Protein AF-0000000072268827 (afdb_homodimer)

Solvent-accessible surface area (backbone atoms only — not comparable to full-atom values): 38231 Å² total; per-residue (Å²): 124,86,70,70,55,45,90,68,52,73,64,30,46,54,51,49,52,48,23,37,74,71,32,69,45,31,66,69,58,50,20,65,76,69,71,41,52,72,68,55,43,52,50,24,49,50,52,34,39,72,71,42,43,34,39,77,79,48,71,43,80,43,94,86,73,46,73,38,57,28,32,30,57,24,54,46,55,16,25,28,38,9,27,24,49,54,44,50,36,35,37,38,40,30,22,34,60,48,63,49,81,74,43,74,52,77,44,77,48,96,55,79,40,91,57,80,38,56,65,56,8,40,54,49,34,50,51,51,51,52,52,58,69,67,57,52,81,66,35,35,50,69,46,15,31,16,39,19,32,72,46,36,45,55,56,90,89,42,68,44,80,80,37,54,55,64,39,52,48,71,57,24,75,78,64,84,93,40,49,72,44,78,40,30,28,50,46,21,23,33,49,21,25,40,74,75,31,71,38,47,94,50,42,40,28,32,28,38,33,30,30,73,51,41,34,32,11,43,33,53,79,72,35,77,51,48,34,70,71,17,36,21,14,39,49,21,24,23,56,18,39,37,41,92,96,52,75,58,41,63,45,36,34,23,60,50,69,7,45,60,42,41,48,53,51,47,55,73,65,49,56,83,90,68,61,76,64,63,90,47,70,67,49,32,50,52,40,27,73,73,62,37,64,69,39,38,52,52,49,47,52,52,17,37,53,52,10,41,54,50,14,31,50,36,13,50,49,16,36,44,32,37,32,24,20,34,85,59,36,29,42,75,84,34,47,67,44,19,46,52,38,22,60,64,37,28,74,85,57,48,73,46,52,38,74,47,45,92,46,20,32,32,50,12,17,36,52,53,12,35,55,47,25,54,28,46,47,50,57,42,78,129,124,86,72,71,54,44,88,67,54,72,64,30,46,52,51,51,52,45,23,37,73,72,30,68,45,33,65,70,58,50,19,65,75,70,71,43,53,72,68,56,42,51,49,23,50,51,53,34,41,72,70,44,43,34,38,76,78,47,70,44,79,43,96,85,73,45,73,38,55,27,32,30,56,24,54,46,54,16,25,26,36,9,27,22,48,54,44,51,34,35,38,37,42,30,22,33,60,49,63,50,80,76,46,72,52,78,44,77,46,98,56,79,42,93,57,79,38,57,66,56,9,40,53,50,34,51,53,51,51,53,52,59,69,66,58,53,82,67,34,35,50,68,45,15,30,17,39,18,32,74,45,37,46,56,56,90,90,41,69,46,78,80,38,52,54,64,37,51,48,70,57,23,74,80,64,84,93,39,50,71,44,77,41,31,27,50,48,20,24,34,50,19,25,42,74,74,31,71,38,48,95,50,43,41,30,31,28,39,32,30,30,74,51,41,35,32,10,42,32,54,80,72,34,76,48,48,35,71,72,17,37,22,14,40,48,20,23,23,56,20,39,38,42,92,96,53,76,58,40,63,43,36,34,23,62,50,68,8,45,61,42,38,50,53,49,48,56,74,66,47,55,83,90,69,60,77,64,62,90,46,70,68,50,33,51,52,40,26,74,71,61,35,63,69,38,37,52,53,48,46,52,52,18,36,54,52,11,42,54,49,14,32,50,35,14,50,49,15,37,42,32,38,34,25,20,35,85,59,34,28,40,74,84,33,48,65,44,19,45,52,38,22,61,65,37,27,74,86,58,48,73,47,54,38,72,47,44,90,44,20,33,33,49,12,17,36,53,52,13,35,56,49,25,54,28,45,47,50,59,41,78,130

Radius of gyration: 29.78 Å; Cα contacts (8 Å, |Δi|>4): 1717; chains: 2; bounding box: 82×78×63 Å

Secondary structure (DSSP, 8-state):
--PPPP---HHHHHHHHHHHHH--EEHHHHHHHHT--HHHHHHHHHHHHHTTSEEEEEEEE-TTS-EEEEEEE-GGG-EEEEEEE-SSEEEEEEEETT--EEEEEEEE-SS--SS--HHHHHHHHHHHHHHHHH--GGG--EEEEEEEESS----TTS-GGGTTGGGGGSS--PPTT-EEEEEEHHHHHHHHHHHHSTTTT-SSEEEEEESSSEEEEEEETTEE---TTS-TT-GGGS-SSBSTT----TTHHHHHHSHHHHHHHHHHH--GGG-SPPSSHHHHHHHHHTT-HHHHHHHHHHHHHHHHHHHHHHHHH--SEEEEESTTTT-TTTHHHHHHHHHHHSS--EEEE-SSGGGHHHHHHHHHHHHHHHHHHHT---/--PPPP---HHHHHHHHHHHHH--EEHHHHHHHHT--HHHHHHHHHHHHHTTSEEEEEEEE-TTS-EEEEEEE-GGG-EEEEEEE-SSEEEEEEEETT--EEEEEEEE-SS--SS--HHHHHHHHHHHHHHHHH--GGG--EEEEEEEESS----TTS-GGGGTGGGGGSS--PPTT-EEEEEEHHHHHHHHHHHHSTTTT-SSEEEEEESSSEEEEEEETTEE---TTS-TT-GGGS-SSBSTT----TTHHHHHHSHHHHHHHHHHH--GGG-SPPSSHHHHHHHHHTT-HHHHHHHHHHHHHHHHHHHHHHHHH--SEEEEESTTTT-TTTHHHHHHHHHHHSS--EEEE-SSGGGHHHHHHHHHHHHHHHHHHHT---

Structure (mmCIF, N/CA/C/O backbone):
data_AF-0000000072268827-model_v1
#
loop_
_entity.id
_entity.type
_entity.pdbx_description
1 polymer 'Regulatory protein, GntR family'
#
loop_
_atom_site.group_PDB
_atom_site.id
_atom_site.type_symbol
_atom_site.label_atom_id
_atom_site.label_alt_id
_atom_site.label_comp_id
_atom_site.label_asym_id
_atom_site.label_entity_id
_atom_site.label_seq_id
_atom_site.pdbx_PDB_ins_code
_atom_site.Cartn_x
_atom_site.Cartn_y
_atom_site.Cartn_z
_atom_site.occupancy
_atom_site.B_iso_or_equiv
_atom_site.auth_seq_id
_atom_site.auth_comp_id
_atom_site.auth_asym_id
_atom_site.auth_atom_id
_atom_site.pdbx_PDB_model_num
ATOM 1 N N . MET A 1 1 ? -21.594 -23.203 -25.625 1 41.84 1 MET A N 1
ATOM 2 C CA . MET A 1 1 ? -22.828 -22.516 -25.297 1 41.84 1 MET A CA 1
ATOM 3 C C . MET A 1 1 ? -22.672 -21.641 -24.062 1 41.84 1 MET A C 1
ATOM 5 O O . MET A 1 1 ? -22.172 -22.094 -23.031 1 41.84 1 MET A O 1
ATOM 9 N N . THR A 1 2 ? -22.734 -20.391 -24.344 1 51.88 2 THR A N 1
ATOM 10 C CA . THR A 1 2 ? -22.703 -19.391 -23.281 1 51.88 2 THR A CA 1
ATOM 11 C C . THR A 1 2 ? -23.812 -19.641 -22.266 1 51.88 2 THR A C 1
ATOM 13 O O . THR A 1 2 ? -24.969 -19.828 -22.625 1 51.88 2 THR A O 1
ATOM 16 N N . ARG A 1 3 ? -23.578 -20.266 -21.219 1 60.84 3 ARG A N 1
ATOM 17 C CA . ARG A 1 3 ? -24.562 -20.469 -20.156 1 60.84 3 ARG A CA 1
ATOM 18 C C . ARG A 1 3 ? -25.219 -19.156 -19.766 1 60.84 3 ARG A C 1
ATOM 20 O O . ARG A 1 3 ? -24.531 -18.141 -19.609 1 60.84 3 ARG A O 1
ATOM 27 N N . LYS A 1 4 ? -26.469 -19.094 -19.906 1 69.75 4 LYS A N 1
ATOM 28 C CA . LYS A 1 4 ? -27.219 -17.938 -19.422 1 69.75 4 LYS A CA 1
ATOM 29 C C . LYS A 1 4 ? -26.984 -17.703 -17.938 1 69.75 4 LYS A C 1
ATOM 31 O O . LYS A 1 4 ? -26.938 -18.656 -17.156 1 69.75 4 LYS A O 1
ATOM 36 N N . PRO A 1 5 ? -26.797 -16.531 -17.641 1 78.75 5 PRO A N 1
ATOM 37 C CA . PRO A 1 5 ? -26.609 -16.266 -16.203 1 78.75 5 PRO A CA 1
ATOM 38 C C . PRO A 1 5 ? -27.75 -16.812 -15.359 1 78.75 5 PRO A C 1
ATOM 40 O O . PRO A 1 5 ? -28.906 -16.781 -15.773 1 78.75 5 PRO A O 1
ATOM 43 N N . LEU A 1 6 ? -27.328 -17.375 -14.297 1 84.38 6 LEU A N 1
ATOM 44 C CA . LEU A 1 6 ? -28.266 -18 -13.375 1 84.38 6 LEU A CA 1
ATOM 45 C C . LEU A 1 6 ? -28.656 -17.031 -12.258 1 84.38 6 LEU A C 1
ATOM 47 O O . LEU A 1 6 ? -27.844 -16.203 -11.836 1 84.38 6 LEU A O 1
ATOM 51 N N . THR A 1 7 ? -29.891 -17.031 -11.914 1 88.19 7 THR A N 1
ATOM 52 C CA . THR A 1 7 ? -30.344 -16.328 -10.727 1 88.19 7 THR A CA 1
ATOM 53 C C . THR A 1 7 ? -30.484 -17.281 -9.539 1 88.19 7 THR A C 1
ATOM 55 O O . THR A 1 7 ? -31.203 -18.266 -9.617 1 88.19 7 THR A O 1
ATOM 58 N N . LEU A 1 8 ? -29.688 -17.062 -8.57 1 91.94 8 LEU A N 1
ATOM 59 C CA . LEU A 1 8 ? -29.719 -17.891 -7.367 1 91.94 8 LEU A CA 1
ATOM 60 C C . LEU A 1 8 ? -30.188 -17.094 -6.16 1 91.94 8 LEU A C 1
ATOM 62 O O . LEU A 1 8 ? -29.922 -15.891 -6.066 1 91.94 8 LEU A O 1
ATOM 66 N N . THR A 1 9 ? -30.844 -17.766 -5.336 1 93.06 9 THR A N 1
ATOM 67 C CA . THR A 1 9 ? -31.125 -17.156 -4.047 1 93.06 9 THR A CA 1
ATOM 68 C C . THR A 1 9 ? -29.844 -16.906 -3.258 1 93.06 9 THR A C 1
ATOM 70 O O . THR A 1 9 ? -28.812 -17.516 -3.557 1 93.06 9 THR A O 1
ATOM 73 N N . GLY A 1 10 ? -30 -16.016 -2.279 1 93.75 10 GLY A N 1
ATOM 74 C CA . GLY A 1 10 ? -28.844 -15.719 -1.447 1 93.75 10 GLY A CA 1
ATOM 75 C C . GLY A 1 10 ? -28.266 -16.938 -0.755 1 93.75 10 GLY A C 1
ATOM 76 O O . GLY A 1 10 ? -27.047 -17.109 -0.677 1 93.75 10 GLY A O 1
ATOM 77 N N . SER A 1 11 ? -29.156 -17.781 -0.279 1 95.56 11 SER A N 1
ATOM 78 C CA . SER A 1 11 ? -28.734 -18.984 0.42 1 95.56 11 SER A CA 1
ATOM 79 C C . SER A 1 11 ? -28.047 -19.953 -0.53 1 95.56 11 SER A C 1
ATOM 81 O O . SER A 1 11 ? -27.016 -20.547 -0.185 1 95.56 11 SER A O 1
ATOM 83 N N . ALA A 1 12 ? -28.578 -20.109 -1.707 1 95.88 12 ALA A N 1
ATOM 84 C CA . ALA A 1 12 ? -27.969 -21 -2.697 1 95.88 12 ALA A CA 1
ATOM 85 C C . ALA A 1 12 ? -26.578 -20.5 -3.098 1 95.88 12 ALA A C 1
ATOM 87 O O . ALA A 1 12 ? -25.656 -21.297 -3.24 1 95.88 12 ALA A O 1
ATOM 88 N N . LEU A 1 13 ? -26.531 -19.234 -3.215 1 94.75 13 LEU A N 1
ATOM 89 C CA . LEU A 1 13 ? -25.234 -18.656 -3.568 1 94.75 13 LEU A CA 1
ATOM 90 C C . LEU A 1 13 ? -24.203 -18.891 -2.467 1 94.75 13 LEU A C 1
ATOM 92 O O . LEU A 1 13 ? -23.062 -19.234 -2.75 1 94.75 13 LEU A O 1
ATOM 96 N N . ALA A 1 14 ? -24.609 -18.688 -1.3 1 95.94 14 ALA A N 1
ATOM 97 C CA . ALA A 1 14 ? -23.719 -18.906 -0.165 1 95.94 14 ALA A CA 1
ATOM 98 C C . ALA A 1 14 ? -23.234 -20.359 -0.114 1 95.94 14 ALA A C 1
ATOM 100 O O . ALA A 1 14 ? -22.047 -20.609 0.141 1 95.94 14 ALA A O 1
ATOM 101 N N . VAL A 1 15 ? -24.094 -21.297 -0.387 1 96.62 15 VAL A N 1
ATOM 102 C CA . VAL A 1 15 ? -23.75 -22.719 -0.382 1 96.62 15 VAL A CA 1
ATOM 103 C C . VAL A 1 15 ? -22.766 -23.016 -1.514 1 96.62 15 VAL A C 1
ATOM 105 O O . VAL A 1 15 ? -21.766 -23.703 -1.308 1 96.62 15 VAL A O 1
ATOM 108 N N . LEU A 1 16 ? -23.047 -22.484 -2.678 1 95.94 16 LEU A N 1
ATOM 109 C CA . LEU A 1 16 ? -22.156 -22.703 -3.818 1 95.94 16 LEU A CA 1
ATOM 110 C C . LEU A 1 16 ? -20.75 -22.188 -3.52 1 95.94 16 LEU A C 1
ATOM 112 O O . LEU A 1 16 ? -19.781 -22.906 -3.746 1 95.94 16 LEU A O 1
ATOM 116 N N . ARG A 1 17 ? -20.703 -21 -2.998 1 95.44 17 ARG A N 1
ATOM 117 C CA . ARG A 1 17 ? -19.422 -20.406 -2.689 1 95.44 17 ARG A CA 1
ATOM 118 C C . ARG A 1 17 ? -18.656 -21.234 -1.663 1 95.44 17 ARG A C 1
ATOM 120 O O . ARG A 1 17 ? -17.438 -21.391 -1.766 1 95.44 17 ARG A O 1
ATOM 127 N N . ALA A 1 18 ? -19.359 -21.75 -0.715 1 96.38 18 ALA A N 1
ATOM 128 C CA . ALA A 1 18 ? -18.734 -22.594 0.301 1 96.38 18 ALA A CA 1
ATOM 129 C C . ALA A 1 18 ? -18.141 -23.859 -0.316 1 96.38 18 ALA A C 1
ATOM 131 O O . ALA A 1 18 ? -17.031 -24.266 0.007 1 96.38 18 ALA A O 1
ATOM 132 N N . LEU A 1 19 ? -18.891 -24.484 -1.21 1 96.62 19 LEU A N 1
ATOM 133 C CA . LEU A 1 19 ? -18.438 -25.719 -1.855 1 96.62 19 LEU A CA 1
ATOM 134 C C . LEU A 1 19 ? -17.266 -25.438 -2.787 1 96.62 19 LEU A C 1
ATOM 136 O O . LEU A 1 19 ? -16.344 -26.25 -2.895 1 96.62 19 LEU A O 1
ATOM 140 N N . VAL A 1 20 ? -17.328 -24.297 -3.439 1 96.44 20 VAL A N 1
ATOM 141 C CA . VAL A 1 20 ? -16.234 -23.891 -4.32 1 96.44 20 VAL A CA 1
ATOM 142 C C . VAL A 1 20 ? -14.969 -23.672 -3.5 1 96.44 20 VAL A C 1
ATOM 144 O O . VAL A 1 20 ? -13.883 -24.094 -3.896 1 96.44 20 VAL A O 1
ATOM 147 N N . GLU A 1 21 ? -15.109 -23.062 -2.367 1 94.31 21 GLU A N 1
ATOM 148 C CA . GLU A 1 21 ? -13.977 -22.641 -1.544 1 94.31 21 GLU A CA 1
ATOM 149 C C . GLU A 1 21 ? -13.414 -23.812 -0.745 1 94.31 21 GLU A C 1
ATOM 151 O O . GLU A 1 21 ? -12.195 -23.984 -0.666 1 94.31 21 GLU A O 1
ATOM 156 N N . ARG A 1 22 ? -14.266 -24.656 -0.205 1 92.81 22 ARG A N 1
ATOM 157 C CA . ARG A 1 22 ? -13.805 -25.594 0.813 1 92.81 22 ARG A CA 1
ATOM 158 C C . ARG A 1 22 ? -13.844 -27.016 0.289 1 92.81 22 ARG A C 1
ATOM 160 O O . ARG A 1 22 ? -13.242 -27.922 0.884 1 92.81 22 ARG A O 1
ATOM 167 N N . GLY A 1 23 ? -14.523 -27.203 -0.742 1 93.44 23 GLY A N 1
ATOM 168 C CA . GLY A 1 23 ? -14.656 -28.562 -1.259 1 93.44 23 GLY A CA 1
ATOM 169 C C . GLY A 1 23 ? -15.898 -29.266 -0.743 1 93.44 23 GLY A C 1
ATOM 170 O O . GLY A 1 23 ? -16.828 -28.625 -0.249 1 93.44 23 GLY A O 1
ATOM 171 N N . PRO A 1 24 ? -15.867 -30.578 -0.89 1 95.38 24 PRO A N 1
ATOM 172 C CA . PRO A 1 24 ? -17.047 -31.375 -0.555 1 95.38 24 PRO A CA 1
ATOM 173 C C . PRO A 1 24 ? -17.469 -31.219 0.904 1 95.38 24 PRO A C 1
ATOM 175 O O . PRO A 1 24 ? -16.609 -31.109 1.789 1 95.38 24 PRO A O 1
ATOM 178 N N . SER A 1 25 ? -18.766 -31.203 1.105 1 95.75 25 SER A N 1
ATOM 179 C CA . SER A 1 25 ? -19.344 -31.031 2.439 1 95.75 25 SER A CA 1
ATOM 180 C C . SER A 1 25 ? -20.734 -31.625 2.527 1 95.75 25 SER A C 1
ATOM 182 O O . SER A 1 25 ? -21.344 -31.953 1.506 1 95.75 25 SER A O 1
ATOM 184 N N . THR A 1 26 ? -21.203 -31.781 3.822 1 95.38 26 THR A N 1
ATOM 185 C CA . THR A 1 26 ? -22.547 -32.312 4.047 1 95.38 26 THR A CA 1
ATOM 186 C C . THR A 1 26 ? -23.516 -31.156 4.352 1 95.38 26 THR A C 1
ATOM 188 O O . THR A 1 26 ? -23.094 -30.062 4.715 1 95.38 26 THR A O 1
ATOM 191 N N . ARG A 1 27 ? -24.797 -31.453 4.199 1 94.69 27 ARG A N 1
ATOM 192 C CA . ARG A 1 27 ? -25.828 -30.438 4.488 1 94.69 27 ARG A CA 1
ATOM 193 C C . ARG A 1 27 ? -25.719 -29.969 5.93 1 94.69 27 ARG A C 1
ATOM 195 O O . ARG A 1 27 ? -25.734 -28.75 6.191 1 94.69 27 ARG A O 1
ATOM 202 N N . PRO A 1 28 ? -25.547 -30.891 6.883 1 93.19 28 PRO A N 1
ATOM 203 C CA . PRO A 1 28 ? -25.453 -30.422 8.266 1 93.19 28 PRO A CA 1
ATOM 204 C C . PRO A 1 28 ? -24.234 -29.531 8.5 1 93.19 28 PRO A C 1
ATOM 206 O O . PRO A 1 28 ? -24.344 -28.5 9.172 1 93.19 28 PRO A O 1
ATOM 209 N N . GLN A 1 29 ? -23.203 -29.859 7.965 1 94.44 29 GLN A N 1
ATOM 210 C CA . GLN A 1 29 ? -21.984 -29.062 8.109 1 94.44 29 GLN A CA 1
ATOM 211 C C . GLN A 1 29 ? -22.156 -27.688 7.473 1 94.44 29 GLN A C 1
ATOM 213 O O . GLN A 1 29 ? -21.812 -26.672 8.078 1 94.44 29 GLN A O 1
ATOM 218 N N . LEU A 1 30 ? -22.641 -27.609 6.27 1 96.38 30 LEU A N 1
ATOM 219 C CA . LEU A 1 30 ? -22.875 -26.344 5.566 1 96.38 30 LEU A CA 1
ATOM 220 C C . LEU A 1 30 ? -23.859 -25.469 6.324 1 96.38 30 LEU A C 1
ATOM 222 O O . LEU A 1 30 ? -23.672 -24.25 6.422 1 96.38 30 LEU A O 1
ATOM 226 N N . GLY A 1 31 ? -24.891 -26.141 6.754 1 95.81 31 GLY A N 1
ATOM 227 C CA . GLY A 1 31 ? -25.859 -25.406 7.535 1 95.81 31 GLY A CA 1
ATOM 228 C C . GLY A 1 31 ? -25.266 -24.734 8.75 1 95.81 31 GLY A C 1
ATOM 229 O O . GLY A 1 31 ? -25.547 -23.562 9.016 1 95.81 31 GLY A O 1
ATOM 230 N N . GLN A 1 32 ? -24.516 -25.469 9.492 1 94.81 32 GLN A N 1
ATOM 231 C CA . GLN A 1 32 ? -23.859 -24.938 10.68 1 94.81 32 GLN A CA 1
ATOM 232 C C . GLN A 1 32 ? -22.906 -23.797 10.328 1 94.81 32 GLN A C 1
ATOM 234 O O . GLN A 1 32 ? -22.938 -22.75 10.961 1 94.81 32 GLN A O 1
ATOM 239 N N . ASP A 1 33 ? -22.172 -23.969 9.344 1 95.31 33 ASP A N 1
ATOM 240 C CA . ASP A 1 33 ? -21.156 -23 8.953 1 95.31 33 ASP A CA 1
ATOM 241 C C . ASP A 1 33 ? -21.781 -21.703 8.453 1 95.31 33 ASP A C 1
ATOM 243 O O . ASP A 1 33 ? -21.25 -20.625 8.672 1 95.31 33 ASP A O 1
ATOM 247 N N . LEU A 1 34 ? -22.906 -21.812 7.762 1 97.19 34 LEU A N 1
ATOM 248 C CA . LEU A 1 34 ? -23.5 -20.656 7.086 1 97.19 34 LEU A CA 1
ATOM 249 C C . LEU A 1 34 ? -24.672 -20.094 7.895 1 97.19 34 LEU A C 1
ATOM 251 O O . LEU A 1 34 ? -25.234 -19.062 7.531 1 97.19 34 LEU A O 1
ATOM 255 N N . GLY A 1 35 ? -24.984 -20.797 8.945 1 96.81 35 GLY A N 1
ATOM 256 C CA . GLY A 1 35 ? -26.094 -20.344 9.766 1 96.81 35 GLY A CA 1
ATOM 257 C C . GLY A 1 35 ? -27.438 -20.484 9.086 1 96.81 35 GLY A C 1
ATOM 258 O O . GLY A 1 35 ? -28.297 -19.594 9.203 1 96.81 35 GLY A O 1
ATOM 259 N N . LEU A 1 36 ? -27.609 -21.531 8.367 1 96.25 36 LEU A N 1
ATOM 260 C CA . LEU A 1 36 ? -28.859 -21.75 7.648 1 96.25 36 LEU A CA 1
ATOM 261 C C . LEU A 1 36 ? -29.719 -22.797 8.359 1 96.25 36 LEU A C 1
ATOM 263 O O . LEU A 1 36 ? -29.203 -23.781 8.875 1 96.25 36 LEU A O 1
ATOM 267 N N . SER A 1 37 ? -31 -22.547 8.367 1 95.81 37 SER A N 1
ATOM 268 C CA . SER A 1 37 ? -31.922 -23.547 8.883 1 95.81 37 SER A CA 1
ATOM 269 C C . SER A 1 37 ? -31.969 -24.781 7.992 1 95.81 37 SER A C 1
ATOM 271 O O . SER A 1 37 ? -31.547 -24.719 6.828 1 95.81 37 SER A O 1
ATOM 273 N N . ARG A 1 38 ? -32.469 -25.922 8.5 1 94.56 38 ARG A N 1
ATOM 274 C CA . ARG A 1 38 ? -32.562 -27.172 7.75 1 94.56 38 ARG A CA 1
ATOM 275 C C . ARG A 1 38 ? -33.406 -27.016 6.508 1 94.56 38 ARG A C 1
ATOM 277 O O . ARG A 1 38 ? -33.031 -27.406 5.41 1 94.56 38 ARG A O 1
ATOM 284 N N . PRO A 1 39 ? -34.594 -26.344 6.602 1 95.94 39 PRO A N 1
ATOM 285 C CA . PRO A 1 39 ? -35.375 -26.172 5.391 1 95.94 39 PRO A CA 1
ATOM 286 C C . PRO A 1 39 ? -34.719 -25.281 4.355 1 95.94 39 PRO A C 1
ATOM 288 O O . PRO A 1 39 ? -34.812 -25.547 3.152 1 95.94 39 PRO A O 1
ATOM 291 N N . THR A 1 40 ? -34.062 -24.219 4.812 1 96.88 40 THR A N 1
ATOM 292 C CA . THR A 1 40 ? -33.344 -23.312 3.91 1 96.88 40 THR A CA 1
ATOM 293 C C . THR A 1 40 ? -32.188 -24.016 3.209 1 96.88 40 THR A C 1
ATOM 295 O O . THR A 1 40 ? -31.984 -2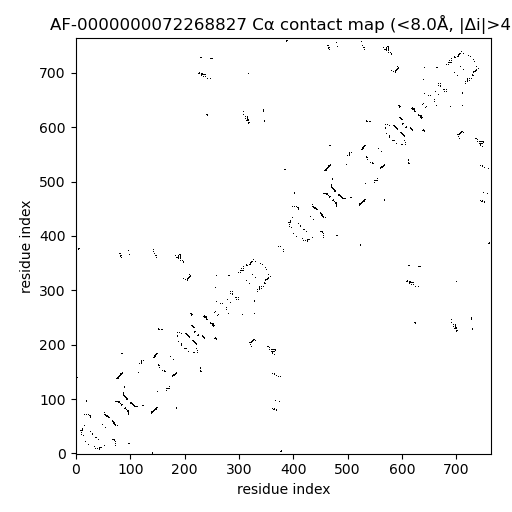3.828 2.012 1 96.88 40 THR A O 1
ATOM 298 N N . MET A 1 41 ? -31.516 -24.781 3.959 1 96.88 41 MET A N 1
ATOM 299 C CA . MET A 1 41 ? -30.406 -25.562 3.406 1 96.88 41 MET A CA 1
ATOM 300 C C . MET A 1 41 ? -30.906 -26.547 2.355 1 96.88 41 MET A C 1
ATOM 302 O O . MET A 1 41 ? -30.297 -26.688 1.291 1 96.88 41 MET A O 1
ATOM 306 N N . SER A 1 42 ? -31.953 -27.203 2.686 1 95.94 42 SER A N 1
ATOM 307 C CA . SER A 1 42 ? -32.531 -28.172 1.757 1 95.94 42 SER A CA 1
ATOM 308 C C . SER A 1 42 ? -33 -27.5 0.467 1 95.94 42 SER A C 1
ATOM 310 O O . SER A 1 42 ? -32.781 -28.031 -0.626 1 95.94 42 SER A O 1
ATOM 312 N N . ALA A 1 43 ? -33.562 -26.375 0.605 1 97.31 43 ALA A N 1
ATOM 313 C CA . ALA A 1 43 ? -34.031 -25.625 -0.563 1 97.31 43 ALA A CA 1
ATOM 314 C C . ALA A 1 43 ? -32.844 -25.141 -1.406 1 97.31 43 ALA A C 1
ATOM 316 O O . ALA A 1 43 ? -32.875 -25.203 -2.637 1 97.31 43 ALA A O 1
ATOM 317 N N . ALA A 1 44 ? -31.875 -24.625 -0.783 1 97.44 44 ALA A N 1
ATOM 318 C CA . ALA A 1 44 ? -30.672 -24.156 -1.464 1 97.44 44 ALA A CA 1
ATOM 319 C C . ALA A 1 44 ? -30 -25.281 -2.24 1 97.44 44 ALA A C 1
ATOM 321 O O . ALA A 1 44 ? -29.609 -25.094 -3.396 1 97.44 44 ALA A O 1
ATOM 322 N N . MET A 1 45 ? -29.938 -26.391 -1.615 1 97.06 45 MET A N 1
ATOM 323 C CA . MET A 1 45 ? -29.312 -27.547 -2.238 1 97.06 45 MET A CA 1
ATOM 324 C C . MET A 1 45 ? -30.109 -28.031 -3.439 1 97.06 45 MET A C 1
ATOM 326 O O . MET A 1 45 ? -29.547 -28.328 -4.488 1 97.06 45 MET A O 1
ATOM 330 N N . ALA A 1 46 ? -31.359 -28.094 -3.256 1 97.06 46 ALA A N 1
ATOM 331 C CA . ALA A 1 46 ? -32.25 -28.5 -4.352 1 97.06 46 ALA A CA 1
ATOM 332 C C . ALA A 1 46 ? -32.094 -27.562 -5.543 1 97.06 46 ALA A C 1
ATOM 334 O O . ALA A 1 46 ? -32.031 -28 -6.691 1 97.06 46 ALA A O 1
ATOM 335 N N . GLU A 1 47 ? -32.031 -26.312 -5.246 1 96.81 47 GLU A N 1
ATOM 336 C CA . GLU A 1 47 ? -31.859 -25.297 -6.289 1 96.81 47 GLU A CA 1
ATOM 337 C C . GLU A 1 47 ? -30.562 -25.5 -7.055 1 96.81 47 GLU A C 1
ATOM 339 O O . GLU A 1 47 ? -30.547 -25.469 -8.289 1 96.81 47 GLU A O 1
ATOM 344 N N . LEU A 1 48 ? -29.5 -25.766 -6.371 1 97.12 48 LEU A N 1
ATOM 345 C CA . LEU A 1 48 ? -28.188 -25.938 -6.973 1 97.12 48 LEU A CA 1
ATOM 346 C C . LEU A 1 48 ? -28.125 -27.234 -7.777 1 97.12 48 LEU A C 1
ATOM 348 O O . LEU A 1 48 ? -27.5 -27.281 -8.844 1 97.12 48 LEU A O 1
ATOM 352 N N . MET A 1 49 ? -28.766 -28.25 -7.289 1 96.69 49 MET A N 1
ATOM 353 C CA . MET A 1 49 ? -28.797 -29.531 -7.996 1 96.69 49 MET A CA 1
ATOM 354 C C . MET A 1 49 ? -29.625 -29.422 -9.281 1 96.69 49 MET A C 1
ATOM 356 O O . MET A 1 49 ? -29.234 -29.969 -10.32 1 96.69 49 MET A O 1
ATOM 360 N N . GLU A 1 50 ? -30.672 -28.734 -9.156 1 95.81 50 GLU A N 1
ATOM 361 C CA . GLU A 1 50 ? -31.516 -28.516 -10.328 1 95.81 50 GLU A CA 1
ATOM 362 C C . GLU A 1 50 ? -30.766 -27.734 -11.406 1 95.81 50 GLU A C 1
ATOM 364 O O . GLU A 1 50 ? -30.938 -27.984 -12.602 1 95.81 50 GLU A O 1
ATOM 369 N N . ALA A 1 51 ? -30.016 -26.828 -10.945 1 94.25 51 ALA A N 1
ATOM 370 C CA . ALA A 1 51 ? -29.25 -25.984 -11.867 1 94.25 51 ALA A CA 1
ATOM 371 C C . ALA A 1 51 ? -28.031 -26.719 -12.398 1 94.25 51 ALA A C 1
ATOM 373 O O . ALA A 1 51 ? -27.312 -26.203 -13.25 1 94.25 51 ALA A O 1
ATOM 374 N N . GLY A 1 52 ? -27.75 -27.922 -11.828 1 94.44 52 GLY A N 1
ATOM 375 C CA . GLY A 1 52 ? -26.625 -28.719 -12.273 1 94.44 52 GLY A CA 1
ATOM 376 C C . GLY A 1 52 ? -25.297 -28.234 -11.719 1 94.44 52 GLY A C 1
ATOM 377 O O . GLY A 1 52 ? -24.234 -28.516 -12.281 1 94.44 52 GLY A O 1
ATOM 378 N N . LEU A 1 53 ? -25.266 -27.5 -10.641 1 96.38 53 LEU A N 1
ATOM 379 C CA . LEU A 1 53 ? -24.047 -26.875 -10.094 1 96.38 53 LEU A CA 1
ATOM 380 C C . LEU A 1 53 ? -23.453 -27.734 -8.984 1 96.38 53 LEU A C 1
ATOM 382 O O . LEU A 1 53 ? -22.266 -27.625 -8.688 1 96.38 53 LEU A O 1
ATOM 386 N N . VAL A 1 54 ? -24.281 -28.578 -8.383 1 97.31 54 VAL A N 1
ATOM 387 C CA . VAL A 1 54 ? -23.844 -29.406 -7.262 1 97.31 54 VAL A CA 1
ATOM 388 C C . VAL A 1 54 ? -24.344 -30.844 -7.465 1 97.31 54 VAL A C 1
ATOM 390 O O . VAL A 1 54 ? -25.406 -31.062 -8.062 1 97.31 54 VAL A O 1
ATOM 393 N N . GLU A 1 55 ? -23.547 -31.766 -7.012 1 96.94 55 GLU A N 1
ATOM 394 C CA . GLU A 1 55 ? -23.906 -33.188 -7.141 1 96.94 55 GLU A CA 1
ATOM 395 C C . GLU A 1 55 ? -23.531 -33.969 -5.887 1 96.94 55 GLU A C 1
ATOM 397 O O . GLU A 1 55 ? -22.562 -33.625 -5.211 1 96.94 55 GLU A O 1
ATOM 402 N N . PRO A 1 56 ? -24.25 -34.969 -5.543 1 95.94 56 PRO A N 1
ATOM 403 C CA . PRO A 1 56 ? -23.875 -35.844 -4.434 1 95.94 56 PRO A CA 1
ATOM 404 C C . PRO A 1 56 ? -22.75 -36.812 -4.797 1 95.94 56 PRO A C 1
ATOM 406 O O . PRO A 1 56 ? -22.688 -37.281 -5.93 1 95.94 56 PRO A O 1
ATOM 409 N N . ILE A 1 57 ? -21.812 -37.062 -3.922 1 93.5 57 ILE A N 1
ATOM 410 C CA . ILE A 1 57 ? -20.688 -37.938 -4.25 1 93.5 57 ILE A CA 1
ATOM 411 C C . ILE A 1 57 ? -20.656 -39.125 -3.289 1 93.5 57 ILE A C 1
ATOM 413 O O . ILE A 1 57 ? -19.703 -39.906 -3.287 1 93.5 57 ILE A O 1
ATOM 417 N N . GLY A 1 58 ? -21.547 -39.281 -2.424 1 89.56 58 GLY A N 1
ATOM 418 C CA . GLY A 1 58 ? -21.609 -40.375 -1.488 1 89.56 58 GLY A CA 1
ATOM 419 C C . GLY A 1 58 ? -22.062 -39.969 -0.1 1 89.56 58 GLY A C 1
ATOM 420 O O . GLY A 1 58 ? -22.75 -38.969 0.059 1 89.56 58 GLY A O 1
ATOM 421 N N . SER A 1 59 ? -21.859 -40.969 0.793 1 86.75 59 SER A N 1
ATOM 422 C CA . SER A 1 59 ? -22.266 -40.719 2.166 1 86.75 59 SER A CA 1
ATOM 423 C C . SER A 1 59 ? -21.109 -40.875 3.137 1 86.75 59 SER A C 1
ATOM 425 O O . SER A 1 59 ? -20.188 -41.656 2.891 1 86.75 59 SER A O 1
ATOM 427 N N . VAL A 1 60 ? -21.047 -40 4.062 1 82.62 60 VAL A N 1
ATOM 428 C CA . VAL A 1 60 ? -20.016 -40.062 5.102 1 82.62 60 VAL A CA 1
ATOM 429 C C . VAL A 1 60 ? -20.672 -40.312 6.453 1 82.62 60 VAL A C 1
ATOM 431 O O . VAL A 1 60 ? -21.844 -39.969 6.656 1 82.62 60 VAL A O 1
ATOM 434 N N . GLN A 1 61 ? -20 -41.094 7.352 1 75.75 61 GLN A N 1
ATOM 435 C CA . GLN A 1 61 ? -20.5 -41.406 8.688 1 75.75 61 GLN A CA 1
ATOM 436 C C . GLN A 1 61 ? -20.406 -40.188 9.594 1 75.75 61 GLN A C 1
ATOM 438 O O . GLN A 1 61 ? -19.344 -39.562 9.711 1 75.75 61 GLN A O 1
ATOM 443 N N . GLY A 1 62 ? -21.516 -39.594 9.977 1 62.69 62 GLY A N 1
ATOM 444 C CA . GLY A 1 62 ? -21.484 -38.469 10.891 1 62.69 62 GLY A CA 1
ATOM 445 C C . GLY A 1 62 ? -21.281 -38.875 12.336 1 62.69 62 GLY A C 1
ATOM 446 O O . GLY A 1 62 ? -21.016 -40.031 12.625 1 62.69 62 GLY A O 1
ATOM 447 N N . GLY A 1 63 ? -21.125 -37.875 13.391 1 58.56 63 GLY A N 1
ATOM 448 C CA . GLY A 1 63 ? -20.859 -38.094 14.805 1 58.56 63 GLY A CA 1
ATOM 449 C C . GLY A 1 63 ? -21.797 -39.094 15.453 1 58.56 63 GLY A C 1
ATOM 450 O O . GLY A 1 63 ? -21.391 -39.844 16.328 1 58.56 63 GLY A O 1
ATOM 451 N N . MET A 1 64 ? -22.984 -39.094 15.281 1 61.44 64 MET A N 1
ATOM 452 C CA . MET A 1 64 ? -23.922 -39.906 16.047 1 61.44 64 MET A CA 1
ATOM 453 C C . MET A 1 64 ? -24.344 -41.125 15.242 1 61.44 64 MET A C 1
ATOM 455 O O . MET A 1 64 ? -25.438 -41.656 15.438 1 61.44 64 MET A O 1
ATOM 459 N N . GLY A 1 65 ? -23.484 -41.625 14.32 1 65 65 GLY A N 1
ATOM 460 C CA . GLY A 1 65 ? -23.797 -42.812 13.586 1 65 65 GLY A CA 1
ATOM 461 C C . GLY A 1 65 ? -24.688 -42.594 12.375 1 65 65 GLY A C 1
ATOM 462 O O . GLY A 1 65 ? -24.969 -43.5 11.609 1 65 65 GLY A O 1
ATOM 463 N N . ARG A 1 66 ? -25.172 -41.344 12.258 1 70.25 66 ARG A N 1
ATOM 464 C CA . ARG A 1 66 ? -26.016 -41.062 11.102 1 70.25 66 ARG A CA 1
ATOM 465 C C . ARG A 1 66 ? -25.188 -40.781 9.859 1 70.25 66 ARG A C 1
ATOM 467 O O . ARG A 1 66 ? -24.141 -40.156 9.938 1 70.25 66 ARG A O 1
ATOM 474 N N . ARG A 1 67 ? -25.609 -41.438 8.836 1 82.75 67 ARG A N 1
ATOM 475 C CA . ARG A 1 67 ? -24.953 -41.25 7.551 1 82.75 67 ARG A CA 1
ATOM 476 C C . ARG A 1 67 ? -25.422 -39.969 6.879 1 82.75 67 ARG A C 1
ATOM 478 O O . ARG A 1 67 ? -26.625 -39.656 6.906 1 82.75 67 ARG A O 1
ATOM 485 N N . ALA A 1 68 ? -24.531 -39.094 6.48 1 89.69 68 ALA A N 1
ATOM 486 C CA . ALA A 1 68 ? -24.906 -37.875 5.77 1 89.69 68 ALA A CA 1
ATOM 487 C C . ALA A 1 68 ? -24.328 -37.875 4.355 1 89.69 68 ALA A C 1
ATOM 489 O O . ALA A 1 68 ? -23.203 -38.312 4.137 1 89.69 68 ALA A O 1
ATOM 490 N N . VAL A 1 69 ? -25.188 -37.469 3.363 1 94 69 VAL A N 1
ATOM 491 C CA . VAL A 1 69 ? -24.75 -37.375 1.971 1 94 69 VAL A CA 1
ATOM 492 C C . VAL A 1 69 ? -23.734 -36.25 1.818 1 94 69 VAL A C 1
ATOM 494 O O . VAL A 1 69 ? -23.906 -35.156 2.385 1 94 69 VAL A O 1
ATOM 497 N N . GLU A 1 70 ? -22.656 -36.531 1.138 1 96.12 70 GLU A N 1
ATOM 498 C CA . GLU A 1 70 ? -21.641 -35.531 0.806 1 96.12 70 GLU A CA 1
ATOM 499 C C . GLU A 1 70 ? -21.875 -34.938 -0.586 1 96.12 70 GLU A C 1
ATOM 501 O O . GLU A 1 70 ? -22.203 -35.688 -1.522 1 96.12 70 GLU A O 1
ATOM 506 N N . TYR A 1 71 ? -21.75 -33.594 -0.645 1 97.31 71 TYR A N 1
ATOM 507 C CA . TYR A 1 71 ? -21.953 -32.906 -1.906 1 97.31 71 TYR A CA 1
ATOM 508 C C . TYR A 1 71 ? -20.703 -32.156 -2.346 1 97.31 71 TYR A C 1
ATOM 510 O O . TYR A 1 71 ? -19.891 -31.766 -1.51 1 97.31 71 TYR A O 1
ATOM 518 N N . ARG A 1 72 ? -20.516 -31.984 -3.66 1 97.56 72 ARG A N 1
ATOM 519 C CA . ARG A 1 72 ? -19.453 -31.156 -4.234 1 97.56 72 ARG A CA 1
ATOM 520 C C . ARG A 1 72 ? -19.969 -30.375 -5.441 1 97.56 72 ARG A C 1
ATOM 522 O O . ARG A 1 72 ? -21.094 -30.609 -5.906 1 97.56 72 ARG A O 1
ATOM 529 N N . VAL A 1 73 ? -19.156 -29.469 -5.867 1 97.56 73 VAL A N 1
ATOM 530 C CA . VAL A 1 73 ? -19.469 -28.812 -7.137 1 97.56 73 VAL A CA 1
ATOM 531 C C . VAL A 1 73 ? -19.469 -29.844 -8.266 1 97.56 73 VAL A C 1
ATOM 533 O O . VAL A 1 73 ? -18.578 -30.688 -8.344 1 97.56 73 VAL A O 1
ATOM 536 N N . ALA A 1 74 ? -20.516 -29.75 -9.07 1 96.88 74 ALA A N 1
ATOM 537 C CA . ALA A 1 74 ? -20.641 -30.703 -10.164 1 96.88 74 ALA A CA 1
ATOM 538 C C . ALA A 1 74 ? -19.531 -30.531 -11.188 1 96.88 74 ALA A C 1
ATOM 540 O O . ALA A 1 74 ? -19.188 -29.406 -11.555 1 96.88 74 ALA A O 1
ATOM 541 N N . THR A 1 75 ? -18.984 -31.625 -11.672 1 95.31 75 THR A N 1
ATOM 542 C CA . THR A 1 75 ? -17.938 -31.562 -12.68 1 95.31 75 THR A CA 1
ATOM 543 C C . THR A 1 75 ? -18.438 -30.891 -13.945 1 95.31 75 THR A C 1
ATOM 545 O O . THR A 1 75 ? -17.719 -30.094 -14.562 1 95.31 75 THR A O 1
ATOM 548 N N . HIS A 1 76 ? -19.672 -31.172 -14.273 1 94.81 76 HIS A N 1
ATOM 549 C CA . HIS A 1 76 ? -20.219 -30.672 -15.531 1 94.81 76 HIS A CA 1
ATOM 550 C C . HIS A 1 76 ? -20.641 -29.219 -15.406 1 94.81 76 HIS A C 1
ATOM 552 O O . HIS A 1 76 ? -21.094 -28.609 -16.391 1 94.81 76 HIS A O 1
ATOM 558 N N . ALA A 1 77 ? -20.516 -28.609 -14.156 1 94.5 77 ALA A N 1
ATOM 559 C CA . ALA A 1 77 ? -20.891 -27.219 -13.953 1 94.5 77 ALA A CA 1
ATOM 560 C C . ALA A 1 77 ? -20.031 -26.281 -14.789 1 94.5 77 ALA A C 1
ATOM 562 O O . ALA A 1 77 ? -20.438 -25.172 -15.125 1 94.5 77 ALA A O 1
ATOM 563 N N . GLY A 1 78 ? -18.859 -26.734 -15.094 1 95.5 78 GLY A N 1
ATOM 564 C CA . GLY A 1 78 ? -17.906 -25.953 -15.867 1 95.5 78 GLY A CA 1
ATOM 565 C C . GLY A 1 78 ? -16.484 -26.094 -15.375 1 95.5 78 GLY A C 1
ATOM 566 O O . GLY A 1 78 ? -16.234 -26.734 -14.352 1 95.5 78 GLY A O 1
ATOM 567 N N . HIS A 1 79 ? -15.555 -25.547 -16.141 1 97.31 79 HIS A N 1
ATOM 568 C CA . HIS A 1 79 ? -14.148 -25.625 -15.789 1 97.31 79 HIS A CA 1
ATOM 569 C C . HIS A 1 79 ? -13.422 -24.328 -16.156 1 97.31 79 HIS A C 1
ATOM 571 O O . HIS A 1 79 ? -14.008 -23.422 -16.75 1 97.31 79 HIS A O 1
ATOM 577 N N . VAL A 1 80 ? -12.203 -24.188 -15.664 1 98.38 80 VAL A N 1
ATOM 578 C CA . VAL A 1 80 ? -11.383 -23.016 -15.922 1 98.38 80 VAL A CA 1
ATOM 579 C C . VAL A 1 80 ? -10 -23.438 -16.406 1 98.38 80 VAL A C 1
ATOM 581 O O . VAL A 1 80 ? -9.594 -24.578 -16.203 1 98.38 80 VAL A O 1
ATOM 584 N N . ILE A 1 81 ? -9.344 -22.516 -17.078 1 98.75 81 ILE A N 1
ATOM 585 C CA . ILE A 1 81 ? -7.949 -22.688 -17.469 1 98.75 81 ILE A CA 1
ATOM 586 C C . ILE A 1 81 ? -7.102 -21.594 -16.828 1 98.75 81 ILE A C 1
ATOM 588 O O . ILE A 1 81 ? -7.457 -20.406 -16.875 1 98.75 81 ILE A O 1
ATOM 592 N N . ALA A 1 82 ? -6.078 -21.984 -16.172 1 98.88 82 ALA A N 1
ATOM 593 C CA . ALA A 1 82 ? -5.066 -21.078 -15.633 1 98.88 82 ALA A CA 1
ATOM 594 C C . ALA A 1 82 ? -3.715 -21.312 -16.297 1 98.88 82 ALA A C 1
ATOM 596 O O . ALA A 1 82 ? -3.26 -22.438 -16.438 1 98.88 82 ALA A O 1
ATOM 597 N N . VAL A 1 83 ? -3.102 -20.203 -16.75 1 98.81 83 VAL A N 1
ATOM 598 C CA . VAL A 1 83 ? -1.81 -20.281 -17.422 1 98.81 83 VAL A CA 1
ATOM 599 C C . VAL A 1 83 ? -0.792 -19.406 -16.703 1 98.81 83 VAL A C 1
ATOM 601 O O . VAL A 1 83 ? -1.067 -18.234 -16.422 1 98.81 83 VAL A O 1
ATOM 604 N N . ASP A 1 84 ? 0.339 -19.938 -16.312 1 98.25 84 ASP A N 1
ATOM 605 C CA . ASP A 1 84 ? 1.532 -19.203 -15.922 1 98.25 84 ASP A CA 1
ATOM 606 C C . ASP A 1 84 ? 2.518 -19.078 -17.078 1 98.25 84 ASP A C 1
ATOM 608 O O . ASP A 1 84 ? 3.258 -20.016 -17.375 1 98.25 84 ASP A O 1
ATOM 612 N N . ALA A 1 85 ? 2.432 -17.969 -17.766 1 97.06 85 ALA A N 1
ATOM 613 C CA . ALA A 1 85 ? 3.355 -17.688 -18.859 1 97.06 85 ALA A CA 1
ATOM 614 C C . ALA A 1 85 ? 4.68 -17.141 -18.344 1 97.06 85 ALA A C 1
ATOM 616 O O . ALA A 1 85 ? 4.961 -15.945 -18.484 1 97.06 85 ALA A O 1
ATOM 617 N N . GLY A 1 86 ? 5.496 -18.016 -17.875 1 91.25 86 GLY A N 1
ATOM 618 C CA . GLY A 1 86 ? 6.715 -17.609 -17.188 1 91.25 86 GLY A CA 1
ATOM 619 C C . GLY A 1 86 ? 7.875 -17.375 -18.141 1 91.25 86 GLY A C 1
ATOM 620 O O . GLY A 1 86 ? 7.703 -17.391 -19.359 1 91.25 86 GLY A O 1
ATOM 621 N N . SER A 1 87 ? 9.039 -17.125 -17.516 1 88.31 87 SER A N 1
ATOM 622 C CA . SER A 1 87 ? 10.242 -16.75 -18.25 1 88.31 87 SER A CA 1
ATOM 623 C C . SER A 1 87 ? 10.984 -17.984 -18.734 1 88.31 87 SER A C 1
ATOM 625 O O . SER A 1 87 ? 11.797 -17.906 -19.672 1 88.31 87 SER A O 1
ATOM 627 N N . THR A 1 88 ? 10.711 -19.141 -18.109 1 87.81 88 THR A N 1
ATOM 628 C CA . THR A 1 88 ? 11.461 -20.344 -18.469 1 87.81 88 THR A CA 1
ATOM 629 C C . THR A 1 88 ? 10.531 -21.438 -18.953 1 87.81 88 THR A C 1
ATOM 631 O O . THR A 1 88 ? 10.953 -22.344 -19.672 1 87.81 88 THR A O 1
ATOM 634 N N . HIS A 1 89 ? 9.336 -21.406 -18.562 1 92.88 89 HIS A N 1
ATOM 635 C CA . HIS A 1 89 ? 8.344 -22.391 -18.953 1 92.88 89 HIS A CA 1
ATOM 636 C C . HIS A 1 89 ? 6.934 -21.828 -18.891 1 92.88 89 HIS A C 1
ATOM 638 O O . HIS A 1 89 ? 6.707 -20.797 -18.234 1 92.88 89 HIS A O 1
ATOM 644 N N . ILE A 1 90 ? 6.051 -22.531 -19.531 1 96.94 90 ILE A N 1
ATOM 645 C CA . ILE A 1 90 ? 4.617 -22.281 -19.438 1 96.94 90 ILE A CA 1
ATOM 646 C C . ILE A 1 90 ? 3.945 -23.422 -18.656 1 96.94 90 ILE A C 1
ATOM 648 O O . ILE A 1 90 ? 4.152 -24.594 -18.969 1 96.94 90 ILE A O 1
ATOM 652 N N . ARG A 1 91 ? 3.236 -23.078 -17.625 1 97.75 91 ARG A N 1
ATOM 653 C CA . ARG A 1 91 ? 2.439 -24.031 -16.875 1 97.75 91 ARG A CA 1
ATOM 654 C C . ARG A 1 91 ? 0.948 -23.797 -17.094 1 97.75 91 ARG A C 1
ATOM 656 O O . ARG A 1 91 ? 0.495 -22.656 -17.125 1 97.75 91 ARG A O 1
ATOM 663 N N . LEU A 1 92 ? 0.224 -24.828 -17.281 1 98.62 92 LEU A N 1
ATOM 664 C CA . LEU A 1 92 ? -1.218 -24.719 -17.484 1 98.62 92 LEU A CA 1
ATOM 665 C C . LEU A 1 92 ? -1.961 -25.719 -16.594 1 98.62 92 LEU A C 1
ATOM 667 O O . LEU A 1 92 ? -1.537 -26.859 -16.453 1 98.62 92 LEU A O 1
ATOM 671 N N . ARG A 1 93 ? -2.984 -25.234 -15.984 1 98.56 93 ARG A N 1
ATOM 672 C CA . ARG A 1 93 ? -3.906 -26.078 -15.234 1 98.56 93 ARG A CA 1
ATOM 673 C C . ARG A 1 93 ? -5.332 -25.922 -15.742 1 98.56 93 ARG A C 1
ATOM 675 O O . ARG A 1 93 ? -5.793 -24.812 -15.984 1 98.56 93 ARG A O 1
ATOM 682 N N . LEU A 1 94 ? -5.945 -26.984 -16.016 1 98.62 94 LEU A N 1
ATOM 683 C CA . LEU A 1 94 ? -7.375 -27.094 -16.281 1 98.62 94 LEU A CA 1
ATOM 684 C C . LEU A 1 94 ? -8.102 -27.75 -15.109 1 98.62 94 LEU A C 1
ATOM 686 O O . LEU A 1 94 ? -7.77 -28.859 -14.711 1 98.62 94 LEU A O 1
ATOM 690 N N . SER A 1 95 ? -9.07 -27 -14.492 1 98.25 95 SER A N 1
ATOM 691 C CA . SER A 1 95 ? -9.664 -27.5 -13.258 1 98.25 95 SER A CA 1
ATOM 692 C C . SER A 1 95 ? -11.164 -27.219 -13.219 1 98.25 95 SER A C 1
ATOM 694 O O . SER A 1 95 ? -11.656 -26.328 -13.922 1 98.25 95 SER A O 1
ATOM 696 N N . THR A 1 96 ? -11.805 -27.953 -12.344 1 97.94 96 THR A N 1
ATOM 697 C CA . THR A 1 96 ? -13.203 -27.672 -12.047 1 97.94 96 THR A CA 1
ATOM 698 C C . THR A 1 96 ? -13.336 -26.422 -11.188 1 97.94 96 THR A C 1
ATOM 700 O O . THR A 1 96 ? -12.328 -25.828 -10.789 1 97.94 96 THR A O 1
ATOM 703 N N . LEU A 1 97 ? -14.547 -26.016 -10.883 1 97.31 97 LEU A N 1
ATOM 704 C CA . LEU A 1 97 ? -14.789 -24.781 -10.125 1 97.31 97 LEU A CA 1
ATOM 705 C C . LEU A 1 97 ? -14.367 -24.953 -8.672 1 97.31 97 LEU A C 1
ATOM 707 O O . LEU A 1 97 ? -14.148 -23.969 -7.965 1 97.31 97 LEU A O 1
ATOM 711 N N . ASP A 1 98 ? -14.359 -26.172 -8.164 1 97 98 ASP A N 1
ATOM 712 C CA . ASP A 1 98 ? -13.828 -26.438 -6.828 1 97 98 ASP A CA 1
ATOM 713 C C . ASP A 1 98 ? -12.375 -26.906 -6.891 1 97 98 ASP A C 1
ATOM 715 O O . ASP A 1 98 ? -11.883 -27.547 -5.961 1 97 98 ASP A O 1
ATOM 719 N N . ARG A 1 99 ? -11.664 -26.703 -8.047 1 97.25 99 ARG A N 1
ATOM 720 C CA . ARG A 1 99 ? -10.227 -26.734 -8.273 1 97.25 99 ARG A CA 1
ATOM 721 C C . ARG A 1 99 ? -9.695 -28.156 -8.297 1 97.25 99 ARG A C 1
ATOM 723 O O . ARG A 1 99 ? -8.531 -28.406 -7.984 1 97.25 99 ARG A O 1
ATOM 730 N N . ARG A 1 100 ? -10.562 -29.125 -8.57 1 97.06 100 ARG A N 1
ATOM 731 C CA . ARG A 1 100 ? -10.055 -30.453 -8.914 1 97.06 100 ARG A CA 1
ATOM 732 C C . ARG A 1 100 ? -9.328 -30.438 -10.258 1 97.06 100 ARG A C 1
ATOM 734 O O . ARG A 1 100 ? -9.852 -29.906 -11.242 1 97.06 100 ARG A O 1
ATOM 741 N N . LEU A 1 101 ? -8.148 -31.031 -10.266 1 97.56 101 LEU A N 1
ATOM 742 C CA . LEU A 1 101 ? -7.305 -31 -11.453 1 97.56 101 LEU A CA 1
ATOM 743 C C . LEU A 1 101 ? -7.84 -31.938 -12.523 1 97.56 101 LEU A C 1
ATOM 745 O O . LEU A 1 101 ? -8.039 -33.125 -12.266 1 97.56 101 LEU A O 1
ATOM 749 N N . LEU A 1 102 ? -8.117 -31.422 -13.68 1 97.94 102 LEU A N 1
ATOM 750 C CA . LEU A 1 102 ? -8.562 -32.219 -14.82 1 97.94 102 LEU A CA 1
ATOM 751 C C . LEU A 1 102 ? -7.41 -32.5 -15.781 1 97.94 102 LEU A C 1
ATOM 753 O O . LEU A 1 102 ? -7.312 -33.594 -16.344 1 97.94 102 LEU A O 1
ATOM 757 N N . HIS A 1 103 ? -6.605 -31.453 -15.984 1 97.69 103 HIS A N 1
ATOM 758 C CA . HIS A 1 103 ? -5.438 -31.562 -16.859 1 97.69 103 HIS A CA 1
ATOM 759 C C . HIS A 1 103 ? -4.359 -30.562 -16.453 1 97.69 103 HIS A C 1
ATOM 761 O O . HIS A 1 103 ? -4.668 -29.453 -16 1 97.69 103 HIS A O 1
ATOM 767 N N . ALA A 1 104 ? -3.168 -30.984 -16.531 1 97.94 104 ALA A N 1
ATOM 768 C CA . ALA A 1 104 ? -2.033 -30.078 -16.328 1 97.94 104 ALA A CA 1
ATOM 769 C C . ALA A 1 104 ? -0.94 -30.344 -17.359 1 97.94 104 ALA A C 1
ATOM 771 O O . ALA A 1 104 ? -0.797 -31.453 -17.859 1 97.94 104 ALA A O 1
ATOM 772 N N . SER A 1 105 ? -0.203 -29.328 -17.703 1 97.81 105 SER A N 1
ATOM 773 C CA . SER A 1 105 ? 0.911 -29.469 -18.625 1 97.81 105 SER A CA 1
ATOM 774 C C . SER A 1 105 ? 2.016 -28.453 -18.328 1 97.81 105 SER A C 1
ATOM 776 O O . SER A 1 105 ? 1.784 -27.469 -17.625 1 97.81 105 SER A O 1
ATOM 778 N N . LEU A 1 106 ? 3.176 -28.781 -18.719 1 96.69 106 LEU A N 1
ATOM 779 C CA . LEU A 1 106 ? 4.379 -27.969 -18.594 1 96.69 106 LEU A CA 1
ATOM 780 C C . LEU A 1 106 ? 5.129 -27.906 -19.922 1 96.69 106 LEU A C 1
ATOM 782 O O . LEU A 1 106 ? 5.438 -28.938 -20.516 1 96.69 106 LEU A O 1
ATOM 786 N N . HIS A 1 107 ? 5.359 -26.688 -20.375 1 96.69 107 HIS A N 1
ATOM 787 C CA . HIS A 1 107 ? 6.02 -26.469 -21.656 1 96.69 107 HIS A CA 1
ATOM 788 C C . HIS A 1 107 ? 7.273 -25.625 -21.5 1 96.69 107 HIS A C 1
ATOM 790 O O . HIS A 1 107 ? 7.184 -24.422 -21.234 1 96.69 107 HIS A O 1
ATOM 796 N N . PRO A 1 108 ? 8.445 -26.188 -21.641 1 93.12 108 PRO A N 1
ATOM 797 C CA . PRO A 1 108 ? 9.672 -25.406 -21.516 1 93.12 108 PRO A CA 1
ATOM 798 C C . PRO A 1 108 ? 9.852 -24.406 -22.672 1 93.12 108 PRO A C 1
ATOM 800 O O . PRO A 1 108 ? 9.438 -24.672 -23.797 1 93.12 108 PRO A O 1
ATOM 803 N N . LEU A 1 109 ? 10.352 -23.266 -22.344 1 92.25 109 LEU A N 1
ATOM 804 C CA . LEU A 1 109 ? 10.797 -22.312 -23.359 1 92.25 109 LEU A CA 1
ATOM 805 C C . LEU A 1 109 ? 12.242 -22.578 -23.75 1 92.25 109 LEU A C 1
ATOM 807 O O . LEU A 1 109 ? 13.039 -23.047 -22.938 1 92.25 109 LEU A O 1
ATOM 811 N N . PRO A 1 110 ? 12.609 -22.281 -25.016 1 84.19 110 PRO A N 1
ATOM 812 C CA . PRO A 1 110 ? 13.969 -22.578 -25.453 1 84.19 110 PRO A CA 1
ATOM 813 C C . PRO A 1 110 ? 15.023 -21.75 -24.734 1 84.19 110 PRO A C 1
ATOM 815 O O . PRO A 1 110 ? 16.141 -22.219 -24.5 1 84.19 110 PRO A O 1
ATOM 818 N N . ASN A 1 111 ? 14.789 -20.438 -24.453 1 81.44 111 ASN A N 1
ATOM 819 C CA . ASN A 1 111 ? 15.656 -19.531 -23.703 1 81.44 111 ASN A CA 1
ATOM 820 C C . ASN A 1 111 ? 14.875 -18.75 -22.656 1 81.44 111 ASN A C 1
ATOM 822 O O . ASN A 1 111 ? 13.664 -18.578 -22.766 1 81.44 111 ASN A O 1
ATOM 826 N N . SER A 1 112 ? 15.742 -18.438 -21.656 1 76.75 112 SER A N 1
ATOM 827 C CA . SER A 1 112 ? 15.117 -17.562 -20.672 1 76.75 112 SER A CA 1
ATOM 828 C C . SER A 1 112 ? 14.695 -16.234 -21.281 1 76.75 112 SER A C 1
ATOM 830 O O . SER A 1 112 ? 15.43 -15.656 -22.078 1 76.75 112 SER A O 1
ATOM 832 N N . GLN A 1 113 ? 13.453 -15.914 -20.938 1 79.38 113 GLN A N 1
ATOM 833 C CA . GLN A 1 113 ? 12.922 -14.68 -21.5 1 79.38 113 GLN A CA 1
ATOM 834 C C . GLN A 1 113 ? 12.828 -13.586 -20.438 1 79.38 113 GLN A C 1
ATOM 836 O O . GLN A 1 113 ? 12.164 -13.758 -19.422 1 79.38 113 GLN A O 1
ATOM 841 N N . TYR A 1 114 ? 13.375 -12.414 -20.688 1 79.56 114 TYR A N 1
ATOM 842 C CA . TYR A 1 114 ? 13.375 -11.297 -19.766 1 79.56 114 TYR A CA 1
ATOM 843 C C . TYR A 1 114 ? 12.109 -10.469 -19.906 1 79.56 114 TYR A C 1
ATOM 845 O O . TYR A 1 114 ? 11.742 -9.719 -19 1 79.56 114 TYR A O 1
ATOM 853 N N . SER A 1 115 ? 11.484 -10.625 -21.078 1 86.12 115 SER A N 1
ATOM 854 C CA . SER A 1 115 ? 10.258 -9.883 -21.375 1 86.12 115 SER A CA 1
ATOM 855 C C . SER A 1 115 ? 9.227 -10.773 -22.047 1 86.12 115 SER A C 1
ATOM 857 O O . SER A 1 115 ? 9.531 -11.891 -22.469 1 86.12 115 SER A O 1
ATOM 859 N N . LEU A 1 116 ? 8.023 -10.312 -22.031 1 91.69 116 LEU A N 1
ATOM 860 C CA . LEU A 1 116 ? 6.98 -10.969 -22.797 1 91.69 116 LEU A CA 1
ATOM 861 C C . LEU A 1 116 ? 7.266 -10.883 -24.297 1 91.69 116 LEU A C 1
ATOM 863 O O . LEU A 1 116 ? 7.52 -9.789 -24.812 1 91.69 116 LEU A O 1
ATOM 867 N N . THR A 1 117 ? 7.305 -12.055 -24.969 1 94 117 THR A N 1
ATOM 868 C CA . THR A 1 117 ? 7.668 -12.102 -26.375 1 94 117 THR A CA 1
ATOM 869 C C . THR A 1 117 ? 6.637 -12.891 -27.172 1 94 117 THR A C 1
ATOM 871 O O . THR A 1 117 ? 5.848 -13.641 -26.609 1 94 117 THR A O 1
ATOM 874 N N . PRO A 1 118 ? 6.66 -12.734 -28.5 1 95.38 118 PRO A N 1
ATOM 875 C CA . PRO A 1 118 ? 5.785 -13.547 -29.359 1 95.38 118 PRO A CA 1
ATOM 876 C C . PRO A 1 118 ? 6.035 -15.047 -29.188 1 95.38 118 PRO A C 1
ATOM 878 O O . PRO A 1 118 ? 5.125 -15.852 -29.406 1 95.38 118 PRO A O 1
ATOM 881 N N . GLN A 1 119 ? 7.223 -15.383 -28.781 1 95.38 119 GLN A N 1
ATOM 882 C CA . GLN A 1 119 ? 7.523 -16.781 -28.531 1 95.38 119 GLN A CA 1
ATOM 883 C C . GLN A 1 119 ? 6.699 -17.328 -27.359 1 95.38 119 GLN A C 1
ATOM 885 O O . GLN A 1 119 ? 6.152 -18.422 -27.438 1 95.38 119 GLN A O 1
ATOM 890 N N . ILE A 1 120 ? 6.637 -16.562 -26.328 1 96.31 120 ILE A N 1
ATOM 891 C CA . ILE A 1 120 ? 5.805 -16.938 -25.188 1 96.31 120 ILE A CA 1
ATOM 892 C C . ILE A 1 120 ? 4.352 -17.078 -25.625 1 96.31 120 ILE A C 1
ATOM 894 O O . ILE A 1 120 ? 3.684 -18.062 -25.297 1 96.31 120 ILE A O 1
ATOM 898 N N . SER A 1 121 ? 3.922 -16.141 -26.453 1 97.5 121 SER A N 1
ATOM 899 C CA . SER A 1 121 ? 2.568 -16.172 -27 1 97.5 121 SER A CA 1
ATOM 900 C C . SER A 1 121 ? 2.293 -17.469 -27.75 1 97.5 121 SER A C 1
ATOM 902 O O . SER A 1 121 ? 1.25 -18.094 -27.562 1 97.5 121 SER A O 1
ATOM 904 N N . SER A 1 122 ? 3.211 -17.891 -28.531 1 97.38 122 SER A N 1
ATOM 905 C CA . SER A 1 122 ? 3.059 -19.109 -29.328 1 97.38 122 SER A CA 1
ATOM 906 C C . SER A 1 122 ? 2.949 -20.344 -28.438 1 97.38 122 SER A C 1
ATOM 908 O O . SER A 1 122 ? 2.111 -21.203 -28.672 1 97.38 122 SER A O 1
ATOM 910 N N . VAL A 1 123 ? 3.789 -20.375 -27.469 1 97.69 123 VAL A N 1
ATOM 911 C CA . VAL A 1 123 ? 3.795 -21.547 -26.594 1 97.69 123 VAL A CA 1
ATOM 912 C C . VAL A 1 123 ? 2.51 -21.578 -25.766 1 97.69 123 VAL A C 1
ATOM 914 O O . VAL A 1 123 ? 1.96 -22.656 -25.516 1 97.69 123 VAL A O 1
ATOM 917 N N . VAL A 1 124 ? 2.02 -20.469 -25.375 1 98.12 124 VAL A N 1
ATOM 918 C CA . VAL A 1 124 ? 0.74 -20.375 -24.672 1 98.12 124 VAL A CA 1
ATOM 919 C C . VAL A 1 124 ? -0.377 -20.891 -25.578 1 98.12 124 VAL A C 1
ATOM 921 O O . VAL A 1 124 ? -1.231 -21.672 -25.141 1 98.12 124 VAL A O 1
ATOM 924 N N . ALA A 1 125 ? -0.376 -20.453 -26.844 1 98.19 125 ALA A N 1
ATOM 925 C CA . ALA A 1 125 ? -1.368 -20.906 -27.812 1 98.19 125 ALA A CA 1
ATOM 926 C C . ALA A 1 125 ? -1.373 -22.438 -27.906 1 98.19 125 ALA A C 1
ATOM 928 O O . ALA A 1 125 ? -2.436 -23.062 -27.875 1 98.19 125 ALA A O 1
ATOM 929 N N . ASP A 1 126 ? -0.196 -22.969 -27.953 1 97.94 126 ASP A N 1
ATOM 930 C CA . ASP A 1 126 ? -0.056 -24.422 -28.062 1 97.94 126 ASP A CA 1
ATOM 931 C C . ASP A 1 126 ? -0.573 -25.125 -26.812 1 97.94 126 ASP A C 1
ATOM 933 O O . ASP A 1 126 ? -1.275 -26.125 -26.906 1 97.94 126 ASP A O 1
ATOM 937 N N . ALA A 1 127 ? -0.208 -24.594 -25.688 1 98.25 127 ALA A N 1
ATOM 938 C CA . ALA A 1 127 ? -0.618 -25.188 -24.406 1 98.25 127 ALA A CA 1
ATOM 939 C C . ALA A 1 127 ? -2.137 -25.172 -24.266 1 98.25 127 ALA A C 1
ATOM 941 O O . ALA A 1 127 ? -2.734 -26.172 -23.844 1 98.25 127 ALA A O 1
ATOM 942 N N . VAL A 1 128 ? -2.746 -24.062 -24.609 1 98.38 128 VAL A N 1
ATOM 943 C CA . VAL A 1 128 ? -4.195 -23.922 -24.5 1 98.38 128 VAL A CA 1
ATOM 944 C C . VAL A 1 128 ? -4.887 -24.859 -25.484 1 98.38 128 VAL A C 1
ATOM 946 O O . VAL A 1 128 ? -5.875 -25.516 -25.156 1 98.38 128 VAL A O 1
ATOM 949 N N . ALA A 1 129 ? -4.387 -24.906 -26.703 1 97.94 129 ALA A N 1
ATOM 950 C CA . ALA A 1 129 ? -4.941 -25.812 -27.703 1 97.94 129 ALA A CA 1
ATOM 951 C C . ALA A 1 129 ? -4.902 -27.25 -27.203 1 97.94 129 ALA A C 1
ATOM 953 O O . ALA A 1 129 ? -5.875 -28 -27.359 1 97.94 129 ALA A O 1
ATOM 954 N N . GLU A 1 130 ? -3.791 -27.625 -26.672 1 97.94 130 GLU A N 1
ATOM 955 C CA . GLU A 1 130 ? -3.648 -28.969 -26.109 1 97.94 130 GLU A CA 1
ATOM 956 C C . GLU A 1 130 ? -4.684 -29.219 -25.016 1 97.94 130 GLU A C 1
ATOM 958 O O . GLU A 1 130 ? -5.316 -30.281 -25 1 97.94 130 GLU A O 1
ATOM 963 N N . ALA A 1 131 ? -4.816 -28.297 -24.141 1 97.88 131 ALA A N 1
ATOM 964 C CA . ALA A 1 131 ? -5.781 -28.438 -23.047 1 97.88 131 ALA A CA 1
ATOM 965 C C . ALA A 1 131 ? -7.203 -28.578 -23.578 1 97.88 131 ALA A C 1
ATOM 967 O O . ALA A 1 131 ? -7.98 -29.391 -23.078 1 97.88 131 ALA A O 1
ATOM 968 N N . LEU A 1 132 ? -7.527 -27.797 -24.594 1 96.88 132 LEU A N 1
ATOM 969 C CA . LEU A 1 132 ? -8.859 -27.844 -25.172 1 96.88 132 LEU A CA 1
ATOM 970 C C . LEU A 1 132 ? -9.125 -29.188 -25.844 1 96.88 132 LEU A C 1
ATOM 972 O O . LEU A 1 132 ? -10.25 -29.688 -25.797 1 96.88 132 LEU A O 1
ATOM 976 N N . GLU A 1 133 ? -8.125 -29.734 -26.391 1 96.69 133 GLU A N 1
ATOM 977 C CA . GLU A 1 133 ? -8.25 -31.047 -27.016 1 96.69 133 GLU A CA 1
ATOM 978 C C . GLU A 1 133 ? -8.539 -32.125 -25.984 1 96.69 133 GLU A C 1
ATOM 980 O O . GLU A 1 133 ? -9.195 -33.125 -26.281 1 96.69 133 GLU A O 1
ATOM 985 N N . LYS A 1 134 ? -8.047 -31.891 -24.797 1 95.12 134 LYS A N 1
ATOM 986 C CA . LYS A 1 134 ? -8.195 -32.875 -23.734 1 95.12 134 LYS A CA 1
ATOM 987 C C . LYS A 1 134 ? -9.547 -32.719 -23.031 1 95.12 134 LYS A C 1
ATOM 989 O O . LYS A 1 134 ? -9.93 -33.594 -22.219 1 95.12 134 LYS A O 1
ATOM 994 N N . THR A 1 135 ? -10.227 -31.672 -23.312 1 94.31 135 THR A N 1
ATOM 995 C CA . THR A 1 135 ? -11.492 -31.406 -22.625 1 94.31 135 THR A CA 1
ATOM 996 C C . THR A 1 135 ? -12.523 -32.469 -22.984 1 94.31 135 THR A C 1
ATOM 998 O O . THR A 1 135 ? -12.625 -32.875 -24.141 1 94.31 135 THR A O 1
ATOM 1001 N N . GLU A 1 136 ? -13.211 -32.875 -21.984 1 94.56 136 GLU A N 1
ATOM 1002 C CA . GLU A 1 136 ? -14.297 -33.844 -22.156 1 94.56 136 GLU A CA 1
ATOM 1003 C C . GLU A 1 136 ? -15.656 -33.156 -22.062 1 94.56 136 GLU A C 1
ATOM 1005 O O . GLU A 1 136 ? -15.797 -32.125 -21.391 1 94.56 136 GLU A O 1
ATOM 1010 N N . VAL A 1 137 ? -16.625 -33.781 -22.641 1 91 137 VAL A N 1
ATOM 1011 C CA . VAL A 1 137 ? -17.969 -33.219 -22.688 1 91 137 VAL A CA 1
ATOM 1012 C C . VAL A 1 137 ? -18.547 -33.094 -21.281 1 91 137 VAL A C 1
ATOM 1014 O O . VAL A 1 137 ? -19.25 -32.125 -20.969 1 91 137 VAL A O 1
ATOM 1017 N N . ASP A 1 138 ? -18.203 -33.938 -20.484 1 93.5 138 ASP A N 1
ATOM 1018 C CA . ASP A 1 138 ? -18.812 -34 -19.156 1 93.5 138 ASP A CA 1
ATOM 1019 C C . ASP A 1 138 ? -18.172 -33 -18.219 1 93.5 138 ASP A C 1
ATOM 1021 O O . ASP A 1 138 ? -18.578 -32.875 -17.062 1 93.5 138 ASP A O 1
ATOM 1025 N N . TRP A 1 139 ? -17.188 -32.25 -18.719 1 95.38 139 TRP A N 1
ATOM 1026 C CA . TRP A 1 139 ? -16.547 -31.25 -17.875 1 95.38 139 TRP A CA 1
ATOM 1027 C C . TRP A 1 139 ? -17.312 -29.922 -17.922 1 95.38 139 TRP A C 1
ATOM 1029 O O . TRP A 1 139 ? -17.016 -29 -17.172 1 95.38 139 TRP A O 1
ATOM 1039 N N . GLY A 1 140 ? -18.391 -29.844 -18.766 1 94.12 140 GLY A N 1
ATOM 1040 C CA . GLY A 1 140 ? -19.109 -28.594 -18.922 1 94.12 140 GLY A CA 1
ATOM 1041 C C . GLY A 1 140 ? -18.328 -27.547 -19.672 1 94.12 140 GLY A C 1
ATOM 1042 O O . GLY A 1 140 ? -17.25 -27.812 -20.188 1 94.12 140 GLY A O 1
ATOM 1043 N N . PRO A 1 141 ? -18.875 -26.359 -19.812 1 94.06 141 PRO A N 1
ATOM 1044 C CA . PRO A 1 141 ? -18.25 -25.312 -20.625 1 94.06 141 PRO A CA 1
ATOM 1045 C C . PRO A 1 141 ? -17.031 -24.688 -19.938 1 94.06 141 PRO A C 1
ATOM 1047 O O . PRO A 1 141 ? -16.938 -24.688 -18.703 1 94.06 141 PRO A O 1
ATOM 1050 N N . LEU A 1 142 ? -16.062 -24.219 -20.734 1 96.5 142 LEU A N 1
ATOM 1051 C CA . LEU A 1 142 ? -15.008 -23.344 -20.25 1 96.5 142 LEU A CA 1
ATOM 1052 C C . LEU A 1 142 ? -15.562 -21.969 -19.875 1 96.5 142 LEU A C 1
ATOM 1054 O O . LEU A 1 142 ? -16.062 -21.234 -20.719 1 96.5 142 LEU A O 1
ATOM 1058 N N . LEU A 1 143 ? -15.438 -21.609 -18.594 1 95.56 143 LEU A N 1
ATOM 1059 C CA . LEU A 1 143 ? -16.141 -20.438 -18.109 1 95.56 143 LEU A CA 1
ATOM 1060 C C . LEU A 1 143 ? -15.203 -19.234 -18.031 1 95.56 143 LEU A C 1
ATOM 1062 O O . LEU A 1 143 ? -15.625 -18.094 -18.172 1 95.56 143 LEU A O 1
ATOM 1066 N N . ALA A 1 144 ? -13.961 -19.516 -17.734 1 97.5 144 ALA A N 1
ATOM 1067 C CA . ALA A 1 144 ? -13 -18.422 -17.562 1 97.5 144 ALA A CA 1
ATOM 1068 C C . ALA A 1 144 ? -11.57 -18.906 -17.766 1 97.5 144 ALA A C 1
ATOM 1070 O O . ALA A 1 144 ? -11.289 -20.094 -17.594 1 97.5 144 ALA A O 1
ATOM 1071 N N . MET A 1 145 ? -10.766 -18.047 -18.156 1 98.44 145 MET A N 1
ATOM 1072 C CA . MET A 1 145 ? -9.336 -18.281 -18.312 1 98.44 145 MET A CA 1
ATOM 1073 C C . MET A 1 145 ? -8.531 -17.109 -17.75 1 98.44 145 MET A C 1
ATOM 1075 O O . MET A 1 145 ? -8.891 -15.953 -17.938 1 98.44 145 MET A O 1
ATOM 1079 N N . VAL A 1 146 ? -7.539 -17.422 -16.969 1 98.75 146 VAL A N 1
ATOM 1080 C CA . VAL A 1 146 ? -6.609 -16.406 -16.469 1 98.75 146 VAL A CA 1
ATOM 1081 C C . VAL A 1 146 ? -5.191 -16.75 -16.922 1 98.75 146 VAL A C 1
ATOM 1083 O O . VAL A 1 146 ? -4.75 -17.891 -16.812 1 98.75 146 VAL A O 1
ATOM 1086 N N . ILE A 1 147 ? -4.516 -15.781 -17.484 1 98.75 147 ILE A N 1
ATOM 1087 C CA . ILE A 1 147 ? -3.121 -15.922 -17.891 1 98.75 147 ILE A CA 1
ATOM 1088 C C . ILE A 1 147 ? -2.244 -14.977 -17.078 1 98.75 147 ILE A C 1
ATOM 1090 O O . ILE A 1 147 ? -2.416 -13.758 -17.125 1 98.75 147 ILE A O 1
ATOM 1094 N N . ALA A 1 148 ? -1.377 -15.578 -16.281 1 98.38 148 ALA A N 1
ATOM 1095 C CA . ALA A 1 148 ? -0.355 -14.82 -15.57 1 98.38 148 ALA A CA 1
ATOM 1096 C C . ALA A 1 148 ? 0.816 -14.484 -16.484 1 98.38 148 ALA A C 1
ATOM 1098 O O . ALA A 1 148 ? 1.416 -15.375 -17.094 1 98.38 148 ALA A O 1
ATOM 1099 N N . ILE A 1 149 ? 1.136 -13.219 -16.594 1 97.19 149 ILE A N 1
ATOM 1100 C CA . ILE A 1 149 ? 2.193 -12.812 -17.516 1 97.19 149 ILE A CA 1
ATOM 1101 C C . ILE A 1 149 ? 3.256 -12.016 -16.766 1 97.19 149 ILE A C 1
ATOM 1103 O O . ILE A 1 149 ? 2.951 -11.344 -15.773 1 97.19 149 ILE A O 1
ATOM 1107 N N . PRO A 1 150 ? 4.535 -12.055 -17.188 1 93.94 150 PRO A N 1
ATOM 1108 C CA . PRO A 1 150 ? 5.656 -11.406 -16.5 1 93.94 150 PRO A CA 1
ATOM 1109 C C . PRO A 1 150 ? 5.816 -9.938 -16.891 1 93.94 150 PRO A C 1
ATOM 1111 O O . PRO A 1 150 ? 6.926 -9.5 -17.188 1 93.94 150 PRO A O 1
ATOM 1114 N N . THR A 1 151 ? 4.719 -9.156 -16.859 1 94.44 151 THR A N 1
ATOM 1115 C CA . THR A 1 151 ? 4.746 -7.719 -17.125 1 94.44 151 THR A CA 1
ATOM 1116 C C . THR A 1 151 ? 3.625 -7.012 -16.375 1 94.44 151 THR A C 1
ATOM 1118 O O . THR A 1 151 ? 2.799 -7.656 -15.727 1 94.44 151 THR A O 1
ATOM 1121 N N . ARG A 1 152 ? 3.65 -5.676 -16.422 1 95.31 152 ARG A N 1
ATOM 1122 C CA . ARG A 1 152 ? 2.57 -4.883 -15.836 1 95.31 152 ARG A CA 1
ATOM 1123 C C . ARG A 1 152 ? 1.25 -5.152 -16.547 1 95.31 152 ARG A C 1
ATOM 1125 O O . ARG A 1 152 ? 1.229 -5.395 -17.766 1 95.31 152 ARG A O 1
ATOM 1132 N N . VAL A 1 153 ? 0.205 -5.156 -15.789 1 97.19 153 VAL A N 1
ATOM 1133 C CA . VAL A 1 153 ? -1.126 -5.355 -16.359 1 97.19 153 VAL A CA 1
ATOM 1134 C C . VAL A 1 153 ? -2.055 -4.234 -15.898 1 97.19 153 VAL A C 1
ATOM 1136 O O . VAL A 1 153 ? -2.1 -3.9 -14.711 1 97.19 153 VAL A O 1
ATOM 1139 N N . VAL A 1 154 ? -2.693 -3.576 -16.828 1 95.19 154 VAL A N 1
ATOM 1140 C CA . VAL A 1 154 ? -3.703 -2.562 -16.531 1 95.19 154 VAL A CA 1
ATOM 1141 C C . VAL A 1 154 ? -5.02 -2.936 -17.219 1 95.19 154 VAL A C 1
ATOM 1143 O O . VAL A 1 154 ? -5.035 -3.738 -18.156 1 95.19 154 VAL A O 1
ATOM 1146 N N . GLY A 1 155 ? -6.094 -2.459 -16.656 1 90.06 155 GLY A N 1
ATOM 1147 C CA . GLY A 1 155 ? -7.395 -2.693 -17.266 1 90.06 155 GLY A CA 1
ATOM 1148 C C . GLY A 1 155 ? -7.598 -1.927 -18.547 1 90.06 155 GLY A C 1
ATOM 1149 O O . GLY A 1 155 ? -6.691 -1.236 -19.016 1 90.06 155 GLY A O 1
ATOM 1150 N N . PRO A 1 156 ? -8.789 -2.092 -19.062 1 83.56 156 PRO A N 1
ATOM 1151 C CA . PRO A 1 156 ? -9.102 -1.466 -20.359 1 83.56 156 PRO A CA 1
ATOM 1152 C C . PRO A 1 156 ? -9.008 0.058 -20.312 1 83.56 156 PRO A C 1
ATOM 1154 O O . PRO A 1 156 ? -8.75 0.696 -21.328 1 83.56 156 PRO A O 1
ATOM 1157 N N . GLU A 1 157 ? -9.219 0.57 -19.156 1 85.19 157 GLU A N 1
ATOM 1158 C CA . GLU A 1 157 ? -9.172 2.023 -19.031 1 85.19 157 GLU A CA 1
ATOM 1159 C C . GLU A 1 157 ? -7.738 2.516 -18.844 1 85.19 157 GLU A C 1
ATOM 1161 O O . GLU A 1 157 ? -7.484 3.721 -18.859 1 85.19 157 GLU A O 1
ATOM 1166 N N . GLY A 1 158 ? -6.883 1.553 -18.688 1 88.44 158 GLY A N 1
ATOM 1167 C CA . GLY A 1 158 ? -5.484 1.912 -18.516 1 88.44 158 GLY A CA 1
ATOM 1168 C C . GLY A 1 158 ? -4.711 1.95 -19.828 1 88.44 158 GLY A C 1
ATOM 1169 O O . GLY A 1 158 ? -5.27 1.699 -20.891 1 88.44 158 GLY A O 1
ATOM 1170 N N . ASP A 1 159 ? -3.42 2.326 -19.75 1 88.69 159 ASP A N 1
ATOM 1171 C CA . ASP A 1 159 ? -2.549 2.393 -20.922 1 88.69 159 ASP A CA 1
ATOM 1172 C C . ASP A 1 159 ? -1.944 1.025 -21.234 1 88.69 159 ASP A C 1
ATOM 1174 O O . ASP A 1 159 ? -0.793 0.755 -20.891 1 88.69 159 ASP A O 1
ATOM 1178 N N . THR A 1 160 ? -2.643 0.238 -21.984 1 89 160 THR A N 1
ATOM 1179 C CA . THR A 1 160 ? -2.219 -1.128 -22.266 1 89 160 THR A CA 1
ATOM 1180 C C . THR A 1 160 ? -0.977 -1.134 -23.156 1 89 160 THR A C 1
ATOM 1182 O O . THR A 1 160 ? -0.148 -2.041 -23.062 1 89 160 THR A O 1
ATOM 1185 N N . ALA A 1 161 ? -0.824 -0.128 -23.953 1 88.5 161 ALA A N 1
ATOM 1186 C CA . ALA A 1 161 ? 0.336 -0.045 -24.828 1 88.5 161 ALA A CA 1
ATOM 1187 C C . ALA A 1 161 ? 1.625 0.115 -24.031 1 88.5 161 ALA A C 1
ATOM 1189 O O . ALA A 1 161 ? 2.662 -0.446 -24.391 1 88.5 161 ALA A O 1
ATOM 1190 N N . ALA A 1 162 ? 1.479 0.737 -22.906 1 89.69 162 ALA A N 1
ATOM 1191 C CA . ALA A 1 162 ? 2.65 1.042 -22.078 1 89.69 162 ALA A CA 1
ATOM 1192 C C . ALA A 1 162 ? 3.109 -0.186 -21.312 1 89.69 162 ALA A C 1
ATOM 1194 O O . ALA A 1 162 ? 4.215 -0.204 -20.766 1 89.69 162 ALA A O 1
ATOM 1195 N N . THR A 1 163 ? 2.34 -1.272 -21.25 1 92.12 163 THR A N 1
ATOM 1196 C CA . THR A 1 163 ? 2.668 -2.424 -20.422 1 92.12 163 THR A CA 1
ATOM 1197 C C . THR A 1 163 ? 3.176 -3.582 -21.266 1 92.12 163 THR A C 1
ATOM 1199 O O . THR A 1 163 ? 3.734 -4.547 -20.75 1 92.12 163 THR A O 1
ATOM 1202 N N . ASP A 1 164 ? 2.938 -3.602 -22.578 1 92.25 164 ASP A N 1
ATOM 1203 C CA . ASP A 1 164 ? 3.271 -4.664 -23.516 1 92.25 164 ASP A CA 1
ATOM 1204 C C . ASP A 1 164 ? 2.443 -5.918 -23.25 1 92.25 164 ASP A C 1
ATOM 1206 O O . ASP A 1 164 ? 2.768 -7 -23.734 1 92.25 164 ASP A O 1
ATOM 1210 N N . GLN A 1 165 ? 1.36 -5.777 -22.453 1 95.69 165 GLN A N 1
ATOM 1211 C CA . GLN A 1 165 ? 0.579 -6.945 -22.062 1 95.69 165 GLN A CA 1
ATOM 1212 C C . GLN A 1 165 ? -0.112 -7.574 -23.266 1 95.69 165 GLN A C 1
ATOM 1214 O O . GLN A 1 165 ? -0.359 -8.781 -23.297 1 95.69 165 GLN A O 1
ATOM 1219 N N . GLU A 1 166 ? -0.292 -6.84 -24.375 1 95.56 166 GLU A N 1
ATOM 1220 C CA . GLU A 1 166 ? -1.025 -7.328 -25.547 1 95.56 166 GLU A CA 1
ATOM 1221 C C . GLU A 1 166 ? -0.156 -8.25 -26.391 1 95.56 166 GLU A C 1
ATOM 1223 O O . GLU A 1 166 ? -0.659 -8.938 -27.281 1 95.56 166 GLU A O 1
ATOM 1228 N N . VAL A 1 167 ? 1.136 -8.297 -26.109 1 96.81 167 VAL A N 1
ATOM 1229 C CA . VAL A 1 167 ? 2.053 -9.164 -26.844 1 96.81 167 VAL A CA 1
ATOM 1230 C C . VAL A 1 167 ? 1.614 -10.617 -26.703 1 96.81 167 VAL A C 1
ATOM 1232 O O . VAL A 1 167 ? 1.815 -11.422 -27.609 1 96.81 167 VAL A O 1
ATOM 1235 N N . ILE A 1 168 ? 0.898 -10.914 -25.562 1 97.25 168 ILE A N 1
ATOM 1236 C CA . ILE A 1 168 ? 0.457 -12.273 -25.297 1 97.25 168 ILE A CA 1
ATOM 1237 C C . ILE A 1 168 ? -0.525 -12.727 -26.375 1 97.25 168 ILE A C 1
ATOM 1239 O O . ILE A 1 168 ? -0.683 -13.922 -26.625 1 97.25 168 ILE A O 1
ATOM 1243 N N . PHE A 1 169 ? -1.072 -11.797 -27.156 1 97.31 169 PHE A N 1
ATOM 1244 C CA . PHE A 1 169 ? -2.107 -12.117 -28.125 1 97.31 169 PHE A CA 1
ATOM 1245 C C . PHE A 1 169 ? -1.546 -12.094 -29.547 1 97.31 169 PHE A C 1
ATOM 1247 O O . PHE A 1 169 ? -2.297 -12.188 -30.516 1 97.31 169 PHE A O 1
ATOM 1254 N N . THR A 1 170 ? -0.308 -11.938 -29.703 1 97.69 170 THR A N 1
ATOM 1255 C CA . THR A 1 170 ? 0.317 -11.906 -31.016 1 97.69 170 THR A CA 1
ATOM 1256 C C . THR A 1 170 ? 0.038 -13.203 -31.781 1 97.69 170 THR A C 1
ATOM 1258 O O . THR A 1 170 ? -0.265 -13.172 -32.969 1 97.69 170 THR A O 1
ATOM 1261 N N . ASN A 1 171 ? 0.164 -14.344 -31.062 1 97.75 171 ASN A N 1
ATOM 1262 C CA . ASN A 1 171 ? -0.021 -15.648 -31.672 1 97.75 171 ASN A CA 1
ATOM 1263 C C . ASN A 1 171 ? -1.082 -16.469 -30.953 1 97.75 171 ASN A C 1
ATOM 1265 O O . ASN A 1 171 ? -1.257 -17.656 -31.234 1 97.75 171 ASN A O 1
ATOM 1269 N N . PHE A 1 172 ? -1.674 -15.812 -30 1 97.62 172 PHE A N 1
ATOM 1270 C CA . PHE A 1 172 ? -2.691 -16.5 -29.203 1 97.62 172 PHE A CA 1
ATOM 1271 C C . PHE A 1 172 ? -4.016 -15.742 -29.266 1 97.62 172 PHE A C 1
ATOM 1273 O O . PHE A 1 172 ? -4.059 -14.531 -29.078 1 97.62 172 PHE A O 1
ATOM 1280 N N . THR A 1 173 ? -5.082 -16.422 -29.516 1 97.06 173 THR A N 1
ATOM 1281 C CA . THR A 1 173 ? -6.449 -15.93 -29.422 1 97.06 173 THR A CA 1
ATOM 1282 C C . THR A 1 173 ? -7.273 -16.766 -28.453 1 97.06 173 THR A C 1
ATOM 1284 O O . THR A 1 173 ? -7.371 -17.984 -28.609 1 97.06 173 THR A O 1
ATOM 1287 N N . PRO A 1 174 ? -7.727 -16.109 -27.453 1 96 174 PRO A N 1
ATOM 1288 C CA . PRO A 1 174 ? -8.578 -16.859 -26.531 1 96 174 PRO A CA 1
ATOM 1289 C C . PRO A 1 174 ? -9.773 -17.5 -27.234 1 96 174 PRO A C 1
ATOM 1291 O O . PRO A 1 174 ? -10.281 -16.969 -28.219 1 96 174 PRO A O 1
ATOM 1294 N N . PRO A 1 175 ? -10.211 -18.656 -26.656 1 94.44 175 PRO A N 1
ATOM 1295 C CA . PRO A 1 175 ? -11.438 -19.234 -27.219 1 94.44 175 PRO A CA 1
ATOM 1296 C C . PRO A 1 175 ? -12.617 -18.266 -27.172 1 94.44 175 PRO A C 1
ATOM 1298 O O . PRO A 1 175 ? -12.719 -17.453 -26.25 1 94.44 175 PRO A O 1
ATOM 1301 N N . PRO A 1 176 ? -13.484 -18.391 -28.141 1 90.56 176 PRO A N 1
ATOM 1302 C CA . PRO A 1 176 ? -14.617 -17.469 -28.203 1 90.56 176 PRO A CA 1
ATOM 1303 C C . PRO A 1 176 ? -15.508 -17.562 -26.969 1 90.56 176 PRO A C 1
ATOM 1305 O O . PRO A 1 176 ? -15.703 -18.641 -26.422 1 90.56 176 PRO A O 1
ATOM 1308 N N . GLN A 1 177 ? -16.016 -16.516 -26.469 1 86.06 177 GLN A N 1
ATOM 1309 C CA . GLN A 1 177 ? -17 -16.375 -25.406 1 86.06 177 GLN A CA 1
ATOM 1310 C C . GLN A 1 177 ? -16.391 -16.703 -24.047 1 86.06 177 GLN A C 1
ATOM 1312 O O . GLN A 1 177 ? -17.109 -16.906 -23.078 1 86.06 177 GLN A O 1
ATOM 1317 N N . VAL A 1 178 ? -15.102 -16.938 -24.031 1 92.44 178 VAL A N 1
ATOM 1318 C CA . VAL A 1 178 ? -14.461 -17.203 -22.75 1 92.44 178 VAL A CA 1
ATOM 1319 C C . VAL A 1 178 ? -13.898 -15.906 -22.172 1 92.44 178 VAL A C 1
ATOM 1321 O O . VAL A 1 178 ? -13.281 -15.117 -22.891 1 92.44 178 VAL A O 1
ATOM 1324 N N . ASP A 1 179 ? -14.219 -15.688 -20.969 1 91.5 179 ASP A N 1
ATOM 1325 C CA . ASP A 1 179 ? -13.633 -14.547 -20.25 1 91.5 179 ASP A CA 1
ATOM 1326 C C . ASP A 1 179 ? -12.148 -14.773 -20 1 91.5 179 ASP A C 1
ATOM 1328 O O . ASP A 1 179 ? -11.773 -15.625 -19.188 1 91.5 179 ASP A O 1
ATOM 1332 N N . CYS A 1 180 ? -11.344 -14.094 -20.719 1 96.19 180 CYS A N 1
ATOM 1333 C CA . CYS A 1 180 ? -9.898 -14.203 -20.578 1 96.19 180 CYS A CA 1
ATOM 1334 C C . CYS A 1 180 ? -9.32 -12.977 -19.875 1 96.19 180 CYS A C 1
ATOM 1336 O O . CYS A 1 180 ? -9.438 -11.859 -20.391 1 96.19 180 CYS A O 1
ATOM 1338 N N . THR A 1 181 ? -8.703 -13.164 -18.766 1 96.5 181 THR A N 1
ATOM 1339 C CA . THR A 1 181 ? -8.156 -12.07 -17.984 1 96.5 181 THR A CA 1
ATOM 1340 C C . THR A 1 181 ? -6.645 -12.219 -17.828 1 96.5 181 THR A C 1
ATOM 1342 O O . THR A 1 181 ? -6.148 -13.32 -17.578 1 96.5 181 THR A O 1
ATOM 1345 N N . LEU A 1 182 ? -5.891 -11.156 -18.031 1 97.81 182 LEU A N 1
ATOM 1346 C CA . LEU A 1 182 ? -4.453 -11.117 -17.766 1 97.81 182 LEU A CA 1
ATOM 1347 C C . LEU A 1 182 ? -4.168 -10.609 -16.359 1 97.81 182 LEU A C 1
ATOM 1349 O O . LEU A 1 182 ? -4.836 -9.695 -15.875 1 97.81 182 LEU A O 1
ATOM 1353 N N . VAL A 1 183 ? -3.236 -11.227 -15.703 1 97.88 183 VAL A N 1
ATOM 1354 C CA . VAL A 1 183 ? -2.799 -10.797 -14.375 1 97.88 183 VAL A CA 1
ATOM 1355 C C . VAL A 1 183 ? -1.278 -10.883 -14.281 1 97.88 183 VAL A C 1
ATOM 1357 O O . VAL A 1 183 ? -0.663 -11.766 -14.891 1 97.88 183 VAL A O 1
ATOM 1360 N N . ASN A 1 184 ? -0.635 -9.953 -13.594 1 97.31 184 ASN A N 1
ATOM 1361 C CA . ASN A 1 184 ? 0.794 -10.062 -13.32 1 97.31 184 ASN A CA 1
ATOM 1362 C C . ASN A 1 184 ? 1.125 -11.359 -12.586 1 97.31 184 ASN A C 1
ATOM 1364 O O . ASN A 1 184 ? 0.412 -11.75 -11.664 1 97.31 184 ASN A O 1
ATOM 1368 N N . ASN A 1 185 ? 2.186 -12 -12.984 1 97.06 185 ASN A N 1
ATOM 1369 C CA . ASN A 1 185 ? 2.498 -13.32 -12.461 1 97.06 185 ASN A CA 1
ATOM 1370 C C . ASN A 1 185 ? 2.83 -13.273 -10.969 1 97.06 185 ASN A C 1
ATOM 1372 O O . ASN A 1 185 ? 2.447 -14.172 -10.219 1 97.06 185 ASN A O 1
ATOM 1376 N N . VAL A 1 186 ? 3.545 -12.242 -10.492 1 97.5 186 VAL A N 1
ATOM 1377 C CA . VAL A 1 186 ? 3.91 -12.141 -9.086 1 97.5 186 VAL A CA 1
ATOM 1378 C C . VAL A 1 186 ? 2.656 -11.898 -8.242 1 97.5 186 VAL A C 1
ATOM 1380 O O . VAL A 1 186 ? 2.535 -12.43 -7.137 1 97.5 186 VAL A O 1
ATOM 1383 N N . ASN A 1 187 ? 1.701 -11.141 -8.773 1 98.44 187 ASN A N 1
ATOM 1384 C CA . ASN A 1 187 ? 0.424 -10.945 -8.094 1 98.44 187 ASN A CA 1
ATOM 1385 C C . ASN A 1 187 ? -0.35 -12.258 -7.965 1 98.44 187 ASN A C 1
ATOM 1387 O O . ASN A 1 187 ? -0.968 -12.516 -6.93 1 98.44 187 ASN A O 1
ATOM 1391 N N . CYS A 1 188 ? -0.305 -13.078 -9 1 98.5 188 CYS A N 1
ATOM 1392 C CA . CYS A 1 188 ? -0.95 -14.383 -8.93 1 98.5 188 CYS A CA 1
ATOM 1393 C C . CYS A 1 188 ? -0.335 -15.227 -7.824 1 98.5 188 CYS A C 1
ATOM 1395 O O . CYS A 1 188 ? -1.053 -15.891 -7.07 1 98.5 188 CYS A O 1
ATOM 1397 N N . ALA A 1 189 ? 0.985 -15.172 -7.754 1 98.31 189 ALA A N 1
ATOM 1398 C CA . ALA A 1 189 ? 1.665 -15.938 -6.707 1 98.31 189 ALA A CA 1
ATOM 1399 C C . ALA A 1 189 ? 1.248 -15.461 -5.32 1 98.31 189 ALA A C 1
ATOM 1401 O O . ALA A 1 189 ? 1.013 -16.266 -4.422 1 98.31 189 ALA A O 1
ATOM 1402 N N . ALA A 1 190 ? 1.135 -14.188 -5.148 1 98.56 190 ALA A N 1
ATOM 1403 C CA . ALA A 1 190 ? 0.684 -13.633 -3.875 1 98.56 190 ALA A CA 1
ATOM 1404 C C . ALA A 1 190 ? -0.721 -14.117 -3.531 1 98.56 190 ALA A C 1
ATOM 1406 O O . ALA A 1 190 ? -1 -14.469 -2.383 1 98.56 190 ALA A O 1
ATOM 1407 N N . VAL A 1 191 ? -1.562 -14.156 -4.527 1 98.56 191 VAL A N 1
ATOM 1408 C CA . VAL A 1 191 ? -2.924 -14.641 -4.336 1 98.56 191 VAL A CA 1
ATOM 1409 C C . VAL A 1 191 ? -2.896 -16.094 -3.842 1 98.56 191 VAL A C 1
ATOM 1411 O O . VAL A 1 191 ? -3.625 -16.453 -2.916 1 98.56 191 VAL A O 1
ATOM 1414 N N . ALA A 1 192 ? -2.047 -16.875 -4.438 1 98.44 192 ALA A N 1
ATOM 1415 C CA . ALA A 1 192 ? -1.949 -18.281 -4.039 1 98.44 192 ALA A CA 1
ATOM 1416 C C . ALA A 1 192 ? -1.465 -18.406 -2.6 1 98.44 192 ALA A C 1
ATOM 1418 O O . ALA A 1 192 ? -2.014 -19.188 -1.822 1 98.44 192 ALA A O 1
ATOM 1419 N N . GLU A 1 193 ? -0.45 -17.625 -2.254 1 98.25 193 GLU A N 1
ATOM 1420 C CA . GLU A 1 193 ? 0.089 -17.688 -0.899 1 98.25 193 GLU A CA 1
ATOM 1421 C C . GLU A 1 193 ? -0.952 -17.25 0.128 1 98.25 193 GLU A C 1
ATOM 1423 O O . GLU A 1 193 ? -0.994 -17.781 1.24 1 98.25 193 GLU A O 1
ATOM 1428 N N . TYR A 1 194 ? -1.771 -16.328 -0.213 1 98.06 194 TYR A N 1
ATOM 1429 C CA . TYR A 1 194 ? -2.84 -15.82 0.644 1 98.06 194 TYR A CA 1
ATOM 1430 C C . TYR A 1 194 ? -3.867 -16.906 0.928 1 98.06 194 TYR A C 1
ATOM 1432 O O . TYR A 1 194 ? -4.312 -17.078 2.066 1 98.06 194 TYR A O 1
ATOM 1440 N N . HIS A 1 195 ? -4.145 -17.688 -0.064 1 96.69 195 HIS A N 1
ATOM 1441 C CA . HIS A 1 195 ? -5.242 -18.641 0.049 1 96.69 195 HIS A CA 1
ATOM 1442 C C . HIS A 1 195 ? -4.738 -20.016 0.492 1 96.69 195 HIS A C 1
ATOM 1444 O O . HIS A 1 195 ? -5.43 -20.719 1.229 1 96.69 195 HIS A O 1
ATOM 1450 N N . TYR A 1 196 ? -3.5 -20.406 0.022 1 96.25 196 TYR A N 1
ATOM 1451 C CA . TYR A 1 196 ? -3.092 -21.797 0.15 1 96.25 196 TYR A CA 1
ATOM 1452 C C . TYR A 1 196 ? -1.737 -21.906 0.838 1 96.25 196 TYR A C 1
ATOM 1454 O O . TYR A 1 196 ? -1.34 -23 1.269 1 96.25 196 TYR A O 1
ATOM 1462 N N . GLY A 1 197 ? -1.061 -20.844 0.937 1 97.56 197 GLY A N 1
ATOM 1463 C CA . GLY A 1 197 ? 0.352 -20.969 1.26 1 97.56 197 GLY A CA 1
ATOM 1464 C C . GLY A 1 197 ? 0.715 -20.344 2.594 1 97.56 197 GLY A C 1
ATOM 1465 O O . GLY A 1 197 ? -0.059 -20.422 3.551 1 97.56 197 GLY A O 1
ATOM 1466 N N . ALA A 1 198 ? 1.932 -19.812 2.635 1 97.5 198 ALA A N 1
ATOM 1467 C CA . ALA A 1 198 ? 2.578 -19.375 3.869 1 97.5 198 ALA A CA 1
ATOM 1468 C C . ALA A 1 198 ? 1.914 -18.125 4.418 1 97.5 198 ALA A C 1
ATOM 1470 O O . ALA A 1 198 ? 2.105 -17.766 5.582 1 97.5 198 ALA A O 1
ATOM 1471 N N . ALA A 1 199 ? 1.098 -17.406 3.619 1 98.06 199 ALA A N 1
ATOM 1472 C CA . ALA A 1 199 ? 0.536 -16.125 4.051 1 98.06 199 ALA A CA 1
ATOM 1473 C C . ALA A 1 199 ? -0.901 -16.297 4.535 1 98.06 199 ALA A C 1
ATOM 1475 O O . ALA A 1 199 ? -1.576 -15.312 4.852 1 98.06 199 ALA A O 1
ATOM 1476 N N . ARG A 1 200 ? -1.388 -17.547 4.578 1 97.12 200 ARG A N 1
ATOM 1477 C CA . ARG A 1 200 ? -2.734 -17.766 5.094 1 97.12 200 ARG A CA 1
ATOM 1478 C C . ARG A 1 200 ? -2.9 -17.156 6.48 1 97.12 200 ARG A C 1
ATOM 1480 O O . ARG A 1 200 ? -2.02 -17.297 7.336 1 97.12 200 ARG A O 1
ATOM 1487 N N . GLY A 1 201 ? -4.027 -16.453 6.648 1 96.25 201 GLY A N 1
ATOM 1488 C CA . GLY A 1 201 ? -4.309 -15.828 7.926 1 96.25 201 GLY A CA 1
ATOM 1489 C C . GLY A 1 201 ? -3.801 -14.398 8.016 1 96.25 201 GLY A C 1
ATOM 1490 O O . GLY A 1 201 ? -4.113 -13.68 8.961 1 96.25 201 GLY A O 1
ATOM 1491 N N . HIS A 1 202 ? -3.02 -13.969 7.043 1 96.44 202 HIS A N 1
ATOM 1492 C CA . HIS A 1 202 ? -2.514 -12.602 6.992 1 96.44 202 HIS A CA 1
ATOM 1493 C C . HIS A 1 202 ? -3.25 -11.781 5.938 1 96.44 202 HIS A C 1
ATOM 1495 O O . HIS A 1 202 ? -3.205 -12.109 4.746 1 96.44 202 HIS A O 1
ATOM 1501 N N . GLN A 1 203 ? -3.881 -10.703 6.328 1 95.81 203 GLN A N 1
ATOM 1502 C CA . GLN A 1 203 ? -4.617 -9.836 5.414 1 95.81 203 GLN A CA 1
ATOM 1503 C C . GLN A 1 203 ? -3.67 -8.906 4.664 1 95.81 203 GLN A C 1
ATOM 1505 O O . GLN A 1 203 ? -4.035 -8.344 3.629 1 95.81 203 GLN A O 1
ATOM 1510 N N . THR A 1 204 ? -2.48 -8.711 5.289 1 96.56 204 THR A N 1
ATOM 1511 C CA . THR A 1 204 ? -1.462 -7.836 4.727 1 96.56 204 THR A CA 1
ATOM 1512 C C . THR A 1 204 ? -0.098 -8.523 4.727 1 96.56 204 THR A C 1
ATOM 1514 O O . THR A 1 204 ? 0.352 -9.016 5.762 1 96.56 204 THR A O 1
ATOM 1517 N N . PHE A 1 205 ? 0.51 -8.625 3.516 1 98.38 205 PHE A N 1
ATOM 1518 C CA . PHE A 1 205 ? 1.848 -9.188 3.385 1 98.38 205 PHE A CA 1
ATOM 1519 C C . PHE A 1 205 ? 2.445 -8.859 2.021 1 98.38 205 PHE A C 1
ATOM 1521 O O . PHE A 1 205 ? 1.767 -8.297 1.162 1 98.38 205 PHE A O 1
ATOM 1528 N N . ALA A 1 206 ? 3.705 -9.133 1.884 1 98.75 206 ALA A N 1
ATOM 1529 C CA . ALA A 1 206 ? 4.398 -9.023 0.604 1 98.75 206 ALA A CA 1
ATOM 1530 C C . ALA A 1 206 ? 4.945 -10.375 0.157 1 98.75 206 ALA A C 1
ATOM 1532 O O . ALA A 1 206 ? 5.426 -11.156 0.979 1 98.75 206 ALA A O 1
ATOM 1533 N N . PHE A 1 207 ? 4.777 -10.664 -1.081 1 98.69 207 PHE A N 1
ATOM 1534 C CA . PHE A 1 207 ? 5.41 -11.805 -1.731 1 98.69 207 PHE A CA 1
ATOM 1535 C C . PHE A 1 207 ? 6.551 -11.344 -2.637 1 98.69 207 PHE A C 1
ATOM 1537 O O . PHE A 1 207 ? 6.324 -10.633 -3.617 1 98.69 207 PHE A O 1
ATOM 1544 N N . LEU A 1 208 ? 7.766 -11.727 -2.33 1 98.38 208 LEU A N 1
ATOM 1545 C CA . LEU A 1 208 ? 8.93 -11.328 -3.117 1 98.38 208 LEU A CA 1
ATOM 1546 C C . LEU A 1 208 ? 9.438 -12.5 -3.957 1 98.38 208 LEU A C 1
ATOM 1548 O O . LEU A 1 208 ? 9.883 -13.508 -3.416 1 98.38 208 LEU A O 1
ATOM 1552 N N . GLN A 1 209 ? 9.359 -12.32 -5.227 1 96.69 209 GLN A N 1
ATOM 1553 C CA . GLN A 1 209 ? 9.836 -13.336 -6.164 1 96.69 209 GLN A CA 1
ATOM 1554 C C . GLN A 1 209 ? 11.242 -13.016 -6.656 1 96.69 209 GLN A C 1
ATOM 1556 O O . GLN A 1 209 ? 11.5 -11.898 -7.113 1 96.69 209 GLN A O 1
ATOM 1561 N N . VAL A 1 210 ? 12.133 -13.984 -6.543 1 95.44 210 VAL A N 1
ATOM 1562 C CA . VAL A 1 210 ? 13.477 -13.844 -7.094 1 95.44 210 VAL A CA 1
ATOM 1563 C C . VAL A 1 210 ? 13.727 -14.945 -8.125 1 95.44 210 VAL A C 1
ATOM 1565 O O . VAL A 1 210 ? 13.711 -16.125 -7.789 1 95.44 210 VAL A O 1
ATOM 1568 N N . GLY A 1 211 ? 13.914 -14.633 -9.273 1 92.5 211 GLY A N 1
ATOM 1569 C CA . GLY A 1 211 ? 14.281 -15.453 -10.414 1 92.5 211 GLY A CA 1
ATOM 1570 C C . GLY A 1 211 ? 15.07 -14.695 -11.469 1 92.5 211 GLY A C 1
ATOM 1571 O O . GLY A 1 211 ? 15.961 -13.914 -11.141 1 92.5 211 GLY A O 1
ATOM 1572 N N . VAL A 1 212 ? 14.711 -15.008 -12.703 1 88.56 212 VAL A N 1
ATOM 1573 C CA . VAL A 1 212 ? 15.359 -14.25 -13.773 1 88.56 212 VAL A CA 1
ATOM 1574 C C . VAL A 1 212 ? 15.164 -12.758 -13.539 1 88.56 212 VAL A C 1
ATOM 1576 O O . VAL A 1 212 ? 16.109 -11.977 -13.664 1 88.56 212 VAL A O 1
ATOM 1579 N N . LYS A 1 213 ? 13.961 -12.453 -13.102 1 90.94 213 LYS A N 1
ATOM 1580 C CA . LYS A 1 213 ? 13.609 -11.102 -12.664 1 90.94 213 LYS A CA 1
ATOM 1581 C C . LYS A 1 213 ? 13.211 -11.086 -11.195 1 90.94 213 LYS A C 1
ATOM 1583 O O . LYS A 1 213 ? 13.086 -12.141 -10.57 1 90.94 213 LYS A O 1
ATOM 1588 N N . ILE A 1 214 ? 13.117 -9.922 -10.672 1 95.12 214 ILE A N 1
ATOM 1589 C CA . ILE A 1 214 ? 12.609 -9.797 -9.312 1 95.12 214 ILE A CA 1
ATOM 1590 C C . ILE A 1 214 ? 11.305 -9 -9.32 1 95.12 214 ILE A C 1
ATOM 1592 O O . ILE A 1 214 ? 11.117 -8.125 -10.172 1 95.12 214 ILE A O 1
ATOM 1596 N N . GLY A 1 215 ? 10.383 -9.367 -8.477 1 96.81 215 GLY A N 1
ATOM 1597 C CA . GLY A 1 215 ? 9.102 -8.695 -8.367 1 96.81 215 GLY A CA 1
ATOM 1598 C C . GLY A 1 215 ? 8.461 -8.836 -6.996 1 96.81 215 GLY A C 1
ATOM 1599 O O . GLY A 1 215 ? 8.883 -9.672 -6.195 1 96.81 215 GLY A O 1
ATOM 1600 N N . LEU A 1 216 ? 7.562 -8.016 -6.785 1 98.25 216 LEU A N 1
ATOM 1601 C CA . LEU A 1 216 ? 6.867 -7.969 -5.504 1 98.25 216 LEU A CA 1
ATOM 1602 C C . LEU A 1 216 ? 5.355 -7.977 -5.707 1 98.25 216 LEU A C 1
ATOM 1604 O O . LEU A 1 216 ? 4.832 -7.242 -6.551 1 98.25 216 LEU A O 1
ATOM 1608 N N . GLY A 1 217 ? 4.648 -8.883 -5.082 1 98.69 217 GLY A N 1
ATOM 1609 C CA . GLY A 1 217 ? 3.203 -8.812 -4.93 1 98.69 217 GLY A CA 1
ATOM 1610 C C . GLY A 1 217 ? 2.768 -8.305 -3.572 1 98.69 217 GLY A C 1
ATOM 1611 O O . GLY A 1 217 ? 3.252 -8.773 -2.541 1 98.69 217 GLY A O 1
ATOM 1612 N N . LEU A 1 218 ? 1.885 -7.336 -3.582 1 98.38 218 LEU A N 1
ATOM 1613 C CA . LEU A 1 218 ? 1.451 -6.723 -2.33 1 98.38 218 LEU A CA 1
ATOM 1614 C C . LEU A 1 218 ? -0.021 -7.016 -2.062 1 98.38 218 LEU A C 1
ATOM 1616 O O . LEU A 1 218 ? -0.883 -6.688 -2.881 1 98.38 218 LEU A O 1
ATOM 1620 N N . MET A 1 219 ? -0.25 -7.711 -1.003 1 97.94 219 MET A N 1
ATOM 1621 C CA . MET A 1 219 ? -1.599 -7.926 -0.486 1 97.94 219 MET A CA 1
ATOM 1622 C C . MET A 1 219 ? -1.894 -6.984 0.676 1 97.94 219 MET A C 1
ATOM 1624 O O . MET A 1 219 ? -1.189 -7 1.688 1 97.94 219 MET A O 1
ATOM 1628 N N . LEU A 1 220 ? -2.893 -6.121 0.518 1 95.56 220 LEU A N 1
ATOM 1629 C CA . LEU A 1 220 ? -3.305 -5.184 1.556 1 95.56 220 LEU A CA 1
ATOM 1630 C C . LEU A 1 220 ? -4.773 -5.379 1.914 1 95.56 220 LEU A C 1
ATOM 1632 O O . LEU A 1 220 ? -5.652 -5.203 1.066 1 95.56 220 LEU A O 1
ATOM 1636 N N . ASN A 1 221 ? -5.031 -5.766 3.094 1 92.5 221 ASN A N 1
ATOM 1637 C CA . ASN A 1 221 ? -6.387 -6.027 3.566 1 92.5 221 ASN A CA 1
ATOM 1638 C C . ASN A 1 221 ? -7.105 -7.039 2.676 1 92.5 221 ASN A C 1
ATOM 1640 O O . ASN A 1 221 ? -8.242 -6.809 2.258 1 92.5 221 ASN A O 1
ATOM 1644 N N . GLY A 1 222 ? -6.383 -7.969 2.262 1 94.88 222 GLY A N 1
ATOM 1645 C CA . GLY A 1 222 ? -6.941 -9.094 1.527 1 94.88 222 GLY A CA 1
ATOM 1646 C C . GLY A 1 222 ? -7.082 -8.82 0.041 1 94.88 222 GLY A C 1
ATOM 1647 O O . GLY A 1 222 ? -7.711 -9.602 -0.68 1 94.88 222 GLY A O 1
ATOM 1648 N N . GLN A 1 223 ? -6.531 -7.719 -0.394 1 95.31 223 GLN A N 1
ATOM 1649 C CA . GLN A 1 223 ? -6.641 -7.367 -1.807 1 95.31 223 GLN A CA 1
ATOM 1650 C C . GLN A 1 223 ? -5.273 -7.062 -2.406 1 95.31 223 GLN A C 1
ATOM 1652 O O . GLN A 1 223 ? -4.43 -6.441 -1.758 1 95.31 223 GLN A O 1
ATOM 1657 N N . ILE A 1 224 ? -5.105 -7.473 -3.609 1 97.38 224 ILE A N 1
ATOM 1658 C CA . ILE A 1 224 ? -3.875 -7.176 -4.336 1 97.38 224 ILE A CA 1
ATOM 1659 C C . ILE A 1 224 ? -3.809 -5.684 -4.648 1 97.38 224 ILE A C 1
ATOM 1661 O O . ILE A 1 224 ? -4.809 -5.078 -5.039 1 97.38 224 ILE A O 1
ATOM 1665 N N . LEU A 1 225 ? -2.648 -5.105 -4.5 1 96.44 225 LEU A N 1
ATOM 1666 C CA . LEU A 1 225 ? -2.395 -3.736 -4.93 1 96.44 225 LEU A CA 1
ATOM 1667 C C . LEU A 1 225 ? -1.766 -3.711 -6.32 1 96.44 225 LEU A C 1
ATOM 1669 O O . LEU A 1 225 ? -0.572 -3.979 -6.469 1 96.44 225 LEU A O 1
ATOM 1673 N N . PRO A 1 226 ? -2.475 -3.393 -7.316 1 95 226 PRO A N 1
ATOM 1674 C CA . PRO A 1 226 ? -1.887 -3.373 -8.656 1 95 226 PRO A CA 1
ATOM 1675 C C . PRO A 1 226 ? -1.077 -2.107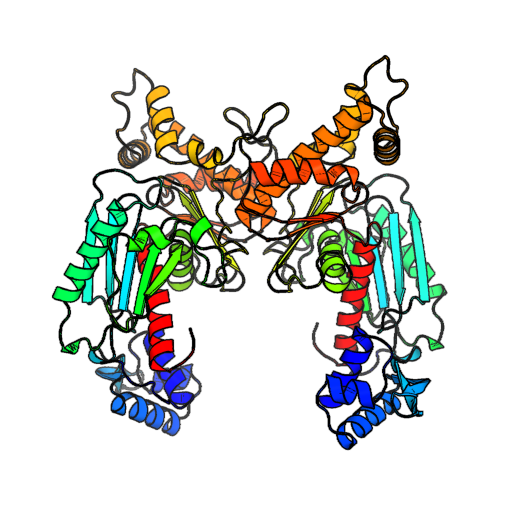 -8.93 1 95 226 PRO A C 1
ATOM 1677 O O . PRO A 1 226 ? -0.108 -2.143 -9.688 1 95 226 PRO A O 1
ATOM 1680 N N . GLY A 1 227 ? -1.472 -0.96 -8.219 1 95.44 227 GLY A N 1
ATOM 1681 C CA . GLY A 1 227 ? -0.904 0.343 -8.531 1 95.44 227 GLY A CA 1
ATOM 1682 C C . GLY A 1 227 ? -1.655 1.08 -9.617 1 95.44 227 GLY A C 1
ATOM 1683 O O . GLY A 1 227 ? -2.432 0.476 -10.367 1 95.44 227 GLY A O 1
ATOM 1684 N N . VAL A 1 228 ? -1.451 2.334 -9.75 1 94.12 228 VAL A N 1
ATOM 1685 C CA . VAL A 1 228 ? -2.188 3.189 -10.68 1 94.12 228 VAL A CA 1
ATOM 1686 C C . VAL A 1 228 ? -1.863 2.793 -12.117 1 94.12 228 VAL A C 1
ATOM 1688 O O . VAL A 1 228 ? -2.742 2.797 -12.984 1 94.12 228 VAL A O 1
ATOM 1691 N N . ASN A 1 229 ? -0.603 2.348 -12.375 1 94.81 229 ASN A N 1
ATOM 1692 C CA . ASN A 1 229 ? -0.162 1.977 -13.719 1 94.81 229 ASN A CA 1
ATOM 1693 C C . ASN A 1 229 ? 0.087 0.475 -13.828 1 94.81 229 ASN A C 1
ATOM 1695 O O . ASN A 1 229 ? 0.75 0.019 -14.766 1 94.81 229 ASN A O 1
ATOM 1699 N N . GLY A 1 230 ? -0.392 -0.243 -12.797 1 96.38 230 GLY A N 1
ATOM 1700 C CA . GLY A 1 230 ? -0.091 -1.665 -12.758 1 96.38 230 GLY A CA 1
ATOM 1701 C C . GLY A 1 230 ? 1.347 -1.96 -12.375 1 96.38 230 GLY A C 1
ATOM 1702 O O . GLY A 1 230 ? 1.862 -3.041 -12.664 1 96.38 230 GLY A O 1
ATOM 1703 N N . ALA A 1 231 ? 2.014 -0.993 -11.719 1 97.19 231 ALA A N 1
ATOM 1704 C CA . ALA A 1 231 ? 3.459 -1.097 -11.539 1 97.19 231 ALA A CA 1
ATOM 1705 C C . ALA A 1 231 ? 3.811 -1.316 -10.07 1 97.19 231 ALA A C 1
ATOM 1707 O O . ALA A 1 231 ? 4.988 -1.323 -9.703 1 97.19 231 ALA A O 1
ATOM 1708 N N . ALA A 1 232 ? 2.754 -1.472 -9.203 1 97.81 232 ALA A N 1
ATOM 1709 C CA . ALA A 1 232 ? 3.084 -1.781 -7.816 1 97.81 232 ALA A CA 1
ATOM 1710 C C . ALA A 1 232 ? 3.879 -3.08 -7.719 1 97.81 232 ALA A C 1
ATOM 1712 O O . ALA A 1 232 ? 3.484 -4.102 -8.289 1 97.81 232 ALA A O 1
ATOM 1713 N N . GLY A 1 233 ? 5.031 -2.988 -7.094 1 98.06 233 GLY A N 1
ATOM 1714 C CA . GLY A 1 233 ? 5.844 -4.176 -6.883 1 98.06 233 GLY A CA 1
ATOM 1715 C C . GLY A 1 233 ? 6.895 -4.379 -7.957 1 98.06 233 GLY A C 1
ATOM 1716 O O . GLY A 1 233 ? 7.594 -5.395 -7.965 1 98.06 233 GLY A O 1
ATOM 1717 N N . GLU A 1 234 ? 7.039 -3.412 -8.883 1 97.25 234 GLU A N 1
ATOM 1718 C CA . GLU A 1 234 ? 8.102 -3.479 -9.875 1 97.25 234 GLU A CA 1
ATOM 1719 C C . GLU A 1 234 ? 9.445 -3.08 -9.273 1 97.25 234 GLU A C 1
ATOM 1721 O O . GLU A 1 234 ? 10.125 -2.188 -9.781 1 97.25 234 GLU A O 1
ATOM 1726 N N . ILE A 1 235 ? 9.883 -3.852 -8.312 1 97.44 235 ILE A N 1
ATOM 1727 C CA . ILE A 1 235 ? 11.016 -3.496 -7.469 1 97.44 235 ILE A CA 1
ATOM 1728 C C . ILE A 1 235 ? 12.32 -3.67 -8.25 1 97.44 235 ILE A C 1
ATOM 1730 O O . ILE A 1 235 ? 13.383 -3.262 -7.793 1 97.44 235 ILE A O 1
ATOM 1734 N N . GLY A 1 236 ? 12.258 -4.277 -9.406 1 95.44 236 GLY A N 1
ATOM 1735 C CA . GLY A 1 236 ? 13.406 -4.238 -10.305 1 95.44 236 GLY A CA 1
ATOM 1736 C C . GLY A 1 236 ? 13.797 -2.83 -10.711 1 95.44 236 GLY A C 1
ATOM 1737 O O . GLY A 1 236 ? 14.898 -2.609 -11.211 1 95.44 236 GLY A O 1
ATOM 1738 N N . HIS A 1 237 ? 12.93 -1.864 -10.43 1 95.75 237 HIS A N 1
ATOM 1739 C CA . HIS A 1 237 ? 13.148 -0.481 -10.836 1 95.75 237 HIS A CA 1
ATOM 1740 C C . HIS A 1 237 ? 13.438 0.409 -9.641 1 95.75 237 HIS A C 1
ATOM 1742 O O . HIS A 1 237 ? 13.445 1.637 -9.758 1 95.75 237 HIS A O 1
ATOM 1748 N N . ILE A 1 238 ? 13.672 -0.185 -8.492 1 98 238 ILE A N 1
ATOM 1749 C CA . ILE A 1 238 ? 14.102 0.664 -7.391 1 98 238 ILE A CA 1
ATOM 1750 C C . ILE A 1 238 ? 15.414 1.364 -7.754 1 98 238 ILE A C 1
ATOM 1752 O O . ILE A 1 238 ? 16.203 0.847 -8.547 1 98 238 ILE A O 1
ATOM 1756 N N . THR A 1 239 ? 15.625 2.5 -7.188 1 98.38 239 THR A N 1
ATOM 1757 C CA . THR A 1 239 ? 16.828 3.293 -7.43 1 98.38 239 THR A CA 1
ATOM 1758 C C . THR A 1 239 ? 18.078 2.488 -7.102 1 98.38 239 THR A C 1
ATOM 1760 O O . THR A 1 239 ? 18.266 2.07 -5.961 1 98.38 239 THR A O 1
ATOM 1763 N N . PHE A 1 240 ? 18.922 2.297 -8.141 1 98.19 240 PHE A N 1
ATOM 1764 C CA . PHE A 1 240 ? 20.156 1.54 -7.984 1 98.19 240 PHE A CA 1
ATOM 1765 C C . PHE A 1 240 ? 21.172 1.932 -9.047 1 98.19 240 PHE A C 1
ATOM 1767 O O . PHE A 1 240 ? 20.844 1.977 -10.242 1 98.19 240 PHE A O 1
ATOM 1774 N N . PRO A 1 241 ? 22.422 2.281 -8.648 1 98.25 241 PRO A N 1
ATOM 1775 C CA . PRO A 1 241 ? 22.875 2.402 -7.258 1 98.25 241 PRO A CA 1
ATOM 1776 C C . PRO A 1 241 ? 22.297 3.629 -6.555 1 98.25 241 PRO A C 1
ATOM 1778 O O . PRO A 1 241 ? 21.875 4.582 -7.211 1 98.25 241 PRO A O 1
ATOM 1781 N N . PHE A 1 242 ? 22.172 3.582 -5.289 1 98.25 242 PHE A N 1
ATOM 1782 C CA . PHE A 1 242 ? 21.719 4.707 -4.477 1 98.25 242 PHE A CA 1
ATOM 1783 C C . PHE A 1 242 ? 22.719 4.988 -3.354 1 98.25 242 PHE A C 1
ATOM 1785 O O . PHE A 1 242 ? 22.625 4.391 -2.279 1 98.25 242 PHE A O 1
ATOM 1792 N N . ALA A 1 243 ? 23.625 5.809 -3.541 1 97.75 243 ALA A N 1
ATOM 1793 C CA . ALA A 1 243 ? 24.719 6.184 -2.633 1 97.75 243 ALA A CA 1
ATOM 1794 C C . ALA A 1 243 ? 25.328 7.527 -3.029 1 97.75 243 ALA A C 1
ATOM 1796 O O . ALA A 1 243 ? 25.141 7.984 -4.16 1 97.75 243 ALA A O 1
ATOM 1797 N N . PRO A 1 244 ? 25.953 8.188 -2.045 1 94.94 244 PRO A N 1
ATOM 1798 C CA . PRO A 1 244 ? 26.609 9.453 -2.381 1 94.94 244 PRO A CA 1
ATOM 1799 C C . PRO A 1 244 ? 27.578 9.328 -3.555 1 94.94 244 PRO A C 1
ATOM 1801 O O . PRO A 1 244 ? 28.391 8.398 -3.594 1 94.94 244 PRO A O 1
ATOM 1804 N N . GLY A 1 245 ? 27.391 10.227 -4.5 1 93.44 245 GLY A N 1
ATOM 1805 C CA . GLY A 1 245 ? 28.344 10.32 -5.59 1 93.44 245 GLY A CA 1
ATOM 1806 C C . GLY A 1 245 ? 28.047 9.359 -6.727 1 93.44 245 GLY A C 1
ATOM 1807 O O . GLY A 1 245 ? 28.75 9.375 -7.75 1 93.44 245 GLY A O 1
ATOM 1808 N N . LEU A 1 246 ? 27.062 8.477 -6.629 1 96.62 246 LEU A N 1
ATOM 1809 C CA . LEU A 1 246 ? 26.703 7.527 -7.68 1 96.62 246 LEU A CA 1
ATOM 1810 C C . LEU A 1 246 ? 25.422 7.945 -8.375 1 96.62 246 LEU A C 1
ATOM 1812 O O . LEU A 1 246 ? 24.547 8.547 -7.758 1 96.62 246 LEU A O 1
ATOM 1816 N N . THR A 1 247 ? 25.312 7.66 -9.664 1 96.56 247 THR A N 1
ATOM 1817 C CA . THR A 1 247 ? 24.141 7.984 -10.469 1 96.56 247 THR A CA 1
ATOM 1818 C C . THR A 1 247 ? 23.297 6.738 -10.711 1 96.56 247 THR A C 1
ATOM 1820 O O . THR A 1 247 ? 23.766 5.762 -11.297 1 96.56 247 THR A O 1
ATOM 1823 N N . PRO A 1 248 ? 22.078 6.777 -10.273 1 97.88 248 PRO A N 1
ATOM 1824 C CA . PRO A 1 248 ? 21.219 5.609 -10.5 1 97.88 248 PRO A CA 1
ATOM 1825 C C . PRO A 1 248 ? 20.906 5.391 -11.984 1 97.88 248 PRO A C 1
ATOM 1827 O O . PRO A 1 248 ? 20.906 6.348 -12.766 1 97.88 248 PRO A O 1
ATOM 1830 N N . VAL A 1 249 ? 20.625 4.117 -12.352 1 97.38 249 VAL A N 1
ATOM 1831 C CA . VAL A 1 249 ? 20.328 3.711 -13.719 1 97.38 249 VAL A CA 1
ATOM 1832 C C . VAL A 1 249 ? 18.969 2.994 -13.75 1 97.38 249 VAL A C 1
ATOM 1834 O O . VAL A 1 249 ? 18.719 2.098 -12.945 1 97.38 249 VAL A O 1
ATOM 1837 N N . PRO A 1 250 ? 18.078 3.434 -14.656 1 96 250 PRO A N 1
ATOM 1838 C CA . PRO A 1 250 ? 16.766 2.803 -14.742 1 96 250 PRO A CA 1
ATOM 1839 C C . PRO A 1 250 ? 16.844 1.288 -14.914 1 96 250 PRO A C 1
ATOM 1841 O O . PRO A 1 250 ? 17.547 0.801 -15.805 1 96 250 PRO A O 1
ATOM 1844 N N . GLY A 1 251 ? 16.141 0.557 -14.062 1 94.12 251 GLY A N 1
ATOM 1845 C CA . GLY A 1 251 ? 16.016 -0.886 -14.195 1 94.12 251 GLY A CA 1
ATOM 1846 C C . GLY A 1 251 ? 17.25 -1.637 -13.742 1 94.12 251 GLY A C 1
ATOM 1847 O O . GLY A 1 251 ? 17.328 -2.861 -13.875 1 94.12 251 GLY A O 1
ATOM 1848 N N . GLU A 1 252 ? 18.234 -0.959 -13.156 1 95.25 252 GLU A N 1
ATOM 1849 C CA . GLU A 1 252 ? 19.531 -1.551 -12.844 1 95.25 252 GLU A CA 1
ATOM 1850 C C . GLU A 1 252 ? 19.438 -2.525 -11.672 1 95.25 252 GLU A C 1
ATOM 1852 O O . GLU A 1 252 ? 20.188 -3.494 -11.602 1 95.25 252 GLU A O 1
ATOM 1857 N N . ALA A 1 253 ? 18.5 -2.314 -10.766 1 95.5 253 ALA A N 1
ATOM 1858 C CA . ALA A 1 253 ? 18.344 -3.229 -9.641 1 95.5 253 ALA A CA 1
ATOM 1859 C C . ALA A 1 253 ? 18.031 -4.645 -10.117 1 95.5 253 ALA A C 1
ATOM 1861 O O . ALA A 1 253 ? 18.594 -5.613 -9.609 1 95.5 253 ALA A O 1
ATOM 1862 N N . GLU A 1 254 ? 17.188 -4.742 -11.109 1 92.12 254 GLU A N 1
ATOM 1863 C CA . GLU A 1 254 ? 16.828 -6.043 -11.672 1 92.12 254 GLU A CA 1
ATOM 1864 C C . GLU A 1 254 ? 18.031 -6.688 -12.359 1 92.12 254 GLU A C 1
ATOM 1866 O O . GLU A 1 254 ? 18.266 -7.891 -12.219 1 92.12 254 GLU A O 1
ATOM 1871 N N . ARG A 1 255 ? 18.781 -5.883 -13.055 1 92.88 255 ARG A N 1
ATOM 1872 C CA . ARG A 1 255 ? 19.953 -6.375 -13.789 1 92.88 255 ARG A CA 1
ATOM 1873 C C . ARG A 1 255 ? 21.094 -6.688 -12.844 1 92.88 255 ARG A C 1
ATOM 1875 O O . ARG A 1 255 ? 22.125 -7.219 -13.258 1 92.88 255 ARG A O 1
ATOM 1882 N N . TYR A 1 256 ? 20.922 -6.383 -11.656 1 95.81 256 TYR A N 1
ATOM 1883 C CA . TYR A 1 256 ? 21.953 -6.676 -10.672 1 95.81 256 TYR A CA 1
ATOM 1884 C C . TYR A 1 256 ? 21.531 -7.832 -9.766 1 95.81 256 TYR A C 1
ATOM 1886 O O . TYR A 1 256 ? 22.312 -8.75 -9.523 1 95.81 256 TYR A O 1
ATOM 1894 N N . ILE A 1 257 ? 20.297 -7.848 -9.336 1 96.31 257 ILE A N 1
ATOM 1895 C CA . ILE A 1 257 ? 19.844 -8.797 -8.328 1 96.31 257 ILE A CA 1
ATOM 1896 C C . ILE A 1 257 ? 19.297 -10.047 -9 1 96.31 257 ILE A C 1
ATOM 1898 O O . ILE A 1 257 ? 19.297 -11.133 -8.406 1 96.31 257 ILE A O 1
ATOM 1902 N N . GLY A 1 258 ? 18.781 -9.945 -10.219 1 94.62 258 GLY A N 1
ATOM 1903 C CA . GLY A 1 258 ? 18.25 -11.102 -10.93 1 94.62 258 GLY A CA 1
ATOM 1904 C C . GLY A 1 258 ? 19.266 -12.227 -11.07 1 94.62 258 GLY A C 1
ATOM 1905 O O . GLY A 1 258 ? 20.469 -11.992 -11 1 94.62 258 GLY A O 1
ATOM 1906 N N . THR A 1 259 ? 18.812 -13.398 -11.328 1 93.94 259 THR A N 1
ATOM 1907 C CA . THR A 1 259 ? 19.672 -14.578 -11.234 1 93.94 259 THR A CA 1
ATOM 1908 C C . THR A 1 259 ? 20.672 -14.625 -12.383 1 93.94 259 THR A C 1
ATOM 1910 O O . THR A 1 259 ? 21.766 -15.164 -12.234 1 93.94 259 THR A O 1
ATOM 1913 N N . GLU A 1 260 ? 20.312 -14.094 -13.555 1 91.38 260 GLU A N 1
ATOM 1914 C CA . GLU A 1 260 ? 21.266 -14.102 -14.656 1 91.38 260 GLU A CA 1
ATOM 1915 C C . GLU A 1 260 ? 22.5 -13.266 -14.336 1 91.38 260 GLU A C 1
ATOM 1917 O O . GLU A 1 260 ? 23.625 -13.711 -14.523 1 91.38 260 GLU A O 1
ATOM 1922 N N . ALA A 1 261 ? 22.234 -12.086 -13.859 1 93.19 261 ALA A N 1
ATOM 1923 C CA . ALA A 1 261 ? 23.328 -11.211 -13.469 1 93.19 261 ALA A CA 1
ATOM 1924 C C . ALA A 1 261 ? 24.094 -11.781 -12.289 1 93.19 261 ALA A C 1
ATOM 1926 O O . ALA A 1 261 ? 25.328 -11.719 -12.25 1 93.19 261 ALA A O 1
ATOM 1927 N N . PHE A 1 262 ? 23.422 -12.344 -11.383 1 96.75 262 PHE A N 1
ATOM 1928 C CA . PHE A 1 262 ? 24.031 -12.977 -10.211 1 96.75 262 PHE A CA 1
ATOM 1929 C C . PHE A 1 262 ? 24.969 -14.086 -10.633 1 96.75 262 PHE A C 1
ATOM 1931 O O . PHE A 1 262 ? 26.125 -14.125 -10.203 1 96.75 262 PHE A O 1
ATOM 1938 N N . MET A 1 263 ? 24.516 -14.945 -11.531 1 96.69 263 MET A N 1
ATOM 1939 C CA . MET A 1 263 ? 25.328 -16.078 -11.961 1 96.69 263 MET A CA 1
ATOM 1940 C C . MET A 1 263 ? 26.547 -15.609 -12.758 1 96.69 263 MET A C 1
ATOM 1942 O O . MET A 1 263 ? 27.609 -16.234 -12.703 1 96.69 263 MET A O 1
ATOM 1946 N N . ALA A 1 264 ? 26.375 -14.547 -13.516 1 96.38 264 ALA A N 1
ATOM 1947 C CA . ALA A 1 264 ? 27.531 -13.969 -14.203 1 96.38 264 ALA A CA 1
ATOM 1948 C C . ALA A 1 264 ? 28.609 -13.547 -13.203 1 96.38 264 ALA A C 1
ATOM 1950 O O . ALA A 1 264 ? 29.797 -13.812 -13.414 1 96.38 264 ALA A O 1
ATOM 1951 N N . ARG A 1 265 ? 28.188 -12.945 -12.094 1 96.75 265 ARG A N 1
ATOM 1952 C CA . ARG A 1 265 ? 29.125 -12.539 -11.055 1 96.75 265 ARG A CA 1
ATOM 1953 C C . ARG A 1 265 ? 29.734 -13.758 -10.359 1 96.75 265 ARG A C 1
ATOM 1955 O O . ARG A 1 265 ? 30.922 -13.766 -10.039 1 96.75 265 ARG A O 1
ATOM 1962 N N . VAL A 1 266 ? 28.938 -14.781 -10.125 1 97.75 266 VAL A N 1
ATOM 1963 C CA . VAL A 1 266 ? 29.422 -16.016 -9.523 1 97.75 266 VAL A CA 1
ATOM 1964 C C . VAL A 1 266 ? 30.547 -16.609 -10.375 1 97.75 266 VAL A C 1
ATOM 1966 O O . VAL A 1 266 ? 31.609 -16.953 -9.859 1 97.75 266 VAL A O 1
ATOM 1969 N N . ARG A 1 267 ? 30.312 -16.688 -11.648 1 97.06 267 ARG A N 1
ATOM 1970 C CA . ARG A 1 267 ? 31.297 -17.25 -12.562 1 97.06 267 ARG A CA 1
ATOM 1971 C C . ARG A 1 267 ? 32.562 -16.422 -12.578 1 97.06 267 ARG A C 1
ATOM 1973 O O . ARG A 1 267 ? 33.688 -16.969 -12.57 1 97.06 267 ARG A O 1
ATOM 1980 N N . ALA A 1 268 ? 32.438 -15.164 -12.562 1 96.25 268 ALA A N 1
ATOM 1981 C CA . ALA A 1 268 ? 33.562 -14.25 -12.625 1 96.25 268 ALA A CA 1
ATOM 1982 C C . ALA A 1 268 ? 34.406 -14.344 -11.359 1 96.25 268 ALA A C 1
ATOM 1984 O O . ALA A 1 268 ? 35.656 -14.211 -11.406 1 96.25 268 ALA A O 1
ATOM 1985 N N . ASP A 1 269 ? 33.75 -14.625 -10.242 1 95.81 269 ASP A N 1
ATOM 1986 C CA . ASP A 1 269 ? 34.438 -14.57 -8.961 1 95.81 269 ASP A CA 1
ATOM 1987 C C . ASP A 1 269 ? 34.688 -15.969 -8.414 1 95.81 269 ASP A C 1
ATOM 1989 O O . ASP A 1 269 ? 35.125 -16.125 -7.262 1 95.81 269 ASP A O 1
ATOM 1993 N N . TRP A 1 270 ? 34.406 -16.953 -9.211 1 96.38 270 TRP A N 1
ATOM 1994 C CA . TRP A 1 270 ? 34.594 -18.328 -8.727 1 96.38 270 TRP A CA 1
ATOM 1995 C C . TRP A 1 270 ? 36.062 -18.641 -8.492 1 96.38 270 TRP A C 1
ATOM 1997 O O . TRP A 1 270 ? 36.906 -18.406 -9.367 1 96.38 270 TRP A O 1
ATOM 2007 N N . PRO A 1 271 ? 36.375 -19.188 -7.348 1 94.38 271 PRO A N 1
ATOM 2008 C CA . PRO A 1 271 ? 37.781 -19.453 -7.051 1 94.38 271 PRO A CA 1
ATOM 2009 C C . PRO A 1 271 ? 38.375 -20.547 -7.93 1 94.38 271 PRO A C 1
ATOM 2011 O O . PRO A 1 271 ? 37.719 -21.562 -8.195 1 94.38 271 PRO A O 1
ATOM 2014 N N . LYS A 1 272 ? 39.562 -20.438 -8.391 1 89.5 272 LYS A N 1
ATOM 2015 C CA . LYS A 1 272 ? 40.25 -21.375 -9.273 1 89.5 272 LYS A CA 1
ATOM 2016 C C . LYS A 1 272 ? 40.406 -22.75 -8.609 1 89.5 272 LYS A C 1
ATOM 2018 O O . LYS A 1 272 ? 40.344 -23.766 -9.289 1 89.5 272 LYS A O 1
ATOM 2023 N N . GLY A 1 273 ? 40.469 -22.875 -7.285 1 87 273 GLY A N 1
ATOM 2024 C CA . GLY A 1 273 ? 40.719 -24.125 -6.578 1 87 273 GLY A CA 1
ATOM 2025 C C . GLY A 1 273 ? 39.438 -24.844 -6.191 1 87 273 GLY A C 1
ATOM 2026 O O . GLY A 1 273 ? 39.469 -25.938 -5.625 1 87 273 GLY A O 1
ATOM 2027 N N . SER A 1 274 ? 38.281 -24.344 -6.68 1 88.75 274 SER A N 1
ATOM 2028 C CA . SER A 1 274 ? 37 -24.906 -6.219 1 88.75 274 SER A CA 1
ATOM 2029 C C . SER A 1 274 ? 36.281 -25.656 -7.344 1 88.75 274 SER A C 1
ATOM 2031 O O . SER A 1 274 ? 35.062 -25.766 -7.344 1 88.75 274 SER A O 1
ATOM 2033 N N . GLY A 1 275 ? 37.062 -26.109 -8.414 1 90.5 275 GLY A N 1
ATOM 2034 C CA . GLY A 1 275 ? 36.438 -26.781 -9.539 1 90.5 275 GLY A CA 1
ATOM 2035 C C . GLY A 1 275 ? 35.75 -25.828 -10.492 1 90.5 275 GLY A C 1
ATOM 2036 O O . GLY A 1 275 ? 35.969 -24.625 -10.453 1 90.5 275 GLY A O 1
ATOM 2037 N N . ARG A 1 276 ? 34.875 -26.422 -11.352 1 94.44 276 ARG A N 1
ATOM 2038 C CA . ARG A 1 276 ? 34.156 -25.594 -12.312 1 94.44 276 ARG A CA 1
ATOM 2039 C C . ARG A 1 276 ? 33.031 -24.812 -11.633 1 94.44 276 ARG A C 1
ATOM 2041 O O . ARG A 1 276 ? 32.406 -25.312 -10.688 1 94.44 276 ARG A O 1
ATOM 2048 N N . PRO A 1 277 ? 32.812 -23.656 -12.094 1 96.25 277 PRO A N 1
ATOM 2049 C CA . PRO A 1 277 ? 31.672 -22.906 -11.547 1 96.25 277 PRO A CA 1
ATOM 2050 C C . PRO A 1 277 ? 30.328 -23.609 -11.828 1 96.25 277 PRO A C 1
ATOM 2052 O O . PRO A 1 277 ? 30.219 -24.344 -12.805 1 96.25 277 PRO A O 1
ATOM 2055 N N . PRO A 1 278 ? 29.391 -23.375 -10.898 1 97 278 PRO A N 1
ATOM 2056 C CA . PRO A 1 278 ? 28.047 -23.922 -11.164 1 97 278 PRO A CA 1
ATOM 2057 C C . PRO A 1 278 ? 27.438 -23.375 -12.453 1 97 278 PRO A C 1
ATOM 2059 O O . PRO A 1 278 ? 27.641 -22.203 -12.789 1 97 278 PRO A O 1
ATOM 2062 N N . ALA A 1 279 ? 26.672 -24.172 -13.172 1 94.56 279 ALA A N 1
ATOM 2063 C CA . ALA A 1 279 ? 26.094 -23.812 -14.461 1 94.56 279 ALA A CA 1
ATOM 2064 C C . ALA A 1 279 ? 24.891 -22.891 -14.297 1 94.56 279 ALA A C 1
ATOM 2066 O O . ALA A 1 279 ? 24.594 -22.078 -15.18 1 94.56 279 ALA A O 1
ATOM 2067 N N . ASP A 1 280 ? 24.156 -23.094 -13.258 1 93.88 280 ASP A N 1
ATOM 2068 C CA . ASP A 1 280 ? 22.953 -22.312 -12.984 1 93.88 280 ASP A CA 1
ATOM 2069 C C . ASP A 1 280 ? 22.672 -22.234 -11.484 1 93.88 280 ASP A C 1
ATOM 2071 O O . ASP A 1 280 ? 23.469 -22.734 -10.672 1 93.88 280 ASP A O 1
ATOM 2075 N N . THR A 1 281 ? 21.641 -21.594 -11.125 1 95.25 281 THR A N 1
ATOM 2076 C CA . THR A 1 281 ? 21.328 -21.375 -9.719 1 95.25 281 THR A CA 1
ATOM 2077 C C . THR A 1 281 ? 20.969 -22.688 -9.023 1 95.25 281 THR A C 1
ATOM 2079 O O . THR A 1 281 ? 21.203 -22.844 -7.828 1 95.25 281 THR A O 1
ATOM 2082 N N . TYR A 1 282 ? 20.453 -23.609 -9.789 1 93.44 282 TYR A N 1
ATOM 2083 C CA . TYR A 1 282 ? 20.109 -24.906 -9.211 1 93.44 282 TYR A CA 1
ATOM 2084 C C . TYR A 1 282 ? 21.375 -25.641 -8.742 1 93.44 282 TYR A C 1
ATOM 2086 O O . TYR A 1 282 ? 21.438 -26.125 -7.605 1 93.44 282 TYR A O 1
ATOM 2094 N N . GLU A 1 283 ? 22.297 -25.641 -9.57 1 96.94 283 GLU A N 1
ATOM 2095 C CA . GLU A 1 283 ? 23.547 -26.281 -9.211 1 96.94 283 GLU A CA 1
ATOM 2096 C C . GLU A 1 283 ? 24.25 -25.531 -8.086 1 96.94 283 GLU A C 1
ATOM 2098 O O . GLU A 1 283 ? 24.844 -26.141 -7.191 1 96.94 283 GLU A O 1
ATOM 2103 N N . LEU A 1 284 ? 24.25 -24.234 -8.172 1 98.12 284 LEU A N 1
ATOM 2104 C CA . LEU A 1 284 ? 24.844 -23.422 -7.121 1 98.12 284 LEU A CA 1
ATOM 2105 C C . LEU A 1 284 ? 24.25 -23.75 -5.762 1 98.12 284 LEU A C 1
ATOM 2107 O O . LEU A 1 284 ? 24.969 -23.984 -4.793 1 98.12 284 LEU A O 1
ATOM 2111 N N . LEU A 1 285 ? 22.938 -23.828 -5.684 1 97.62 285 LEU A N 1
ATOM 2112 C CA . LEU A 1 285 ? 22.234 -24.109 -4.438 1 97.62 285 LEU A CA 1
ATOM 2113 C C . LEU A 1 285 ? 22.516 -25.531 -3.963 1 97.62 285 LEU A C 1
ATOM 2115 O O . LEU A 1 285 ? 22.656 -25.766 -2.76 1 97.62 285 LEU A O 1
ATOM 2119 N N . ALA A 1 286 ? 22.547 -26.406 -4.926 1 97.25 286 ALA A N 1
ATOM 2120 C CA . ALA A 1 286 ? 22.875 -27.781 -4.57 1 97.25 286 ALA A CA 1
ATOM 2121 C C . ALA A 1 286 ? 24.25 -27.875 -3.92 1 97.25 286 ALA A C 1
ATOM 2123 O O . ALA A 1 286 ? 24.406 -28.516 -2.875 1 97.25 286 ALA A O 1
ATOM 2124 N N . ARG A 1 287 ? 25.188 -27.25 -4.48 1 97.38 287 ARG A N 1
ATOM 2125 C CA . ARG A 1 287 ? 26.547 -27.25 -3.938 1 97.38 287 ARG A CA 1
ATOM 2126 C C . ARG A 1 287 ? 26.594 -26.562 -2.574 1 97.38 287 ARG A C 1
ATOM 2128 O O . ARG A 1 287 ? 27.266 -27.031 -1.657 1 97.38 287 ARG A O 1
ATOM 2135 N N . ALA A 1 288 ? 25.938 -25.453 -2.457 1 97.94 288 ALA A N 1
ATOM 2136 C CA . ALA A 1 288 ? 25.844 -24.766 -1.168 1 97.94 288 ALA A CA 1
ATOM 2137 C C . ALA A 1 288 ? 25.234 -25.672 -0.104 1 97.94 288 ALA A C 1
ATOM 2139 O O . ALA A 1 288 ? 25.719 -25.734 1.026 1 97.94 288 ALA A O 1
ATOM 2140 N N . GLY A 1 289 ? 24.203 -26.391 -0.476 1 96.81 289 GLY A N 1
ATOM 2141 C CA . GLY A 1 289 ? 23.547 -27.312 0.433 1 96.81 289 GLY A CA 1
ATOM 2142 C C . GLY A 1 289 ? 24.453 -28.453 0.888 1 96.81 289 GLY A C 1
ATOM 2143 O O . GLY A 1 289 ? 24.266 -29 1.98 1 96.81 289 GLY A O 1
ATOM 2144 N N . GLU A 1 290 ? 25.391 -28.703 0.076 1 96.5 290 GLU A N 1
ATOM 2145 C CA . GLU A 1 290 ? 26.328 -29.766 0.383 1 96.5 290 GLU A CA 1
ATOM 2146 C C . GLU A 1 290 ? 27.531 -29.234 1.158 1 96.5 290 GLU A C 1
ATOM 2148 O O . GLU A 1 290 ? 28.469 -29.984 1.47 1 96.5 290 GLU A O 1
ATOM 2153 N N . GLY A 1 291 ? 27.562 -27.922 1.383 1 95.81 291 GLY A N 1
ATOM 2154 C CA . GLY A 1 291 ? 28.578 -27.359 2.244 1 95.81 291 GLY A CA 1
ATOM 2155 C C . GLY A 1 291 ? 29.75 -26.766 1.475 1 95.81 291 GLY A C 1
ATOM 2156 O O . GLY A 1 291 ? 30.797 -26.438 2.061 1 95.81 291 GLY A O 1
ATOM 2157 N N . ASP A 1 292 ? 29.594 -26.688 0.128 1 96.38 292 ASP A N 1
ATOM 2158 C CA . ASP A 1 292 ? 30.641 -26.031 -0.661 1 96.38 292 ASP A CA 1
ATOM 2159 C C . ASP A 1 292 ? 30.828 -24.578 -0.215 1 96.38 292 ASP A C 1
ATOM 2161 O O . ASP A 1 292 ? 29.922 -23.75 -0.361 1 96.38 292 ASP A O 1
ATOM 2165 N N . ALA A 1 293 ? 32 -24.281 0.233 1 96 293 ALA A N 1
ATOM 2166 C CA . ALA A 1 293 ? 32.281 -22.984 0.867 1 96 293 ALA A CA 1
ATOM 2167 C C . ALA A 1 293 ? 32.125 -21.844 -0.13 1 96 293 ALA A C 1
ATOM 2169 O O . ALA A 1 293 ? 31.578 -20.781 0.209 1 96 293 ALA A O 1
ATOM 2170 N N . ALA A 1 294 ? 32.594 -22.078 -1.323 1 96.94 294 ALA A N 1
ATOM 2171 C CA . ALA A 1 294 ? 32.5 -21.047 -2.348 1 96.94 294 ALA A CA 1
ATOM 2172 C C . ALA A 1 294 ? 31.031 -20.766 -2.707 1 96.94 294 ALA A C 1
ATOM 2174 O O . ALA A 1 294 ? 30.609 -19.625 -2.793 1 96.94 294 ALA A O 1
ATOM 2175 N N . ALA A 1 295 ? 30.266 -21.781 -2.898 1 97.81 295 ALA A N 1
ATOM 2176 C CA . ALA A 1 295 ? 28.844 -21.656 -3.217 1 97.81 295 ALA A CA 1
ATOM 2177 C C . ALA A 1 295 ? 28.094 -20.953 -2.092 1 97.81 295 ALA A C 1
ATOM 2179 O O . ALA A 1 295 ? 27.281 -20.062 -2.342 1 97.81 295 ALA A O 1
ATOM 2180 N N . LEU A 1 296 ? 28.438 -21.297 -0.892 1 97.5 296 LEU A N 1
ATOM 2181 C CA . LEU A 1 296 ? 27.781 -20.734 0.276 1 97.5 296 LEU A CA 1
ATOM 2182 C C . LEU A 1 296 ? 28.031 -19.234 0.365 1 97.5 296 LEU A C 1
ATOM 2184 O O . LEU A 1 296 ? 27.125 -18.453 0.675 1 97.5 296 LEU A O 1
ATOM 2188 N N . ARG A 1 297 ? 29.219 -18.859 0.112 1 97.31 297 ARG A N 1
ATOM 2189 C CA . ARG A 1 297 ? 29.578 -17.438 0.156 1 97.31 297 ARG A CA 1
ATOM 2190 C C . ARG A 1 297 ? 28.75 -16.641 -0.843 1 97.31 297 ARG A C 1
ATOM 2192 O O . ARG A 1 297 ? 28.25 -15.562 -0.517 1 97.31 297 ARG A O 1
ATOM 2199 N N . HIS A 1 298 ? 28.609 -17.172 -2.025 1 97.94 298 HIS A N 1
ATOM 2200 C CA . HIS A 1 298 ? 27.828 -16.484 -3.055 1 97.94 298 HIS A CA 1
ATOM 2201 C C . HIS A 1 298 ? 26.344 -16.453 -2.693 1 97.94 298 HIS A C 1
ATOM 2203 O O . HIS A 1 298 ? 25.703 -15.414 -2.838 1 97.94 298 HIS A O 1
ATOM 2209 N N . VAL A 1 299 ? 25.859 -17.531 -2.176 1 98.38 299 VAL A N 1
ATOM 2210 C CA . VAL A 1 299 ? 24.438 -17.609 -1.808 1 98.38 299 VAL A CA 1
ATOM 2211 C C . VAL A 1 299 ? 24.156 -16.641 -0.666 1 98.38 299 VAL A C 1
ATOM 2213 O O . VAL A 1 299 ? 23.172 -15.898 -0.709 1 98.38 299 VAL A O 1
ATOM 2216 N N . GLU A 1 300 ? 25.016 -16.547 0.282 1 98.06 300 GLU A N 1
ATOM 2217 C CA . GLU A 1 300 ? 24.844 -15.648 1.415 1 98.06 300 GLU A CA 1
ATOM 2218 C C . GLU A 1 300 ? 24.938 -14.195 0.978 1 98.06 300 GLU A C 1
ATOM 2220 O O . GLU A 1 300 ? 24.203 -13.344 1.466 1 98.06 300 GLU A O 1
ATOM 2225 N N . GLY A 1 301 ? 25.906 -13.977 0.121 1 97.94 301 GLY A N 1
ATOM 2226 C CA . GLY A 1 301 ? 26.031 -12.633 -0.413 1 97.94 301 GLY A CA 1
ATOM 2227 C C . GLY A 1 301 ? 24.781 -12.156 -1.129 1 97.94 301 GLY A C 1
ATOM 2228 O O . GLY A 1 301 ? 24.328 -11.039 -0.899 1 97.94 301 GLY A O 1
ATOM 2229 N N . HIS A 1 302 ? 24.25 -13.016 -1.979 1 98.19 302 HIS A N 1
ATOM 2230 C CA . HIS A 1 302 ? 23.031 -12.664 -2.703 1 98.19 302 HIS A CA 1
ATOM 2231 C C . HIS A 1 302 ? 21.844 -12.531 -1.754 1 98.19 302 HIS A C 1
ATOM 2233 O O . HIS A 1 302 ? 21 -11.641 -1.917 1 98.19 302 HIS A O 1
ATOM 2239 N N . ALA A 1 303 ? 21.797 -13.391 -0.758 1 98.56 303 ALA A N 1
ATOM 2240 C CA . ALA A 1 303 ? 20.75 -13.328 0.257 1 98.56 303 ALA A CA 1
ATOM 2241 C C . ALA A 1 303 ? 20.766 -11.984 0.989 1 98.56 303 ALA A C 1
ATOM 2243 O O . ALA A 1 303 ? 19.719 -11.422 1.306 1 98.56 303 ALA A O 1
ATOM 2244 N N . ALA A 1 304 ? 21.938 -11.484 1.262 1 98.56 304 ALA A N 1
ATOM 2245 C CA . ALA A 1 304 ? 22.078 -10.18 1.911 1 98.56 304 ALA A CA 1
ATOM 2246 C C . ALA A 1 304 ? 21.5 -9.07 1.037 1 98.56 304 ALA A C 1
ATOM 2248 O O . ALA A 1 304 ? 20.828 -8.164 1.536 1 98.56 304 ALA A O 1
ATOM 2249 N N . GLU A 1 305 ? 21.75 -9.195 -0.243 1 98.19 305 GLU A N 1
ATOM 2250 C CA . GLU A 1 305 ? 21.219 -8.211 -1.182 1 98.19 305 GLU A CA 1
ATOM 2251 C C . GLU A 1 305 ? 19.703 -8.281 -1.253 1 98.19 305 GLU A C 1
ATOM 2253 O O . GLU A 1 305 ? 19.031 -7.25 -1.293 1 98.19 305 GLU A O 1
ATOM 2258 N N . ILE A 1 306 ? 19.172 -9.477 -1.259 1 98.44 306 ILE A N 1
ATOM 2259 C CA . ILE A 1 306 ? 17.734 -9.672 -1.24 1 98.44 306 ILE A CA 1
ATOM 2260 C C . ILE A 1 306 ? 17.141 -9.078 0.038 1 98.44 306 ILE A C 1
ATOM 2262 O O . ILE A 1 306 ? 16.125 -8.383 -0.002 1 98.44 306 ILE A O 1
ATOM 2266 N N . GLY A 1 307 ? 17.828 -9.336 1.17 1 98.69 307 GLY A N 1
ATOM 2267 C CA . GLY A 1 307 ? 17.406 -8.742 2.43 1 98.69 307 GLY A CA 1
ATOM 2268 C C . GLY A 1 307 ? 17.375 -7.227 2.396 1 98.69 307 GLY A C 1
ATOM 2269 O O . GLY A 1 307 ? 16.469 -6.605 2.949 1 98.69 307 GLY A O 1
ATOM 2270 N N . ALA A 1 308 ? 18.344 -6.645 1.744 1 98.56 308 ALA A N 1
ATOM 2271 C CA . ALA A 1 308 ? 18.422 -5.195 1.602 1 98.56 308 ALA A CA 1
ATOM 2272 C C . ALA A 1 308 ? 17.234 -4.664 0.798 1 98.56 308 ALA A C 1
ATOM 2274 O O . ALA A 1 308 ? 16.688 -3.609 1.119 1 98.56 308 ALA A O 1
ATOM 2275 N N . VAL A 1 309 ? 16.812 -5.387 -0.249 1 98.5 309 VAL A N 1
ATOM 2276 C CA . VAL A 1 309 ? 15.656 -5.012 -1.053 1 98.5 309 VAL A CA 1
ATOM 2277 C C . VAL A 1 309 ? 14.391 -5.105 -0.209 1 98.5 309 VAL A C 1
ATOM 2279 O O . VAL A 1 309 ? 13.547 -4.211 -0.244 1 98.5 309 VAL A O 1
ATOM 2282 N N . ILE A 1 310 ? 14.305 -6.16 0.576 1 98.69 310 ILE A N 1
ATOM 2283 C CA . ILE A 1 310 ? 13.148 -6.355 1.439 1 98.69 310 ILE A CA 1
ATOM 2284 C C . ILE A 1 310 ? 13.062 -5.223 2.459 1 98.69 310 ILE A C 1
ATOM 2286 O O . ILE A 1 310 ? 11.977 -4.719 2.75 1 98.69 310 ILE A O 1
ATOM 2290 N N . ALA A 1 311 ? 14.195 -4.805 2.967 1 98.75 311 ALA A N 1
ATOM 2291 C CA . ALA A 1 311 ? 14.219 -3.713 3.938 1 98.75 311 ALA A CA 1
ATOM 2292 C C . ALA A 1 311 ? 13.641 -2.436 3.338 1 98.75 311 ALA A C 1
ATOM 2294 O O . ALA A 1 311 ? 12.969 -1.665 4.027 1 98.75 311 ALA A O 1
ATOM 2295 N N . ILE A 1 312 ? 13.883 -2.188 2.062 1 98.69 312 ILE A N 1
ATOM 2296 C CA . ILE A 1 312 ? 13.281 -1.056 1.364 1 98.69 312 ILE A CA 1
ATOM 2297 C C . ILE A 1 312 ? 11.766 -1.197 1.363 1 98.69 312 ILE A C 1
ATOM 2299 O O . ILE A 1 312 ? 11.047 -0.26 1.721 1 98.69 312 ILE A O 1
ATOM 2303 N N . CYS A 1 313 ? 11.297 -2.373 1.036 1 98.44 313 CYS A N 1
ATOM 2304 C CA . CYS A 1 313 ? 9.859 -2.629 0.96 1 98.44 313 CYS A CA 1
ATOM 2305 C C . CYS A 1 313 ? 9.203 -2.453 2.324 1 98.44 313 CYS A C 1
ATOM 2307 O O . CYS A 1 313 ? 8.117 -1.878 2.424 1 98.44 313 CYS A O 1
ATOM 2309 N N . VAL A 1 314 ? 9.891 -2.914 3.371 1 98.38 314 VAL A N 1
ATOM 2310 C CA . VAL A 1 314 ? 9.383 -2.787 4.73 1 98.38 314 VAL A CA 1
ATOM 2311 C C . VAL A 1 314 ? 9.281 -1.312 5.113 1 98.38 314 VAL A C 1
ATOM 2313 O O . VAL A 1 314 ? 8.297 -0.883 5.715 1 98.38 314 VAL A O 1
ATOM 2316 N N . SER A 1 315 ? 10.234 -0.543 4.727 1 98.31 315 SER A N 1
ATOM 2317 C CA . SER A 1 315 ? 10.242 0.88 5.047 1 98.31 315 SER A CA 1
ATOM 2318 C C . SER A 1 315 ? 9.094 1.608 4.355 1 98.31 315 SER A C 1
ATOM 2320 O O . SER A 1 315 ? 8.516 2.535 4.918 1 98.31 315 SER A O 1
ATOM 2322 N N . VAL A 1 316 ? 8.742 1.16 3.186 1 98.38 316 VAL A N 1
ATOM 2323 C CA . VAL A 1 316 ? 7.742 1.866 2.389 1 98.38 316 VAL A CA 1
ATOM 2324 C C . VAL A 1 316 ? 6.34 1.414 2.797 1 98.38 316 VAL A C 1
ATOM 2326 O O . VAL A 1 316 ? 5.449 2.242 3.004 1 98.38 316 VAL A O 1
ATOM 2329 N N . ILE A 1 317 ? 6.172 0.065 3.07 1 97.88 317 ILE A N 1
ATOM 2330 C CA . ILE A 1 317 ? 4.793 -0.399 3.131 1 97.88 317 ILE A CA 1
ATOM 2331 C C . ILE A 1 317 ? 4.535 -1.09 4.469 1 97.88 317 ILE A C 1
ATOM 2333 O O . ILE A 1 317 ? 3.385 -1.308 4.852 1 97.88 317 ILE A O 1
ATOM 2337 N N . ASP A 1 318 ? 5.547 -1.586 5.18 1 97.94 318 ASP A N 1
ATOM 2338 C CA . ASP A 1 318 ? 5.426 -2.273 6.461 1 97.94 318 ASP A CA 1
ATOM 2339 C C . ASP A 1 318 ? 4.398 -3.402 6.383 1 97.94 318 ASP A C 1
ATOM 2341 O O . ASP A 1 318 ? 3.395 -3.387 7.098 1 97.94 318 ASP A O 1
ATOM 2345 N N . PRO A 1 319 ? 4.734 -4.449 5.641 1 97.81 319 PRO A N 1
ATOM 2346 C CA . PRO A 1 319 ? 3.744 -5.492 5.371 1 97.81 319 PRO A CA 1
ATOM 2347 C C . PRO A 1 319 ? 3.592 -6.477 6.527 1 97.81 319 PRO A C 1
ATOM 2349 O O . PRO A 1 319 ? 2.648 -7.27 6.547 1 97.81 319 PRO A O 1
ATOM 2352 N N . GLY A 1 320 ? 4.527 -6.477 7.492 1 97.5 320 GLY A N 1
ATOM 2353 C CA . GLY A 1 320 ? 4.488 -7.387 8.625 1 97.5 320 GLY A CA 1
ATOM 2354 C C . GLY A 1 320 ? 5.016 -8.773 8.289 1 97.5 320 GLY A C 1
ATOM 2355 O O . GLY A 1 320 ? 5.719 -9.383 9.094 1 97.5 320 GLY A O 1
ATOM 2356 N N . LEU A 1 321 ? 4.754 -9.266 7.062 1 98.62 321 LEU A N 1
ATOM 2357 C CA . LEU A 1 321 ? 5.191 -10.562 6.57 1 98.62 321 LEU A CA 1
ATOM 2358 C C . LEU A 1 321 ? 5.684 -10.469 5.129 1 98.62 321 LEU A C 1
ATOM 2360 O O . LEU A 1 321 ? 5.055 -9.805 4.301 1 98.62 321 LEU A O 1
ATOM 2364 N N . VAL A 1 322 ? 6.828 -11.062 4.922 1 98.75 322 VAL A N 1
ATOM 2365 C CA . VAL A 1 322 ? 7.344 -11.203 3.566 1 98.75 322 VAL A CA 1
ATOM 2366 C C . VAL A 1 322 ? 7.574 -12.68 3.248 1 98.75 322 VAL A C 1
ATOM 2368 O O . VAL A 1 322 ? 8.258 -13.383 3.994 1 98.75 322 VAL A O 1
ATOM 2371 N N . VAL A 1 323 ? 6.969 -13.148 2.184 1 98.75 323 VAL A N 1
ATOM 2372 C CA . VAL A 1 323 ? 7.133 -14.516 1.706 1 98.75 323 VAL A CA 1
ATOM 2373 C C . VAL A 1 323 ? 8.125 -14.547 0.543 1 98.75 323 VAL A C 1
ATOM 2375 O O . VAL A 1 323 ? 7.918 -13.875 -0.47 1 98.75 323 VAL A O 1
ATOM 2378 N N . LEU A 1 324 ? 9.172 -15.32 0.685 1 98.31 324 LEU A N 1
ATOM 2379 C CA . LEU A 1 324 ? 10.156 -15.492 -0.378 1 98.31 324 LEU A CA 1
ATOM 2380 C C . LEU A 1 324 ? 9.719 -16.578 -1.359 1 98.31 324 LEU A C 1
ATOM 2382 O O . LEU A 1 324 ? 9.398 -17.688 -0.953 1 98.31 324 LEU A O 1
ATOM 2386 N N . GLY A 1 325 ? 9.68 -16.141 -2.617 1 96.75 325 GLY A N 1
ATOM 2387 C CA . GLY A 1 325 ? 9.258 -17.094 -3.633 1 96.75 325 GLY A CA 1
ATOM 2388 C C . GLY A 1 325 ? 10.047 -16.969 -4.922 1 96.75 325 GLY A C 1
ATOM 2389 O O . GLY A 1 325 ? 11 -16.188 -5.008 1 96.75 325 GLY A O 1
ATOM 2390 N N . GLY A 1 326 ? 9.633 -17.797 -5.945 1 92.94 326 GLY A N 1
ATOM 2391 C CA . GLY A 1 326 ? 10.367 -17.938 -7.191 1 92.94 326 GLY A CA 1
ATOM 2392 C C . GLY A 1 326 ? 11.312 -19.125 -7.195 1 92.94 326 GLY A C 1
ATOM 2393 O O . GLY A 1 326 ? 11.602 -19.703 -6.145 1 92.94 326 GLY A O 1
ATOM 2394 N N . GLY A 1 327 ? 11.734 -19.516 -8.391 1 88.31 327 GLY A N 1
ATOM 2395 C CA . GLY A 1 327 ? 12.602 -20.688 -8.508 1 88.31 327 GLY A CA 1
ATOM 2396 C C . GLY A 1 327 ? 13.812 -20.609 -7.594 1 88.31 327 GLY A C 1
ATOM 2397 O O . GLY A 1 327 ? 14.141 -21.578 -6.91 1 88.31 327 GLY A O 1
ATOM 2398 N N . TYR A 1 328 ? 14.453 -19.453 -7.508 1 93.25 328 TYR A N 1
ATOM 2399 C CA . TYR A 1 328 ? 15.633 -19.25 -6.672 1 93.25 328 TYR A CA 1
ATOM 2400 C C . TYR A 1 328 ? 15.234 -18.75 -5.285 1 93.25 328 TYR A C 1
ATOM 2402 O O . TYR A 1 328 ? 15.727 -19.266 -4.277 1 93.25 328 TYR A O 1
ATOM 2410 N N . GLY A 1 329 ? 14.289 -17.859 -5.219 1 94.94 329 GLY A N 1
ATOM 2411 C CA . GLY A 1 329 ? 13.914 -17.156 -4 1 94.94 329 GLY A CA 1
ATOM 2412 C C . GLY A 1 329 ? 13.281 -18.062 -2.961 1 94.94 329 GLY A C 1
ATOM 2413 O O . GLY A 1 329 ? 13.32 -17.766 -1.765 1 94.94 329 GLY A O 1
ATOM 2414 N N . ALA A 1 330 ? 12.773 -19.172 -3.408 1 94.25 330 ALA A N 1
ATOM 2415 C CA . ALA A 1 330 ? 12.07 -20.062 -2.494 1 94.25 330 ALA A CA 1
ATOM 2416 C C . ALA A 1 330 ? 13.047 -21 -1.787 1 94.25 330 ALA A C 1
ATOM 2418 O O . ALA A 1 330 ? 12.648 -21.812 -0.952 1 94.25 330 ALA A O 1
ATOM 2419 N N . SER A 1 331 ? 14.312 -20.938 -2.08 1 95 331 SER A N 1
ATOM 2420 C CA . SER A 1 331 ? 15.281 -21.797 -1.414 1 95 331 SER A CA 1
ATOM 2421 C C . SER A 1 331 ? 15.391 -21.469 0.07 1 95 331 SER A C 1
ATOM 2423 O O . SER A 1 331 ? 15.602 -20.312 0.439 1 95 331 SER A O 1
ATOM 2425 N N . PRO A 1 332 ? 15.32 -22.469 0.87 1 94.38 332 PRO A N 1
ATOM 2426 C CA . PRO A 1 332 ? 15.438 -22.234 2.311 1 94.38 332 PRO A CA 1
ATOM 2427 C C . PRO A 1 332 ? 16.828 -21.734 2.719 1 94.38 332 PRO A C 1
ATOM 2429 O O . PRO A 1 332 ? 16.984 -21.188 3.812 1 94.38 332 PRO A O 1
ATOM 2432 N N . LEU A 1 333 ? 17.812 -21.891 1.847 1 97 333 LEU A N 1
ATOM 2433 C CA . LEU A 1 333 ? 19.188 -21.5 2.158 1 97 333 LEU A CA 1
ATOM 2434 C C . LEU A 1 333 ? 19.297 -19.984 2.252 1 97 333 LEU A C 1
ATOM 2436 O O . LEU A 1 333 ? 20.266 -19.469 2.828 1 97 333 LEU A O 1
ATOM 2440 N N . LEU A 1 334 ? 18.328 -19.281 1.703 1 98 334 LEU A N 1
ATOM 2441 C CA . LEU A 1 334 ? 18.422 -17.828 1.631 1 98 334 LEU A CA 1
ATOM 2442 C C . LEU A 1 334 ? 17.906 -17.188 2.914 1 98 334 LEU A C 1
ATOM 2444 O O . LEU A 1 334 ? 18.375 -16.125 3.311 1 98 334 LEU A O 1
ATOM 2448 N N . ARG A 1 335 ? 16.984 -17.844 3.59 1 98 335 ARG A N 1
ATOM 2449 C CA . ARG A 1 335 ? 16.125 -17.219 4.594 1 98 335 ARG A CA 1
ATOM 2450 C C . ARG A 1 335 ? 16.938 -16.719 5.781 1 98 335 ARG A C 1
ATOM 2452 O O . ARG A 1 335 ? 16.75 -15.602 6.246 1 98 335 ARG A O 1
ATOM 2459 N N . PRO A 1 336 ? 17.906 -17.531 6.32 1 98.31 336 PRO A N 1
ATOM 2460 C CA . PRO A 1 336 ? 18.594 -17.078 7.523 1 98.31 336 PRO A CA 1
ATOM 2461 C C . PRO A 1 336 ? 19.312 -15.742 7.32 1 98.31 336 PRO A C 1
ATOM 2463 O O . PRO A 1 336 ? 19.188 -14.836 8.141 1 98.31 336 PRO A O 1
ATOM 2466 N N . LYS A 1 337 ? 20.047 -15.617 6.242 1 98.69 337 LYS A N 1
ATOM 2467 C CA . LYS A 1 337 ? 20.781 -14.375 5.992 1 98.69 337 LYS A CA 1
ATOM 2468 C C . LYS A 1 337 ? 19.812 -13.234 5.648 1 98.69 337 LYS A C 1
ATOM 2470 O O . LYS A 1 337 ? 20.031 -12.094 6.066 1 98.69 337 LYS A O 1
ATOM 2475 N N . VAL A 1 338 ? 18.75 -13.508 4.891 1 98.81 338 VAL A N 1
ATOM 2476 C CA . VAL A 1 338 ? 17.734 -12.508 4.586 1 98.81 338 VAL A CA 1
ATOM 2477 C C . VAL A 1 338 ? 17.141 -11.953 5.883 1 98.81 338 VAL A C 1
ATOM 2479 O O . VAL A 1 338 ? 17.062 -10.734 6.066 1 98.81 338 VAL A O 1
ATOM 2482 N N . GLU A 1 339 ? 16.797 -12.836 6.793 1 98.62 339 GLU A N 1
ATOM 2483 C CA . GLU A 1 339 ? 16.219 -12.453 8.078 1 98.62 339 GLU A CA 1
ATOM 2484 C C . GLU A 1 339 ? 17.188 -11.57 8.867 1 98.62 339 GLU A C 1
ATOM 2486 O O . GLU A 1 339 ? 16.781 -10.562 9.453 1 98.62 339 GLU A O 1
ATOM 2491 N N . GLU A 1 340 ? 18.375 -11.992 8.875 1 98.62 340 GLU A N 1
ATOM 2492 C CA . GLU A 1 340 ? 19.422 -11.25 9.594 1 98.62 340 GLU A CA 1
ATOM 2493 C C . GLU A 1 340 ? 19.531 -9.82 9.07 1 98.62 340 GLU A C 1
ATOM 2495 O O . GLU A 1 340 ? 19.531 -8.867 9.859 1 98.62 340 GLU A O 1
ATOM 2500 N N . VAL A 1 341 ? 19.578 -9.664 7.781 1 98.62 341 VAL A N 1
ATOM 2501 C CA . VAL A 1 341 ? 19.766 -8.359 7.152 1 98.62 341 VAL A CA 1
ATOM 2502 C C . VAL A 1 341 ? 18.531 -7.5 7.379 1 98.62 341 VAL A C 1
ATOM 2504 O O . VAL A 1 341 ? 18.641 -6.32 7.73 1 98.62 341 VAL A O 1
ATOM 2507 N 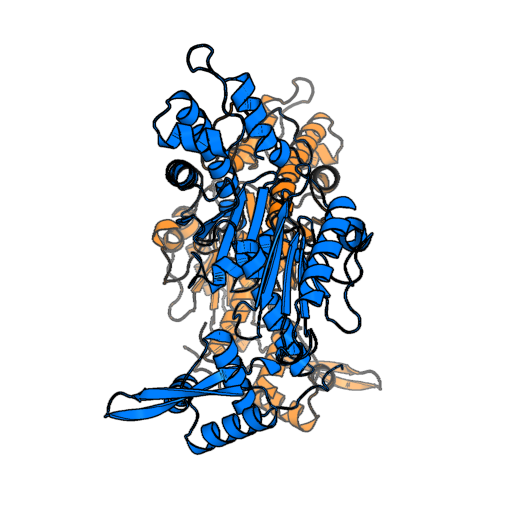N . VAL A 1 342 ? 17.328 -8.078 7.23 1 98.62 342 VAL A N 1
ATOM 2508 C CA . VAL A 1 342 ? 16.094 -7.336 7.414 1 98.62 342 VAL A CA 1
ATOM 2509 C C . VAL A 1 342 ? 15.969 -6.879 8.867 1 98.62 342 VAL A C 1
ATOM 2511 O O . VAL A 1 342 ? 15.625 -5.727 9.133 1 98.62 342 VAL A O 1
ATOM 2514 N N . ARG A 1 343 ? 16.297 -7.742 9.797 1 97.88 343 ARG A N 1
ATOM 2515 C CA . ARG A 1 343 ? 16.25 -7.402 11.211 1 97.88 343 ARG A CA 1
ATOM 2516 C C . ARG A 1 343 ? 17.172 -6.23 11.531 1 97.88 343 ARG A C 1
ATOM 2518 O O . ARG A 1 343 ? 16.828 -5.375 12.352 1 97.88 343 ARG A O 1
ATOM 2525 N N . HIS A 1 344 ? 18.266 -6.188 10.875 1 98.19 344 HIS A N 1
ATOM 2526 C CA . HIS A 1 344 ? 19.266 -5.156 11.109 1 98.19 344 HIS A CA 1
ATOM 2527 C C . HIS A 1 344 ? 18.828 -3.824 10.492 1 98.19 344 HIS A C 1
ATOM 2529 O O . HIS A 1 344 ? 19 -2.77 11.109 1 98.19 344 HIS A O 1
ATOM 2535 N N . LEU A 1 345 ? 18.234 -3.822 9.312 1 98 345 LEU A N 1
ATOM 2536 C CA . LEU A 1 345 ? 18.062 -2.613 8.508 1 98 345 LEU A CA 1
ATOM 2537 C C . LEU A 1 345 ? 16.656 -2.033 8.68 1 98 345 LEU A C 1
ATOM 2539 O O . LEU A 1 345 ? 16.453 -0.845 8.438 1 98 345 LEU A O 1
ATOM 2543 N N . ALA A 1 346 ? 15.688 -2.898 9.047 1 96.56 346 ALA A N 1
ATOM 2544 C CA . ALA A 1 346 ? 14.297 -2.465 8.922 1 96.56 346 ALA A CA 1
ATOM 2545 C C . ALA A 1 346 ? 13.531 -2.676 10.227 1 96.56 346 ALA A C 1
ATOM 2547 O O . ALA A 1 346 ? 14.062 -3.26 11.172 1 96.56 346 ALA A O 1
ATOM 2548 N N . PHE A 1 347 ? 12.336 -2.115 10.32 1 95.31 347 PHE A N 1
ATOM 2549 C CA . PHE A 1 347 ? 11.398 -2.439 11.391 1 95.31 347 PHE A CA 1
ATOM 2550 C C . PHE A 1 347 ? 10.961 -3.898 11.305 1 95.31 347 PHE A C 1
ATOM 2552 O O . PHE A 1 347 ? 11.18 -4.559 10.289 1 95.31 347 PHE A O 1
ATOM 2559 N N . PRO A 1 348 ? 10.359 -4.43 12.336 1 94.88 348 PRO A N 1
ATOM 2560 C CA . PRO A 1 348 ? 10.102 -5.871 12.414 1 94.88 348 PRO A CA 1
ATOM 2561 C C . PRO A 1 348 ? 9.242 -6.375 11.266 1 94.88 348 PRO A C 1
ATOM 2563 O O . PRO A 1 348 ? 8.211 -5.77 10.945 1 94.88 348 PRO A O 1
ATOM 2566 N N . ALA A 1 349 ? 9.648 -7.391 10.641 1 97.25 349 ALA A N 1
ATOM 2567 C CA . ALA A 1 349 ? 8.93 -8.133 9.602 1 97.25 349 ALA A CA 1
ATOM 2568 C C . ALA A 1 349 ? 9.281 -9.617 9.656 1 97.25 349 ALA A C 1
ATOM 2570 O O . ALA A 1 349 ? 10.461 -9.984 9.719 1 97.25 349 ALA A O 1
ATOM 2571 N N . GLU A 1 350 ? 8.312 -10.398 9.656 1 98.19 350 GLU A N 1
ATOM 2572 C CA . GLU A 1 350 ? 8.523 -11.844 9.562 1 98.19 350 GLU A CA 1
ATOM 2573 C C . GLU A 1 350 ? 8.914 -12.258 8.148 1 98.19 350 GLU A C 1
ATOM 2575 O O . GLU A 1 350 ? 8.344 -11.758 7.172 1 98.19 350 GLU A O 1
ATOM 2580 N N . ILE A 1 351 ? 9.914 -13.133 8.031 1 98.62 351 ILE A N 1
ATOM 2581 C CA . ILE A 1 351 ? 10.336 -13.672 6.746 1 98.62 351 ILE A CA 1
ATOM 2582 C C . ILE A 1 351 ? 10.031 -15.164 6.684 1 98.62 351 ILE A C 1
ATOM 2584 O O . ILE A 1 351 ? 10.391 -15.914 7.59 1 98.62 351 ILE A O 1
ATOM 2588 N N . THR A 1 352 ? 9.32 -15.57 5.664 1 97.88 352 THR A N 1
ATOM 2589 C CA . THR A 1 352 ? 9.07 -16.984 5.461 1 97.88 352 THR A CA 1
ATOM 2590 C C . THR A 1 352 ? 9.273 -17.375 3.996 1 97.88 352 THR A C 1
ATOM 2592 O O . THR A 1 352 ? 9.5 -16.5 3.148 1 97.88 352 THR A O 1
ATOM 2595 N N . THR A 1 353 ? 9.336 -18.656 3.729 1 97.38 353 THR A N 1
ATOM 2596 C CA . THR A 1 353 ? 9.516 -19.172 2.377 1 97.38 353 THR A CA 1
ATOM 2597 C C . THR A 1 353 ? 8.211 -19.75 1.838 1 97.38 353 THR A C 1
ATOM 2599 O O . THR A 1 353 ? 7.457 -20.391 2.576 1 97.38 353 THR A O 1
ATOM 2602 N N . SER A 1 354 ? 8.023 -19.484 0.586 1 97.12 354 SER A N 1
ATOM 2603 C CA . SER A 1 354 ? 6.84 -20.016 -0.071 1 97.12 354 SER A CA 1
ATOM 2604 C C . SER A 1 354 ? 6.75 -21.531 0.114 1 97.12 354 SER A C 1
ATOM 2606 O O . SER A 1 354 ? 7.758 -22.234 0.017 1 97.12 354 SER A O 1
ATOM 2608 N N . THR A 1 355 ? 5.566 -22 0.34 1 93.81 355 THR A N 1
ATOM 2609 C CA . THR A 1 355 ? 5.332 -23.438 0.457 1 93.81 355 THR A CA 1
ATOM 2610 C C . THR A 1 355 ? 4.773 -24 -0.846 1 93.81 355 THR A C 1
ATOM 2612 O O . THR A 1 355 ? 4.621 -25.219 -0.986 1 93.81 355 THR A O 1
ATOM 2615 N N . LEU A 1 356 ? 4.48 -23.156 -1.775 1 93.81 356 LEU A N 1
ATOM 2616 C CA . LEU A 1 356 ? 3.873 -23.547 -3.043 1 93.81 356 LEU A CA 1
ATOM 2617 C C . LEU A 1 356 ? 4.922 -23.625 -4.148 1 93.81 356 LEU A C 1
ATOM 2619 O O . LEU A 1 356 ? 4.68 -24.219 -5.199 1 93.81 356 LEU A O 1
ATOM 2623 N N . ALA A 1 357 ? 6.047 -23.031 -3.898 1 81.94 357 ALA A N 1
ATOM 2624 C CA . ALA A 1 357 ? 7.227 -23.047 -4.758 1 81.94 357 ALA A CA 1
ATOM 2625 C C . ALA A 1 357 ? 6.852 -22.766 -6.211 1 81.94 357 ALA A C 1
ATOM 2627 O O . ALA A 1 357 ? 6.242 -21.734 -6.512 1 81.94 357 ALA A O 1
ATOM 2628 N N . ALA A 1 358 ? 7.055 -23.797 -7.082 1 82.62 358 ALA A N 1
ATOM 2629 C CA . ALA A 1 358 ? 6.961 -23.594 -8.523 1 82.62 358 ALA A CA 1
ATOM 2630 C C . ALA A 1 358 ? 5.508 -23.469 -8.969 1 82.62 358 ALA A C 1
ATOM 2632 O O . ALA A 1 358 ? 5.227 -23.016 -10.078 1 82.62 358 ALA A O 1
ATOM 2633 N N . GLU A 1 359 ? 4.617 -23.734 -8.102 1 92.56 359 GLU A N 1
ATOM 2634 C CA . GLU A 1 359 ? 3.223 -23.781 -8.523 1 92.56 359 GLU A CA 1
ATOM 2635 C C . GLU A 1 359 ? 2.459 -22.547 -8.039 1 92.56 359 GLU A C 1
ATOM 2637 O O . GLU A 1 359 ? 1.272 -22.391 -8.336 1 92.56 359 GLU A O 1
ATOM 2642 N N . ALA A 1 360 ? 3.115 -21.656 -7.348 1 96.25 360 ALA A N 1
ATOM 2643 C CA . ALA A 1 360 ? 2.414 -20.547 -6.723 1 96.25 360 ALA A CA 1
ATOM 2644 C C . ALA A 1 360 ? 1.658 -19.719 -7.758 1 96.25 360 ALA A C 1
ATOM 2646 O O . ALA A 1 360 ? 0.457 -19.484 -7.617 1 96.25 360 ALA A O 1
ATOM 2647 N N . THR A 1 361 ? 2.299 -19.391 -8.828 1 97.94 361 THR A N 1
ATOM 2648 C CA . THR A 1 361 ? 1.726 -18.5 -9.82 1 97.94 361 THR A CA 1
ATOM 2649 C C . THR A 1 361 ? 0.519 -19.141 -10.5 1 97.94 361 THR A C 1
ATOM 2651 O O . THR A 1 361 ? -0.551 -18.531 -10.578 1 97.94 361 THR A O 1
ATOM 2654 N N . VAL A 1 362 ? 0.62 -20.391 -10.945 1 98.38 362 VAL A N 1
ATOM 2655 C CA . VAL A 1 362 ? -0.469 -21.016 -11.68 1 98.38 362 VAL A CA 1
ATOM 2656 C C . VAL A 1 362 ? -1.64 -21.297 -10.742 1 98.38 362 VAL A C 1
ATOM 2658 O O . VAL A 1 362 ? -2.803 -21.219 -11.148 1 98.38 362 VAL A O 1
ATOM 2661 N N . LEU A 1 363 ? -1.321 -21.578 -9.5 1 98.25 363 LEU A N 1
ATOM 2662 C CA . LEU A 1 363 ? -2.379 -21.797 -8.516 1 98.25 363 LEU A CA 1
ATOM 2663 C C . LEU A 1 363 ? -3.131 -20.5 -8.242 1 98.25 363 LEU A C 1
ATOM 2665 O O . LEU A 1 363 ? -4.348 -20.516 -8.055 1 98.25 363 LEU A O 1
ATOM 2669 N N . GLY A 1 364 ? -2.352 -19.422 -8.188 1 98.62 364 GLY A N 1
ATOM 2670 C CA . GLY A 1 364 ? -3.004 -18.125 -8.062 1 98.62 364 GLY A CA 1
ATOM 2671 C C . GLY A 1 364 ? -3.893 -17.781 -9.242 1 98.62 364 GLY A C 1
ATOM 2672 O O . GLY A 1 364 ? -5.008 -17.297 -9.07 1 98.62 364 GLY A O 1
ATOM 2673 N N . ALA A 1 365 ? -3.383 -18.031 -10.414 1 98.75 365 ALA A N 1
ATOM 2674 C CA . ALA A 1 365 ? -4.168 -17.812 -11.625 1 98.75 365 ALA A CA 1
ATOM 2675 C C . ALA A 1 365 ? -5.441 -18.672 -11.609 1 98.75 365 ALA A C 1
ATOM 2677 O O . ALA A 1 365 ? -6.512 -18.188 -11.992 1 98.75 365 ALA A O 1
ATOM 2678 N N . GLU A 1 366 ? -5.32 -19.891 -11.172 1 98.62 366 GLU A N 1
ATOM 2679 C CA . GLU A 1 366 ? -6.473 -20.781 -11.07 1 98.62 366 GLU A CA 1
ATOM 2680 C C . GLU A 1 366 ? -7.523 -20.219 -10.117 1 98.62 366 GLU A C 1
ATOM 2682 O O . GLU A 1 366 ? -8.719 -20.203 -10.43 1 98.62 366 GLU A O 1
ATOM 2687 N N . ARG A 1 367 ? -7.043 -19.75 -8.984 1 98.12 367 ARG A N 1
ATOM 2688 C CA . ARG A 1 367 ? -7.949 -19.156 -8.008 1 98.12 367 ARG A CA 1
ATOM 2689 C C . ARG A 1 367 ? -8.727 -18 -8.617 1 98.12 367 ARG A C 1
ATOM 2691 O O . ARG A 1 367 ? -9.945 -17.906 -8.461 1 98.12 367 ARG A O 1
ATOM 2698 N N . LEU A 1 368 ? -8.07 -17.172 -9.281 1 98.19 368 LEU A N 1
ATOM 2699 C CA . LEU A 1 368 ? -8.688 -16 -9.898 1 98.19 368 LEU A CA 1
ATOM 2700 C C . LEU A 1 368 ? -9.641 -16.422 -11.016 1 98.19 368 LEU A C 1
ATOM 2702 O O . LEU A 1 368 ? -10.703 -15.812 -11.195 1 98.19 368 LEU A O 1
ATOM 2706 N N . ALA A 1 369 ? -9.258 -17.422 -11.75 1 98.44 369 ALA A N 1
ATOM 2707 C CA . ALA A 1 369 ? -10.117 -17.922 -12.812 1 98.44 369 ALA A CA 1
ATOM 2708 C C . ALA A 1 369 ? -11.422 -18.469 -12.25 1 98.44 369 ALA A C 1
ATOM 2710 O O . ALA A 1 369 ? -12.492 -18.25 -12.82 1 98.44 369 ALA A O 1
ATOM 2711 N N . VAL A 1 370 ? -11.328 -19.156 -11.18 1 97.75 370 VAL A N 1
ATOM 2712 C CA . VAL A 1 370 ? -12.508 -19.703 -10.531 1 97.75 370 VAL A CA 1
ATOM 2713 C C . VAL A 1 370 ? -13.414 -18.578 -10.055 1 97.75 370 VAL A C 1
ATOM 2715 O O . VAL A 1 370 ? -14.633 -18.625 -10.25 1 97.75 370 VAL A O 1
ATOM 2718 N N . ASP A 1 371 ? -12.844 -17.578 -9.422 1 96.25 371 ASP A N 1
ATOM 2719 C CA . ASP A 1 371 ? -13.625 -16.422 -8.992 1 96.25 371 ASP A CA 1
ATOM 2720 C C . ASP A 1 371 ? -14.375 -15.797 -10.164 1 96.25 371 ASP A C 1
ATOM 2722 O O . ASP A 1 371 ? -15.555 -15.469 -10.055 1 96.25 371 ASP A O 1
ATOM 2726 N N . ARG A 1 372 ? -13.688 -15.664 -11.25 1 96 372 ARG A N 1
ATOM 2727 C CA . ARG A 1 372 ? -14.289 -15.094 -12.453 1 96 372 ARG A CA 1
ATOM 2728 C C . ARG A 1 372 ? -15.398 -15.992 -12.984 1 96 372 ARG A C 1
ATOM 2730 O O . ARG A 1 372 ? -16.438 -15.508 -13.422 1 96 372 ARG A O 1
ATOM 2737 N N . ALA A 1 373 ? -15.156 -17.25 -12.977 1 95.69 373 ALA A N 1
ATOM 2738 C CA . ALA A 1 373 ? -16.125 -18.219 -13.469 1 95.69 373 ALA A CA 1
ATOM 2739 C C . ALA A 1 373 ? -17.438 -18.141 -12.672 1 95.69 373 ALA A C 1
ATOM 2741 O O . ALA A 1 373 ? -18.516 -18.188 -13.25 1 95.69 373 ALA A O 1
ATOM 2742 N N . VAL A 1 374 ? -17.312 -18.031 -11.383 1 93.38 374 VAL A N 1
ATOM 2743 C CA . VAL A 1 374 ? -18.484 -17.922 -10.523 1 93.38 374 VAL A CA 1
ATOM 2744 C C . VAL A 1 374 ? -19.25 -16.641 -10.844 1 93.38 374 VAL A C 1
ATOM 2746 O O . VAL A 1 374 ? -20.469 -16.641 -10.914 1 93.38 374 VAL A O 1
ATOM 2749 N N . SER A 1 375 ? -18.516 -15.594 -11.039 1 91.75 375 SER A N 1
ATOM 2750 C CA . SER A 1 375 ? -19.141 -14.336 -11.422 1 91.75 375 SER A CA 1
ATOM 2751 C C . SER A 1 375 ? -19.891 -14.469 -12.742 1 91.75 375 SER A C 1
ATOM 2753 O O . SER A 1 375 ? -21 -13.961 -12.891 1 91.75 375 SER A O 1
ATOM 2755 N N . VAL A 1 376 ? -19.266 -15.125 -13.656 1 88.94 376 VAL A N 1
ATOM 2756 C CA . VAL A 1 376 ? -19.859 -15.352 -14.969 1 88.94 376 VAL A CA 1
ATOM 2757 C C . VAL A 1 376 ? -21.141 -16.156 -14.828 1 88.94 376 VAL A C 1
ATOM 2759 O O . VAL A 1 376 ? -22.156 -15.828 -15.43 1 88.94 376 VAL A O 1
ATOM 2762 N N . LEU A 1 377 ? -21.094 -17.156 -14.023 1 88.25 377 LEU A N 1
ATOM 2763 C CA . LEU A 1 377 ? -22.25 -18.016 -13.812 1 88.25 377 LEU A CA 1
ATOM 2764 C C . LEU A 1 377 ? -23.422 -17.234 -13.25 1 88.25 377 LEU A C 1
ATOM 2766 O O . LEU A 1 377 ? -24.578 -17.531 -13.547 1 88.25 377 LEU A O 1
ATOM 2770 N N . LEU A 1 378 ? -23.031 -16.203 -12.461 1 86.56 378 LEU A N 1
ATOM 2771 C CA . LEU A 1 378 ? -24.062 -15.438 -11.766 1 86.56 378 LEU A CA 1
ATOM 2772 C C . LEU A 1 378 ? -24.438 -14.188 -12.555 1 86.56 378 LEU A C 1
ATOM 2774 O O . LEU A 1 378 ? -25.344 -13.445 -12.156 1 86.56 378 LEU A O 1
ATOM 2778 N N . GLY A 1 379 ? -23.812 -13.969 -13.664 1 80.81 379 GLY A N 1
ATOM 2779 C CA . GLY A 1 379 ? -24.062 -12.781 -14.469 1 80.81 379 GLY A CA 1
ATOM 2780 C C . GLY A 1 379 ? -23.578 -11.5 -13.82 1 80.81 379 GLY A C 1
ATOM 2781 O O . GLY A 1 379 ? -24.172 -10.438 -13.992 1 80.81 379 GLY A O 1
ATOM 2782 N N . LEU A 1 380 ? -22.719 -11.703 -12.945 1 75.38 380 LEU A N 1
ATOM 2783 C CA . LEU A 1 380 ? -22.141 -10.539 -12.281 1 75.38 380 LEU A CA 1
ATOM 2784 C C . LEU A 1 380 ? -21.016 -9.945 -13.117 1 75.38 380 LEU A C 1
ATOM 2786 O O . LEU A 1 380 ? -20.344 -10.664 -13.875 1 75.38 380 LEU A O 1
ATOM 2790 N N . PRO A 1 381 ? -21.047 -8.688 -13.07 1 68.56 381 PRO A N 1
ATOM 2791 C CA . PRO A 1 381 ? -19.922 -8.086 -13.781 1 68.56 381 PRO A CA 1
ATOM 2792 C C . PRO A 1 381 ? -18.562 -8.5 -13.203 1 68.56 381 PRO A C 1
ATOM 2794 O O . PRO A 1 381 ? -18.484 -8.906 -12.039 1 68.56 381 PRO A O 1
ATOM 2797 N N . ALA A 1 382 ? -17.734 -8.508 -14.023 1 60.44 382 ALA A N 1
ATOM 2798 C CA . ALA A 1 382 ? -16.359 -8.805 -13.625 1 60.44 382 ALA A CA 1
ATOM 2799 C C . ALA A 1 382 ? -15.82 -7.73 -12.695 1 60.44 382 ALA A C 1
ATOM 2801 O O . ALA A 1 382 ? -16.219 -6.566 -12.773 1 60.44 382 ALA A O 1
ATOM 2802 N N . MET B 1 1 ? -19.125 17.828 30.844 1 42.53 1 MET B N 1
ATOM 2803 C CA . MET B 1 1 ? -20.219 16.859 30.812 1 42.53 1 MET B CA 1
ATOM 2804 C C . MET B 1 1 ? -20.156 16.016 29.547 1 42.53 1 MET B C 1
ATOM 2806 O O . MET B 1 1 ? -20.016 16.547 28.438 1 42.53 1 MET B O 1
ATOM 2810 N N . THR B 1 2 ? -19.859 14.75 29.875 1 52.38 2 THR B N 1
ATOM 2811 C CA . THR B 1 2 ? -19.828 13.773 28.781 1 52.38 2 THR B CA 1
ATOM 2812 C C . THR B 1 2 ? -21.172 13.703 28.078 1 52.38 2 THR B C 1
ATOM 2814 O O . THR B 1 2 ? -22.219 13.578 28.719 1 52.38 2 THR B O 1
ATOM 2817 N N . ARG B 1 3 ?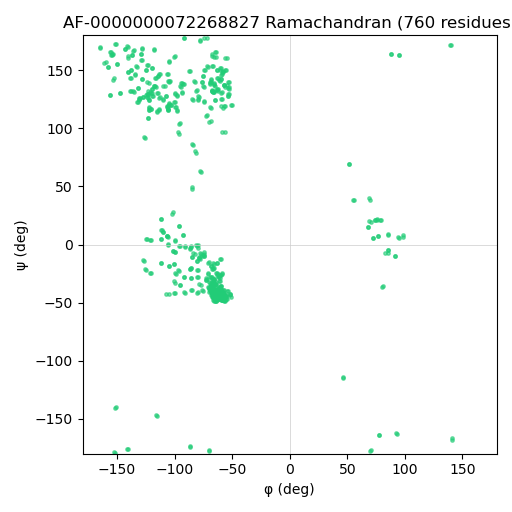 -21.406 14.359 27 1 60.72 3 ARG B N 1
ATOM 2818 C CA . ARG B 1 3 ? -22.656 14.289 26.234 1 60.72 3 ARG B CA 1
ATOM 2819 C C . ARG B 1 3 ? -23.031 12.836 25.953 1 60.72 3 ARG B C 1
ATOM 2821 O O . ARG B 1 3 ? -22.172 12.031 25.578 1 60.72 3 ARG B O 1
ATOM 2828 N N . LYS B 1 4 ? -24.188 12.414 26.422 1 69.5 4 LYS B N 1
ATOM 2829 C CA . LYS B 1 4 ? -24.703 11.094 26.094 1 69.5 4 LYS B CA 1
ATOM 2830 C C . LYS B 1 4 ? -24.828 10.906 24.578 1 69.5 4 LYS B C 1
ATOM 2832 O O . LYS B 1 4 ? -25.25 11.828 23.875 1 69.5 4 LYS B O 1
ATOM 2837 N N . PRO B 1 5 ? -24.438 9.82 24.219 1 77.94 5 PRO B N 1
ATOM 2838 C CA . PRO B 1 5 ? -24.578 9.555 22.781 1 77.94 5 PRO B CA 1
ATOM 2839 C C . PRO B 1 5 ? -26 9.789 22.281 1 77.94 5 PRO B C 1
ATOM 2841 O O . PRO B 1 5 ? -26.969 9.484 22.984 1 77.94 5 PRO B O 1
ATOM 2844 N N . LEU B 1 6 ? -26 10.43 21.188 1 83.94 6 LEU B N 1
ATOM 2845 C CA . LEU B 1 6 ? -27.281 10.773 20.562 1 83.94 6 LEU B CA 1
ATOM 2846 C C . LEU B 1 6 ? -27.703 9.711 19.547 1 83.94 6 LEU B C 1
ATOM 2848 O O . LEU B 1 6 ? -26.844 9.094 18.906 1 83.94 6 LEU B O 1
ATOM 2852 N N . THR B 1 7 ? -28.953 9.391 19.547 1 88.06 7 THR B N 1
ATOM 2853 C CA . THR B 1 7 ? -29.5 8.547 18.484 1 88.06 7 THR B CA 1
ATOM 2854 C C . THR B 1 7 ? -30.172 9.406 17.406 1 88.06 7 THR B C 1
ATOM 2856 O O . THR B 1 7 ? -31.062 10.203 17.703 1 88.06 7 THR B O 1
ATOM 2859 N N . LEU B 1 8 ? -29.641 9.375 16.266 1 91.88 8 LEU B N 1
ATOM 2860 C CA . LEU B 1 8 ? -30.172 10.141 15.141 1 91.88 8 LEU B CA 1
ATOM 2861 C C . LEU B 1 8 ? -30.734 9.203 14.078 1 91.88 8 LEU B C 1
ATOM 2863 O O . LEU B 1 8 ? -30.234 8.102 13.875 1 91.88 8 LEU B O 1
ATOM 2867 N N . THR B 1 9 ? -31.719 9.688 13.477 1 93.06 9 THR B N 1
ATOM 2868 C CA . THR B 1 9 ? -32.188 8.977 12.289 1 93.06 9 THR B CA 1
ATOM 2869 C C . THR B 1 9 ? -31.125 9.023 11.18 1 93.06 9 THR B C 1
ATOM 2871 O O . THR B 1 9 ? -30.234 9.867 11.219 1 93.06 9 THR B O 1
ATOM 2874 N N . GLY B 1 10 ? -31.312 8.078 10.242 1 93.81 10 GLY B N 1
ATOM 2875 C CA . GLY B 1 10 ? -30.375 8.047 9.125 1 93.81 10 GLY B CA 1
ATOM 2876 C C . GLY B 1 10 ? -30.312 9.344 8.352 1 93.81 10 GLY B C 1
ATOM 2877 O O . GLY B 1 10 ? -29.234 9.797 7.965 1 93.81 10 GLY B O 1
ATOM 2878 N N . SER B 1 11 ? -31.484 9.922 8.164 1 95.69 11 SER B N 1
ATOM 2879 C CA . SER B 1 11 ? -31.562 11.172 7.422 1 95.69 11 SER B CA 1
ATOM 2880 C C . SER B 1 11 ? -30.906 12.312 8.188 1 95.69 11 SER B C 1
ATOM 2882 O O . SER B 1 11 ? -30.172 13.125 7.609 1 95.69 11 SER B O 1
ATOM 2884 N N . ALA B 1 12 ? -31.125 12.375 9.461 1 95.88 12 ALA B N 1
ATOM 2885 C CA . ALA B 1 12 ? -30.516 13.414 10.297 1 95.88 12 ALA B CA 1
ATOM 2886 C C . ALA B 1 12 ? -29 13.281 10.305 1 95.88 12 ALA B C 1
ATOM 2888 O O . ALA B 1 12 ? -28.281 14.281 10.227 1 95.88 12 ALA B O 1
ATOM 2889 N N . LEU B 1 13 ? -28.609 12.07 10.367 1 94.75 13 LEU B N 1
ATOM 2890 C CA . LEU B 1 13 ? -27.172 11.82 10.352 1 94.75 13 LEU B CA 1
ATOM 2891 C C . LEU B 1 13 ? -26.562 12.266 9.023 1 94.75 13 LEU B C 1
ATOM 2893 O O . LEU B 1 13 ? -25.484 12.883 9.008 1 94.75 13 LEU B O 1
ATOM 2897 N N . ALA B 1 14 ? -27.188 11.938 7.988 1 96 14 ALA B N 1
ATOM 2898 C CA . ALA B 1 14 ? -26.703 12.328 6.668 1 96 14 ALA B CA 1
ATOM 2899 C C . ALA B 1 14 ? -26.609 13.844 6.543 1 96 14 ALA B C 1
ATOM 2901 O O . ALA B 1 14 ? -25.641 14.375 5.996 1 96 14 ALA B O 1
ATOM 2902 N N . VAL B 1 15 ? -27.562 14.555 7.062 1 96.62 15 VAL B N 1
ATOM 2903 C CA . VAL B 1 15 ? -27.594 16.016 7.016 1 96.62 15 VAL B CA 1
ATOM 2904 C C . VAL B 1 15 ? -26.453 16.578 7.863 1 96.62 15 VAL B C 1
ATOM 2906 O O . VAL B 1 15 ? -25.734 17.484 7.426 1 96.62 15 VAL B O 1
ATOM 2909 N N . LEU B 1 16 ? -26.281 16.031 9.039 1 96 16 LEU B N 1
ATOM 2910 C CA . LEU B 1 16 ? -25.203 16.484 9.922 1 96 16 LEU B CA 1
ATOM 2911 C C . LEU B 1 16 ? -23.844 16.328 9.25 1 96 16 LEU B C 1
ATOM 2913 O O . LEU B 1 16 ? -23.047 17.25 9.234 1 96 16 LEU B O 1
ATOM 2917 N N . ARG B 1 17 ? -23.656 15.164 8.688 1 95.44 17 ARG B N 1
ATOM 2918 C CA . ARG B 1 17 ? -22.391 14.875 8.031 1 95.44 17 ARG B CA 1
ATOM 2919 C C . ARG B 1 17 ? -22.141 15.836 6.875 1 95.44 17 ARG B C 1
ATOM 2921 O O . ARG B 1 17 ? -21.016 16.281 6.664 1 95.44 17 ARG B O 1
ATOM 2928 N N . ALA B 1 18 ? -23.172 16.156 6.164 1 96.38 18 ALA B N 1
ATOM 2929 C CA . ALA B 1 18 ? -23.047 17.094 5.047 1 96.38 18 ALA B CA 1
ATOM 2930 C C . ALA B 1 18 ? -22.641 18.469 5.535 1 96.38 18 ALA B C 1
ATOM 2932 O O . ALA B 1 18 ? -21.766 19.125 4.945 1 96.38 18 ALA B O 1
ATOM 2933 N N . LEU B 1 19 ? -23.266 18.922 6.609 1 96.69 19 LEU B N 1
ATOM 2934 C CA . LEU B 1 19 ? -22.969 20.25 7.152 1 96.69 19 LEU B CA 1
ATOM 2935 C C . LEU B 1 19 ? -21.562 20.281 7.738 1 96.69 19 LEU B C 1
ATOM 2937 O O . LEU B 1 19 ? -20.859 21.297 7.633 1 96.69 19 LEU B O 1
ATOM 2941 N N . VAL B 1 20 ? -21.172 19.188 8.352 1 96.5 20 VAL B N 1
ATOM 2942 C CA . VAL B 1 20 ? -19.828 19.094 8.898 1 96.5 20 VAL B CA 1
ATOM 2943 C C . VAL B 1 20 ? -18.797 19.141 7.77 1 96.5 20 VAL B C 1
ATOM 2945 O O . VAL B 1 20 ? -17.781 19.828 7.883 1 96.5 20 VAL B O 1
ATOM 2948 N N . GLU B 1 21 ? -19.062 18.5 6.691 1 94.31 21 GLU B N 1
ATOM 2949 C CA . GLU B 1 21 ? -18.125 18.328 5.59 1 94.31 21 GLU B CA 1
ATOM 2950 C C . GLU B 1 21 ? -18.078 19.578 4.707 1 94.31 21 GLU B C 1
ATOM 2952 O O . GLU B 1 21 ? -17.016 20.031 4.316 1 94.31 21 GLU B O 1
ATOM 2957 N N . ARG B 1 22 ? -19.234 20.172 4.438 1 93 22 ARG B N 1
ATOM 2958 C CA . ARG B 1 22 ? -19.297 21.156 3.369 1 93 22 ARG B CA 1
ATOM 2959 C C . ARG B 1 22 ? -19.547 22.562 3.932 1 93 22 ARG B C 1
ATOM 2961 O O . ARG B 1 22 ? -19.359 23.562 3.23 1 93 22 ARG B O 1
ATOM 2968 N N . GLY B 1 23 ? -19.953 22.609 5.113 1 93.56 23 GLY B N 1
ATOM 2969 C CA . GLY B 1 23 ? -20.281 23.906 5.695 1 93.56 23 GLY B CA 1
ATOM 2970 C C . GLY B 1 23 ? -21.734 24.281 5.543 1 93.56 23 GLY B C 1
ATOM 2971 O O . GLY B 1 23 ? -22.578 23.422 5.297 1 93.56 23 GLY B O 1
ATOM 2972 N N . PRO B 1 24 ? -21.984 25.562 5.707 1 95.5 24 PRO B N 1
ATOM 2973 C CA . PRO B 1 24 ? -23.359 26.047 5.723 1 95.5 24 PRO B CA 1
ATOM 2974 C C . PRO B 1 24 ? -24.109 25.734 4.418 1 95.5 24 PRO B C 1
ATOM 2976 O O . PRO B 1 24 ? -23.516 25.812 3.34 1 95.5 24 PRO B O 1
ATOM 2979 N N . SER B 1 25 ? -25.375 25.406 4.57 1 95.81 25 SER B N 1
ATOM 2980 C CA . SER B 1 25 ? -26.219 25.062 3.424 1 95.81 25 SER B CA 1
ATOM 2981 C C . SER B 1 25 ? -27.688 25.297 3.721 1 95.81 25 SER B C 1
ATOM 2983 O O . SER B 1 25 ? -28.062 25.5 4.875 1 95.81 25 SER B O 1
ATOM 2985 N N . THR B 1 26 ? -28.5 25.297 2.602 1 95.44 26 THR B N 1
ATOM 2986 C CA . THR B 1 26 ? -29.938 25.453 2.752 1 95.44 26 THR B CA 1
ATOM 2987 C C . THR B 1 26 ? -30.656 24.109 2.67 1 95.44 26 THR B C 1
ATOM 2989 O O . THR B 1 26 ? -30.078 23.141 2.168 1 95.44 26 THR B O 1
ATOM 2992 N N . ARG B 1 27 ? -31.891 24.094 3.156 1 94.69 27 ARG B N 1
ATOM 2993 C CA . ARG B 1 27 ? -32.656 22.859 3.109 1 94.69 27 ARG B CA 1
ATOM 2994 C C . ARG B 1 27 ? -32.844 22.375 1.675 1 94.69 27 ARG B C 1
ATOM 2996 O O . ARG B 1 27 ? -32.625 21.188 1.387 1 94.69 27 ARG B O 1
ATOM 3003 N N . PRO B 1 28 ? -33.156 23.297 0.745 1 93.19 28 PRO B N 1
ATOM 3004 C CA . PRO B 1 28 ? -33.312 22.812 -0.628 1 93.19 28 PRO B CA 1
ATOM 3005 C C . PRO B 1 28 ? -32.031 22.234 -1.198 1 93.19 28 PRO B C 1
ATOM 3007 O O . PRO B 1 28 ? -32.062 21.188 -1.855 1 93.19 28 PRO B O 1
ATOM 3010 N N . GLN B 1 29 ? -30.984 22.812 -0.945 1 94.44 29 GLN B N 1
ATOM 3011 C CA . GLN B 1 29 ? -29.688 22.328 -1.426 1 94.44 29 GLN B CA 1
ATOM 3012 C C . GLN B 1 29 ? -29.359 20.969 -0.814 1 94.44 29 GLN B C 1
ATOM 3014 O O . GLN B 1 29 ? -28.938 20.047 -1.522 1 94.44 29 GLN B O 1
ATOM 3019 N N . LEU B 1 30 ? -29.484 20.812 0.464 1 96.38 30 LEU B N 1
ATOM 3020 C CA . LEU B 1 30 ? -29.203 19.562 1.163 1 96.38 30 LEU B CA 1
ATOM 3021 C C . LEU B 1 30 ? -30.125 18.453 0.661 1 96.38 30 LEU B C 1
ATOM 3023 O O . LEU B 1 30 ? -29.688 17.312 0.477 1 96.38 30 LEU B O 1
ATOM 3027 N N . GLY B 1 31 ? -31.344 18.844 0.539 1 95.81 31 GLY B N 1
ATOM 3028 C CA . GLY B 1 31 ? -32.281 17.875 0.015 1 95.81 31 GLY B CA 1
ATOM 3029 C C . GLY B 1 31 ? -31.891 17.312 -1.338 1 95.81 31 GLY B C 1
ATOM 3030 O O . GLY B 1 31 ? -31.938 16.109 -1.558 1 95.81 31 GLY B O 1
ATOM 3031 N N . GLN B 1 32 ? -31.547 18.188 -2.219 1 94.69 32 GLN B N 1
ATOM 3032 C CA . GLN B 1 32 ? -31.125 17.797 -3.557 1 94.69 32 GLN B CA 1
ATOM 3033 C C . GLN B 1 32 ? -29.859 16.938 -3.498 1 94.69 32 GLN B C 1
ATOM 3035 O O . GLN B 1 32 ? -29.797 15.883 -4.137 1 94.69 32 GLN B O 1
ATOM 3040 N N . ASP B 1 33 ? -28.969 17.297 -2.738 1 95.38 33 ASP B N 1
ATOM 3041 C CA . ASP B 1 33 ? -27.672 16.625 -2.656 1 95.38 33 ASP B CA 1
ATOM 3042 C C . ASP B 1 33 ? -27.828 15.227 -2.053 1 95.38 33 ASP B C 1
ATOM 3044 O O . ASP B 1 33 ? -27.109 14.297 -2.441 1 95.38 33 ASP B O 1
ATOM 3048 N N . LEU B 1 34 ? -28.719 15.078 -1.097 1 97.19 34 LEU B N 1
ATOM 3049 C CA . LEU B 1 34 ? -28.812 13.844 -0.328 1 97.19 34 LEU B CA 1
ATOM 3050 C C . LEU B 1 34 ? -29.984 12.984 -0.824 1 97.19 34 LEU B C 1
ATOM 3052 O O . LEU B 1 34 ? -30.172 11.859 -0.357 1 97.19 34 LEU B O 1
ATOM 3056 N N . GLY B 1 35 ? -30.719 13.555 -1.721 1 96.81 35 GLY B N 1
ATOM 3057 C CA . GLY B 1 35 ? -31.875 12.828 -2.244 1 96.81 35 GLY B CA 1
ATOM 3058 C C . GLY B 1 35 ? -32.969 12.648 -1.228 1 96.81 35 GLY B C 1
ATOM 3059 O O . GLY B 1 35 ? -33.594 11.578 -1.149 1 96.81 35 GLY B O 1
ATOM 3060 N N . LEU B 1 36 ? -33.219 13.648 -0.455 1 96.25 36 LEU B N 1
ATOM 3061 C CA . LEU B 1 36 ? -34.25 13.586 0.572 1 96.25 36 LEU B CA 1
ATOM 3062 C C . LEU B 1 36 ? -35.469 14.367 0.145 1 96.25 36 LEU B C 1
ATOM 3064 O O . LEU B 1 36 ? -35.375 15.438 -0.462 1 96.25 36 LEU B O 1
ATOM 3068 N N . SER B 1 37 ? -36.625 13.82 0.458 1 95.81 37 SER B N 1
ATOM 3069 C CA . SER B 1 37 ? -37.844 14.555 0.232 1 95.81 37 SER B CA 1
ATOM 3070 C C . SER B 1 37 ? -37.938 15.766 1.145 1 95.81 37 SER B C 1
ATOM 3072 O O . SER B 1 37 ? -37.25 15.852 2.154 1 95.81 37 SER B O 1
ATOM 3074 N N . ARG B 1 38 ? -38.844 16.719 0.825 1 94.56 38 ARG B N 1
ATOM 3075 C CA . ARG B 1 38 ? -39.031 17.938 1.606 1 94.56 38 ARG B CA 1
ATOM 3076 C C . ARG B 1 38 ? -39.469 17.625 3.029 1 94.56 38 ARG B C 1
ATOM 3078 O O . ARG B 1 38 ? -38.906 18.156 3.994 1 94.56 38 ARG B O 1
ATOM 3085 N N . PRO B 1 39 ? -40.438 16.703 3.225 1 96 39 PRO B N 1
ATOM 3086 C CA . PRO B 1 39 ? -40.812 16.375 4.598 1 96 39 PRO B CA 1
ATOM 3087 C C . PRO B 1 39 ? -39.688 15.703 5.391 1 96 39 PRO B C 1
ATOM 3089 O O . PRO B 1 39 ? -39.531 15.977 6.582 1 96 39 PRO B O 1
ATOM 3092 N N . THR B 1 40 ? -38.938 14.82 4.746 1 96.88 40 THR B N 1
ATOM 3093 C CA . THR B 1 40 ? -37.844 14.133 5.402 1 96.88 40 THR B CA 1
ATOM 3094 C C . THR B 1 40 ? -36.75 15.125 5.801 1 96.88 40 THR B C 1
ATOM 3096 O O . THR B 1 40 ? -36.188 15.031 6.891 1 96.88 40 THR B O 1
ATOM 3099 N N . MET B 1 41 ? -36.5 16.016 4.926 1 96.81 41 MET B N 1
ATOM 3100 C CA . MET B 1 41 ? -35.5 17.062 5.195 1 96.81 41 MET B CA 1
ATOM 3101 C C . MET B 1 41 ? -35.938 17.922 6.375 1 96.81 41 MET B C 1
ATOM 3103 O O . MET B 1 41 ? -35.125 18.25 7.246 1 96.81 41 MET B O 1
ATOM 3107 N N . SER B 1 42 ? -37.156 18.297 6.348 1 96 42 SER B N 1
ATOM 3108 C CA . SER B 1 42 ? -37.688 19.125 7.426 1 96 42 SER B CA 1
ATOM 3109 C C . SER B 1 42 ? -37.625 18.406 8.766 1 96 42 SER B C 1
ATOM 3111 O O . SER B 1 42 ? -37.25 19 9.781 1 96 42 SER B O 1
ATOM 3113 N N . ALA B 1 43 ? -37.938 17.172 8.75 1 97.31 43 ALA B N 1
ATOM 3114 C CA . ALA B 1 43 ? -37.875 16.375 9.977 1 97.31 43 ALA B CA 1
ATOM 3115 C C . ALA B 1 43 ? -36.438 16.219 10.461 1 97.31 43 ALA B C 1
ATOM 3117 O O . ALA B 1 43 ? -36.156 16.297 11.664 1 97.31 43 ALA B O 1
ATOM 3118 N N . ALA B 1 44 ? -35.562 15.93 9.586 1 97.44 44 ALA B N 1
ATOM 3119 C CA . ALA B 1 44 ? -34.156 15.781 9.914 1 97.44 44 ALA B CA 1
ATOM 3120 C C . ALA B 1 44 ? -33.594 17.062 10.523 1 97.44 44 ALA B C 1
ATOM 3122 O O . ALA B 1 44 ? -32.875 17.016 11.531 1 97.44 44 ALA B O 1
ATOM 3123 N N . MET B 1 45 ? -33.938 18.125 9.945 1 97.12 45 MET B N 1
ATOM 3124 C CA . MET B 1 45 ? -33.469 19.422 10.414 1 97.12 45 MET B CA 1
ATOM 3125 C C . MET B 1 45 ? -34.031 19.734 11.797 1 97.12 45 MET B C 1
ATOM 3127 O O . MET B 1 45 ? -33.312 20.219 12.672 1 97.12 45 MET B O 1
ATOM 3131 N N . ALA B 1 46 ? -35.281 19.5 11.953 1 97.12 46 ALA B N 1
ATOM 3132 C CA . ALA B 1 46 ? -35.906 19.719 13.25 1 97.12 46 ALA B CA 1
ATOM 3133 C C . ALA B 1 46 ? -35.219 18.875 14.328 1 97.12 46 ALA B C 1
ATOM 3135 O O . ALA B 1 46 ? -35 19.359 15.438 1 97.12 46 ALA B O 1
ATOM 3136 N N . GLU B 1 47 ? -34.938 17.672 13.992 1 96.88 47 GLU B N 1
ATOM 3137 C CA . GLU B 1 47 ? -34.281 16.766 14.922 1 96.88 47 GLU B CA 1
ATOM 3138 C C . GLU B 1 47 ? -32.906 17.297 15.32 1 96.88 47 GLU B C 1
ATOM 3140 O O . GLU B 1 47 ? -32.562 17.297 16.5 1 96.88 47 GLU B O 1
ATOM 3145 N N . LEU B 1 48 ? -32.156 17.797 14.398 1 97.12 48 LEU B N 1
ATOM 3146 C CA . LEU B 1 48 ? -30.797 18.297 14.641 1 97.12 48 LEU B CA 1
ATOM 3147 C C . LEU B 1 48 ? -30.844 19.594 15.445 1 97.12 48 LEU B C 1
ATOM 3149 O O . LEU B 1 48 ? -30 19.812 16.312 1 97.12 48 LEU B O 1
ATOM 3153 N N . MET B 1 49 ? -31.828 20.406 15.18 1 96.69 49 MET B N 1
ATOM 3154 C CA . MET B 1 49 ? -31.969 21.656 15.914 1 96.69 49 MET B CA 1
ATOM 3155 C C . MET B 1 49 ? -32.375 21.406 17.359 1 96.69 49 MET B C 1
ATOM 3157 O O . MET B 1 49 ? -31.875 22.047 18.281 1 96.69 49 MET B O 1
ATOM 3161 N N . GLU B 1 50 ? -33.25 20.484 17.484 1 95.81 50 GLU B N 1
ATOM 3162 C CA . GLU B 1 50 ? -33.656 20.109 18.828 1 95.81 50 GLU B CA 1
ATOM 3163 C C . GLU B 1 50 ? -32.5 19.547 19.641 1 95.81 50 GLU B C 1
ATOM 3165 O O . GLU B 1 50 ? -32.406 19.797 20.844 1 95.81 50 GLU B O 1
ATOM 3170 N N . ALA B 1 51 ? -31.688 18.828 18.984 1 94.12 51 ALA B N 1
ATOM 3171 C CA . ALA B 1 51 ? -30.547 18.234 19.641 1 94.12 51 ALA B CA 1
ATOM 3172 C C . ALA B 1 51 ? -29.438 19.25 19.859 1 94.12 51 ALA B C 1
ATOM 3174 O O . ALA B 1 51 ? -28.406 18.953 20.484 1 94.12 51 ALA B O 1
ATOM 3175 N N . GLY B 1 52 ? -29.609 20.469 19.281 1 94.31 52 GLY B N 1
ATOM 3176 C CA . GLY B 1 52 ? -28.625 21.531 19.438 1 94.31 52 GLY B CA 1
ATOM 3177 C C . GLY B 1 52 ? -27.406 21.359 18.547 1 94.31 52 GLY B C 1
ATOM 3178 O O . GLY B 1 52 ? -26.344 21.906 18.828 1 94.31 52 GLY B O 1
ATOM 3179 N N . LEU B 1 53 ? -27.484 20.609 17.469 1 96.31 53 LEU B N 1
ATOM 3180 C CA . LEU B 1 53 ? -26.344 20.281 16.609 1 96.31 53 LEU B CA 1
ATOM 3181 C C . LEU B 1 53 ? -26.281 21.234 15.414 1 96.31 53 LEU B C 1
ATOM 3183 O O . LEU B 1 53 ? -25.219 21.406 14.812 1 96.31 53 LEU B O 1
ATOM 3187 N N . VAL B 1 54 ? -27.406 21.828 15.07 1 97.31 54 VAL B N 1
ATOM 3188 C CA . VAL B 1 54 ? -27.5 22.703 13.906 1 97.31 54 VAL B CA 1
ATOM 3189 C C . VAL B 1 54 ? -28.25 23.969 14.273 1 97.31 54 VAL B C 1
ATOM 3191 O O . VAL B 1 54 ? -29.141 23.953 15.141 1 97.31 54 VAL B O 1
ATOM 3194 N N . GLU B 1 55 ? -27.859 25.062 13.664 1 97 55 GLU B N 1
ATOM 3195 C CA . GLU B 1 55 ? -28.5 26.344 13.93 1 97 55 GLU B CA 1
ATOM 3196 C C . GLU B 1 55 ? -28.672 27.156 12.648 1 97 55 GLU B C 1
ATOM 3198 O O . GLU B 1 55 ? -27.859 27.047 11.734 1 97 55 GLU B O 1
ATOM 3203 N N . PRO B 1 56 ? -29.656 27.938 12.539 1 96 56 PRO B N 1
ATOM 3204 C CA . PRO B 1 56 ? -29.812 28.844 11.398 1 96 56 PRO B CA 1
ATOM 3205 C C . PRO B 1 56 ? -28.891 30.062 11.484 1 96 56 PRO B C 1
ATOM 3207 O O . PRO B 1 56 ? -28.656 30.578 12.578 1 96 56 PRO B O 1
ATOM 3210 N N . ILE B 1 57 ? -28.312 30.5 10.406 1 93.56 57 ILE B N 1
ATOM 3211 C CA . ILE B 1 57 ? -27.391 31.625 10.461 1 93.56 57 ILE B CA 1
ATOM 3212 C C . ILE B 1 57 ? -27.891 32.75 9.562 1 93.56 57 ILE B C 1
ATOM 3214 O O . ILE B 1 57 ? -27.188 33.75 9.336 1 93.56 57 ILE B O 1
ATOM 3218 N N . GLY B 1 58 ? -28.984 32.656 8.969 1 89.5 58 GLY B N 1
ATOM 3219 C CA . GLY B 1 58 ? -29.562 33.688 8.117 1 89.5 58 GLY B CA 1
ATOM 3220 C C . GLY B 1 58 ? -30.25 33.156 6.887 1 89.5 58 GLY B C 1
ATOM 3221 O O . GLY B 1 58 ? -30.719 32 6.891 1 89.5 58 GLY B O 1
ATOM 3222 N N . SER B 1 59 ? -30.516 34.125 5.992 1 86.75 59 SER B N 1
ATOM 3223 C CA . SER B 1 59 ? -31.203 33.719 4.77 1 86.75 59 SER B CA 1
ATOM 3224 C C . SER B 1 59 ? -30.406 34.125 3.529 1 86.75 59 SER B C 1
ATOM 3226 O O . SER B 1 59 ? -29.672 35.125 3.551 1 86.75 59 SER B O 1
ATOM 3228 N N . VAL B 1 60 ? -30.375 33.281 2.59 1 82.75 60 VAL B N 1
ATOM 3229 C CA . VAL B 1 60 ? -29.719 33.562 1.319 1 82.75 60 VAL B CA 1
ATOM 3230 C C . VAL B 1 60 ? -30.766 33.594 0.198 1 82.75 60 VAL B C 1
ATOM 3232 O O . VAL B 1 60 ? -31.828 32.969 0.306 1 82.75 60 VAL B O 1
ATOM 3235 N N . GLN B 1 61 ? -30.547 34.5 -0.812 1 75.94 61 GLN B N 1
ATOM 3236 C CA . GLN B 1 61 ? -31.438 34.625 -1.955 1 75.94 61 GLN B CA 1
ATOM 3237 C C . GLN B 1 61 ? -31.297 33.438 -2.896 1 75.94 61 GLN B C 1
ATOM 3239 O O . GLN B 1 61 ? -30.188 33.094 -3.307 1 75.94 61 GLN B O 1
ATOM 3244 N N . GLY B 1 62 ? -32.312 32.594 -2.992 1 63 62 GLY B N 1
ATOM 3245 C CA . GLY B 1 62 ? -32.25 31.469 -3.92 1 63 62 GLY B CA 1
ATOM 3246 C C . GLY B 1 62 ? -32.5 31.859 -5.355 1 63 62 GLY B C 1
ATOM 3247 O O . GLY B 1 62 ? -32.625 33.062 -5.664 1 63 62 GLY B O 1
ATOM 3248 N N . GLY B 1 63 ? -32.406 30.922 -6.453 1 58.69 63 GLY B N 1
ATOM 3249 C CA . GLY B 1 63 ? -32.562 31.141 -7.883 1 58.69 63 GLY B CA 1
ATOM 3250 C C . GLY B 1 63 ? -33.844 31.844 -8.242 1 58.69 63 GLY B C 1
ATOM 3251 O O . GLY B 1 63 ? -33.906 32.656 -9.188 1 58.69 63 GLY B O 1
ATOM 3252 N N . MET B 1 64 ? -34.906 31.578 -7.73 1 61.91 64 MET B N 1
ATOM 3253 C CA . MET B 1 64 ? -36.188 32.125 -8.195 1 61.91 64 MET B CA 1
ATOM 3254 C C . MET B 1 64 ? -36.656 33.25 -7.281 1 61.91 64 MET B C 1
ATOM 3256 O O . MET B 1 64 ? -37.875 33.5 -7.168 1 61.91 64 MET B O 1
ATOM 3260 N N . GLY B 1 65 ? -35.75 33.938 -6.598 1 65.44 65 GLY B N 1
ATOM 3261 C CA . GLY B 1 65 ? -36.125 35.062 -5.773 1 65.44 65 GLY B CA 1
ATOM 3262 C C . GLY B 1 65 ? -36.562 34.656 -4.383 1 65.44 65 GLY B C 1
ATOM 3263 O O . GLY B 1 65 ? -36.844 35.531 -3.541 1 65.44 65 GLY B O 1
ATOM 3264 N N . ARG B 1 66 ? -36.688 33.344 -4.176 1 70.06 66 ARG B N 1
ATOM 3265 C CA . ARG B 1 66 ? -37.125 32.906 -2.844 1 70.06 66 ARG B CA 1
ATOM 3266 C C . ARG B 1 66 ? -35.938 32.906 -1.871 1 70.06 66 ARG B C 1
ATOM 3268 O O . ARG B 1 66 ? -34.844 32.531 -2.244 1 70.06 66 ARG B O 1
ATOM 3275 N N . ARG B 1 67 ? -36.25 33.469 -0.767 1 82.81 67 ARG B N 1
ATOM 3276 C CA . ARG B 1 67 ? -35.25 33.469 0.301 1 82.81 67 ARG B CA 1
ATOM 3277 C C . ARG B 1 67 ? -35.219 32.125 1.025 1 82.81 67 ARG B C 1
ATOM 3279 O O . ARG B 1 67 ? -36.281 31.516 1.289 1 82.81 67 ARG B O 1
ATOM 3286 N N . ALA B 1 68 ? -34.062 31.516 1.151 1 89.75 68 ALA B N 1
ATOM 3287 C CA . ALA B 1 68 ? -33.938 30.266 1.893 1 89.75 68 ALA B CA 1
ATOM 3288 C C . ALA B 1 68 ? -33.031 30.438 3.107 1 89.75 68 ALA B C 1
ATOM 3290 O O . ALA B 1 68 ? -32 31.125 3.035 1 89.75 68 ALA B O 1
ATOM 3291 N N . VAL B 1 69 ? -33.469 29.859 4.277 1 94.06 69 VAL B N 1
ATOM 3292 C CA . VAL B 1 69 ? -32.688 29.906 5.504 1 94.06 69 VAL B CA 1
ATOM 3293 C C . VAL B 1 69 ? -31.422 29.078 5.348 1 94.06 69 VAL B C 1
ATOM 3295 O O . VAL B 1 69 ? -31.469 27.969 4.805 1 94.06 69 VAL B O 1
ATOM 3298 N N . GLU B 1 70 ? -30.312 29.641 5.734 1 96.12 70 GLU B N 1
ATOM 3299 C CA . GLU B 1 70 ? -29.031 28.922 5.758 1 96.12 70 GLU B CA 1
ATOM 3300 C C . GLU B 1 70 ? -28.75 28.344 7.141 1 96.12 70 GLU B C 1
ATOM 3302 O O . GLU B 1 70 ? -29 29 8.156 1 96.12 70 GLU B O 1
ATOM 3307 N N . TYR B 1 71 ? -28.281 27.078 7.113 1 97.31 71 TYR B N 1
ATOM 3308 C CA . TYR B 1 71 ? -27.984 26.375 8.359 1 97.31 71 TYR B CA 1
ATOM 3309 C C . TYR B 1 71 ? -26.516 25.984 8.43 1 97.31 71 TYR B C 1
ATOM 3311 O O . TYR B 1 71 ? -25.875 25.75 7.398 1 97.31 71 TYR B O 1
ATOM 3319 N N . ARG B 1 72 ? -25.938 25.875 9.641 1 97.62 72 ARG B N 1
ATOM 3320 C CA . ARG B 1 72 ? -24.609 25.344 9.891 1 97.62 72 ARG B CA 1
ATOM 3321 C C . ARG B 1 72 ? -24.594 24.5 11.164 1 97.62 72 ARG B C 1
ATOM 3323 O O . ARG B 1 72 ? -25.578 24.469 11.906 1 97.62 72 ARG B O 1
ATOM 3330 N N . VAL B 1 73 ? -23.5 23.844 11.336 1 97.56 73 VAL B N 1
ATOM 3331 C CA . VAL B 1 73 ? -23.297 23.172 12.617 1 97.56 73 VAL B CA 1
ATOM 3332 C C . VAL B 1 73 ? -23.25 24.203 13.742 1 97.56 73 VAL B C 1
ATOM 3334 O O . VAL B 1 73 ? -22.594 25.234 13.617 1 97.56 73 VAL B O 1
ATOM 3337 N N . ALA B 1 74 ? -24 23.875 14.797 1 96.88 74 ALA B N 1
ATOM 3338 C CA . ALA B 1 74 ? -24.062 24.812 15.922 1 96.88 74 ALA B CA 1
ATOM 3339 C C . ALA B 1 74 ? -22.703 24.938 16.594 1 96.88 74 ALA B C 1
ATOM 3341 O O . ALA B 1 74 ? -22.016 23.953 16.828 1 96.88 74 ALA B O 1
ATOM 3342 N N . THR B 1 75 ? -22.344 26.156 16.953 1 95.38 75 THR B N 1
ATOM 3343 C CA . THR B 1 75 ? -21.078 26.375 17.656 1 95.38 75 THR B CA 1
ATOM 3344 C C . THR B 1 75 ? -21.062 25.625 19 1 95.38 75 THR B C 1
ATOM 3346 O O . THR B 1 75 ? -20.047 25.047 19.375 1 95.38 75 THR B O 1
ATOM 3349 N N . HIS B 1 76 ? -22.188 25.625 19.641 1 94.75 76 HIS B N 1
ATOM 3350 C CA . HIS B 1 76 ? -22.25 25.062 20.984 1 94.75 76 HIS B CA 1
ATOM 3351 C C . HIS B 1 76 ? -22.344 23.531 20.922 1 94.75 76 HIS B C 1
ATOM 3353 O O . HIS B 1 76 ? -22.359 22.875 21.969 1 94.75 76 HIS B O 1
ATOM 3359 N N . ALA B 1 77 ? -22.391 22.953 19.656 1 94.38 77 ALA B N 1
ATOM 3360 C CA . ALA B 1 77 ? -22.469 21.5 19.516 1 94.38 77 ALA B CA 1
ATOM 3361 C C . ALA B 1 77 ? -21.203 20.828 20.062 1 94.38 77 ALA B C 1
ATOM 3363 O O . ALA B 1 77 ? -21.234 19.656 20.453 1 94.38 77 ALA B O 1
ATOM 3364 N N . GLY B 1 78 ? -20.141 21.562 20.078 1 95.44 78 GLY B N 1
ATOM 3365 C CA . GLY B 1 78 ? -18.859 21.062 20.547 1 95.44 78 GLY B CA 1
ATOM 3366 C C . GLY B 1 78 ? -17.688 21.516 19.703 1 95.44 78 GLY B C 1
ATOM 3367 O O . GLY B 1 78 ? -17.891 22.188 18.672 1 95.44 78 GLY B O 1
ATOM 3368 N N . HIS B 1 79 ? -16.5 21.234 20.188 1 97.25 79 HIS B N 1
ATOM 3369 C CA . HIS B 1 79 ? -15.297 21.625 19.484 1 97.25 79 HIS B CA 1
ATOM 3370 C C . HIS B 1 79 ? -14.211 20.562 19.609 1 97.25 79 HIS B C 1
ATOM 3372 O O . HIS B 1 79 ? -14.391 19.562 20.312 1 97.25 79 HIS B O 1
ATOM 3378 N N . VAL B 1 80 ? -13.172 20.703 18.812 1 98.38 80 VAL B N 1
ATOM 3379 C CA . VAL B 1 80 ? -12.055 19.766 18.797 1 98.38 80 VAL B CA 1
ATOM 3380 C C . VAL B 1 80 ? -10.742 20.531 18.938 1 98.38 80 VAL B C 1
ATOM 3382 O O . VAL B 1 80 ? -10.68 21.734 18.656 1 98.38 80 VAL B O 1
ATOM 3385 N N . ILE B 1 81 ? -9.727 19.812 19.375 1 98.75 81 ILE B N 1
ATOM 3386 C CA . ILE B 1 81 ? -8.359 20.328 19.391 1 98.75 81 ILE B CA 1
ATOM 3387 C C . ILE B 1 81 ? -7.465 19.453 18.516 1 98.75 81 ILE B C 1
ATOM 3389 O O . ILE B 1 81 ? -7.508 18.219 18.625 1 98.75 81 ILE B O 1
ATOM 3393 N N . ALA B 1 82 ? -6.773 20.047 17.625 1 98.88 82 ALA B N 1
ATOM 3394 C CA . ALA B 1 82 ? -5.75 19.406 16.812 1 98.88 82 ALA B CA 1
ATOM 3395 C C . ALA B 1 82 ? -4.367 19.969 17.125 1 98.88 82 ALA B C 1
ATOM 3397 O O . ALA B 1 82 ? -4.18 21.188 17.172 1 98.88 82 ALA B O 1
ATOM 3398 N N . VAL B 1 83 ? -3.41 19.062 17.359 1 98.81 83 VAL B N 1
ATOM 3399 C CA . VAL B 1 83 ? -2.047 19.484 17.672 1 98.81 83 VAL B CA 1
ATOM 3400 C C . VAL B 1 83 ? -1.069 18.844 16.688 1 98.81 83 VAL B C 1
ATOM 3402 O O . VAL B 1 83 ? -1.123 17.641 16.438 1 98.81 83 VAL B O 1
ATOM 3405 N N . ASP B 1 84 ? -0.238 19.625 16.031 1 98.25 84 ASP B N 1
ATOM 3406 C CA . ASP B 1 84 ? 0.955 19.172 15.312 1 98.25 84 ASP B CA 1
ATOM 3407 C C . ASP B 1 84 ? 2.205 19.344 16.172 1 98.25 84 ASP B C 1
ATOM 3409 O O . ASP B 1 84 ? 2.754 20.438 16.281 1 98.25 84 ASP B O 1
ATOM 3413 N N . ALA B 1 85 ? 2.564 18.25 16.812 1 97.06 85 ALA B N 1
ATOM 3414 C CA . ALA B 1 85 ? 3.777 18.25 17.625 1 97.06 85 ALA B CA 1
ATOM 3415 C C . ALA B 1 85 ? 5.016 18.016 16.766 1 97.06 85 ALA B C 1
ATOM 3417 O O . ALA B 1 85 ? 5.594 16.922 16.781 1 97.06 85 ALA B O 1
ATOM 3418 N N . GLY B 1 86 ? 5.453 19.047 16.141 1 91.38 86 GLY B N 1
ATOM 3419 C CA . GLY B 1 86 ? 6.516 18.922 15.148 1 91.38 86 GLY B CA 1
ATOM 3420 C C . GLY B 1 86 ? 7.902 18.984 15.758 1 91.38 86 GLY B C 1
ATOM 3421 O O . GLY B 1 86 ? 8.047 19.016 16.984 1 91.38 86 GLY B O 1
ATOM 3422 N N . SER B 1 87 ? 8.891 19.016 14.852 1 88.38 87 SER B N 1
ATOM 3423 C CA . SER B 1 87 ? 10.297 18.984 15.242 1 88.38 87 SER B CA 1
ATOM 3424 C C . SER B 1 87 ? 10.82 20.375 15.555 1 88.38 87 SER B C 1
ATOM 3426 O O . SER B 1 87 ? 11.844 20.516 16.234 1 88.38 87 SER B O 1
ATOM 3428 N N . TH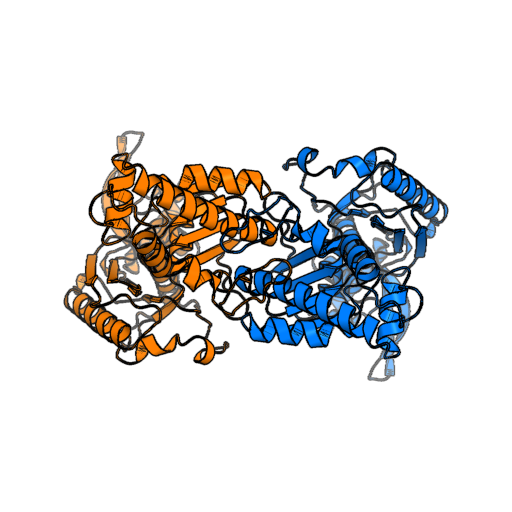R B 1 88 ? 10.125 21.406 15.047 1 87.88 88 THR B N 1
ATOM 3429 C CA . THR B 1 88 ? 10.633 22.766 15.227 1 87.88 88 THR B CA 1
ATOM 3430 C C . THR B 1 88 ? 9.625 23.625 15.984 1 87.88 88 THR B C 1
ATOM 3432 O O . THR B 1 88 ? 9.992 24.625 16.594 1 87.88 88 THR B O 1
ATOM 3435 N N . HIS B 1 89 ? 8.414 23.281 15.922 1 92.88 89 HIS B N 1
ATOM 3436 C CA . HIS B 1 89 ? 7.348 24.016 16.578 1 92.88 89 HIS B CA 1
ATOM 3437 C C . HIS B 1 89 ? 6.145 23.125 16.859 1 92.88 89 HIS B C 1
ATOM 3439 O O . HIS B 1 89 ? 6.008 22.047 16.25 1 92.88 89 HIS B O 1
ATOM 3445 N N . ILE B 1 90 ? 5.309 23.609 17.734 1 97 90 ILE B N 1
ATOM 3446 C CA . ILE B 1 90 ? 4 23.016 18 1 97 90 ILE B CA 1
ATOM 3447 C C . ILE B 1 90 ? 2.902 23.938 17.469 1 97 90 ILE B C 1
ATOM 3449 O O . ILE B 1 90 ? 2.895 25.141 17.766 1 97 90 ILE B O 1
ATOM 3453 N N . ARG B 1 91 ? 2.061 23.422 16.641 1 97.75 91 ARG B N 1
ATOM 3454 C CA . ARG B 1 91 ? 0.886 24.125 16.156 1 97.75 91 ARG B CA 1
ATOM 3455 C C . ARG B 1 91 ? -0.395 23.547 16.75 1 97.75 91 ARG B C 1
ATOM 3457 O O . ARG B 1 91 ? -0.534 22.328 16.859 1 97.75 91 ARG B O 1
ATOM 3464 N N . LEU B 1 92 ? -1.273 24.359 17.156 1 98.62 92 LEU B N 1
ATOM 3465 C CA . LEU B 1 92 ? -2.545 23.922 17.719 1 98.62 92 LEU B CA 1
ATOM 3466 C C . LEU B 1 92 ? -3.709 24.672 17.094 1 98.62 92 LEU B C 1
ATOM 3468 O O . LEU B 1 92 ? -3.627 25.891 16.875 1 98.62 92 LEU B O 1
ATOM 3472 N N . ARG B 1 93 ? -4.707 23.953 16.75 1 98.56 93 ARG B N 1
ATOM 3473 C CA . ARG B 1 93 ? -5.973 24.531 16.281 1 98.56 93 ARG B CA 1
ATOM 3474 C C . ARG B 1 93 ? -7.133 24.047 17.156 1 98.56 93 ARG B C 1
ATOM 3476 O O . ARG B 1 93 ? -7.223 22.859 17.484 1 98.56 93 ARG B O 1
ATOM 3483 N N . LEU B 1 94 ? -7.895 24.922 17.609 1 98.62 94 LEU B N 1
ATOM 3484 C CA . LEU B 1 94 ? -9.188 24.703 18.25 1 98.62 94 LEU B CA 1
ATOM 3485 C C . LEU B 1 94 ? -10.328 25.125 17.328 1 98.62 94 LEU B C 1
ATOM 3487 O O . LEU B 1 94 ? -10.391 26.281 16.891 1 98.62 94 LEU B O 1
ATOM 3491 N N . SER B 1 95 ? -11.211 24.156 16.953 1 98.25 95 SER B N 1
ATOM 3492 C CA . SER B 1 95 ? -12.211 24.453 15.93 1 98.25 95 SER B CA 1
ATOM 3493 C C . SER B 1 95 ? -13.555 23.812 16.266 1 98.25 95 SER B C 1
ATOM 3495 O O . SER B 1 95 ? -13.617 22.859 17.047 1 98.25 95 SER B O 1
ATOM 3497 N N . THR B 1 96 ? -14.57 24.359 15.633 1 98 96 THR B N 1
ATOM 3498 C CA . THR B 1 96 ? -15.891 23.734 15.695 1 98 96 THR B CA 1
ATOM 3499 C C . THR B 1 96 ? -15.93 22.453 14.867 1 98 96 THR B C 1
ATOM 3501 O O . THR B 1 96 ? -14.953 22.109 14.195 1 98 96 THR B O 1
ATOM 3504 N N . LEU B 1 97 ? -17.047 21.75 14.867 1 97.31 97 LEU B N 1
ATOM 3505 C CA . LEU B 1 97 ? -17.172 20.484 14.156 1 97.31 97 LEU B CA 1
ATOM 3506 C C . LEU B 1 97 ? -17.203 20.703 12.648 1 97.31 97 LEU B C 1
ATOM 3508 O O . LEU B 1 97 ? -16.938 19.781 11.875 1 97.31 97 LEU B O 1
ATOM 3512 N N . ASP B 1 98 ? -17.609 21.875 12.203 1 97.12 98 ASP B N 1
ATOM 3513 C CA . ASP B 1 98 ? -17.531 22.219 10.781 1 97.12 98 ASP B CA 1
ATOM 3514 C C . ASP B 1 98 ? -16.266 23.016 10.477 1 97.12 98 ASP B C 1
ATOM 3516 O O . ASP B 1 98 ? -16.203 23.734 9.477 1 97.12 98 ASP B O 1
ATOM 3520 N N . ARG B 1 99 ? -15.242 23.031 11.406 1 97.31 99 ARG B N 1
ATOM 3521 C CA . ARG B 1 99 ? -13.844 23.422 11.242 1 97.31 99 ARG B CA 1
ATOM 3522 C C . ARG B 1 99 ? -13.695 24.938 11.18 1 97.31 99 ARG B C 1
ATOM 3524 O O . ARG B 1 99 ? -12.742 25.453 10.594 1 97.31 99 ARG B O 1
ATOM 3531 N N . ARG B 1 100 ? -14.672 25.672 11.695 1 97.12 100 ARG B N 1
ATOM 3532 C CA . ARG B 1 100 ? -14.422 27.094 11.938 1 97.12 100 ARG B CA 1
ATOM 3533 C C . ARG B 1 100 ? -13.391 27.297 13.047 1 97.12 100 ARG B C 1
ATOM 3535 O O . ARG B 1 100 ? -13.492 26.688 14.109 1 97.12 100 ARG B O 1
ATOM 3542 N N . LEU B 1 101 ? -12.43 28.141 12.766 1 97.62 101 LEU B N 1
ATOM 3543 C CA . LEU B 1 101 ? -11.328 28.344 13.695 1 97.62 101 LEU B CA 1
ATOM 3544 C C . LEU B 1 101 ? -11.773 29.172 14.898 1 97.62 101 LEU B C 1
ATOM 3546 O O . LEU B 1 101 ? -12.312 30.266 14.734 1 97.62 101 LEU B O 1
ATOM 3550 N N . LEU B 1 102 ? -11.602 28.656 16.062 1 97.94 102 LEU B N 1
ATOM 3551 C CA . LEU B 1 102 ? -11.906 29.359 17.312 1 97.94 102 LEU B CA 1
ATOM 3552 C C . LEU B 1 102 ? -10.648 29.922 17.938 1 97.94 102 LEU B C 1
ATOM 3554 O O . LEU B 1 102 ? -10.672 31.031 18.484 1 97.94 102 LEU B O 1
ATOM 3558 N N . HIS B 1 103 ? -9.586 29.109 17.906 1 97.69 103 HIS B N 1
ATOM 3559 C CA . HIS B 1 103 ? -8.289 29.531 18.438 1 97.69 103 HIS B CA 1
ATOM 3560 C C . HIS B 1 103 ? -7.148 28.797 17.719 1 97.69 103 HIS B C 1
ATOM 3562 O O . HIS B 1 103 ? -7.289 27.641 17.328 1 97.69 103 HIS B O 1
ATOM 3568 N N . ALA B 1 104 ? -6.121 29.484 17.516 1 97.94 104 ALA B N 1
ATOM 3569 C CA . ALA B 1 104 ? -4.895 28.891 17 1 97.94 104 ALA B CA 1
ATOM 3570 C C . ALA B 1 104 ? -3.666 29.438 17.719 1 97.94 104 ALA B C 1
ATOM 3572 O O . ALA B 1 104 ? -3.672 30.578 18.188 1 97.94 104 ALA B O 1
ATOM 3573 N N . SER B 1 105 ? -2.643 28.641 17.812 1 97.88 105 SER B N 1
ATOM 3574 C CA . SER B 1 105 ? -1.392 29.078 18.422 1 97.88 105 SER B CA 1
ATOM 3575 C C . SER B 1 105 ? -0.195 28.359 17.812 1 97.88 105 SER B C 1
ATOM 3577 O O . SER B 1 105 ? -0.353 27.312 17.172 1 97.88 105 SER B O 1
ATOM 3579 N N . LEU B 1 106 ? 0.917 28.969 17.891 1 96.75 106 LEU B N 1
ATOM 3580 C CA . LEU B 1 106 ? 2.207 28.453 17.438 1 96.75 106 LEU B CA 1
ATOM 3581 C C . LEU B 1 106 ? 3.268 28.625 18.531 1 96.75 106 LEU B C 1
ATOM 3583 O O . LEU B 1 106 ? 3.463 29.719 19.047 1 96.75 106 LEU B O 1
ATOM 3587 N N . HIS B 1 107 ? 3.895 27.516 18.859 1 96.75 107 HIS B N 1
ATOM 3588 C CA . HIS B 1 107 ? 4.898 27.5 19.922 1 96.75 107 HIS B CA 1
ATOM 3589 C C . HIS B 1 107 ? 6.234 26.969 19.406 1 96.75 107 HIS B C 1
ATOM 3591 O O . HIS B 1 107 ? 6.375 25.766 19.172 1 96.75 107 HIS B O 1
ATOM 3597 N N . PRO B 1 108 ? 7.23 27.812 19.266 1 93.19 108 PRO B N 1
ATOM 3598 C CA . PRO B 1 108 ? 8.539 27.344 18.797 1 93.19 108 PRO B CA 1
ATOM 3599 C C . PRO B 1 108 ? 9.242 26.453 19.828 1 93.19 108 PRO B C 1
ATOM 3601 O O . PRO B 1 108 ? 9.078 26.656 21.031 1 93.19 108 PRO B O 1
ATOM 3604 N N . LEU B 1 109 ? 9.891 25.453 19.359 1 92.38 109 LEU B N 1
ATOM 3605 C CA . LEU B 1 109 ? 10.797 24.672 20.188 1 92.38 109 LEU B CA 1
ATOM 3606 C C . LEU B 1 109 ? 12.188 25.281 20.203 1 92.38 109 LEU B C 1
ATOM 3608 O O . LEU B 1 109 ? 12.609 25.922 19.234 1 92.38 109 LEU B O 1
ATOM 3612 N N . PRO B 1 110 ? 12.922 25.125 21.312 1 84.62 110 PRO B N 1
ATOM 3613 C CA . PRO B 1 110 ? 14.242 25.766 21.406 1 84.62 110 PRO B CA 1
ATOM 3614 C C . PRO B 1 110 ? 15.242 25.188 20.406 1 84.62 110 PRO B C 1
ATOM 3616 O O . PRO B 1 110 ? 16.109 25.922 19.922 1 84.62 110 PRO B O 1
ATOM 3619 N N . ASN B 1 111 ? 15.25 23.859 20.156 1 81.56 111 ASN B N 1
ATOM 3620 C CA . ASN B 1 111 ? 16.094 23.172 19.172 1 81.56 111 ASN B CA 1
ATOM 3621 C C . ASN B 1 111 ? 15.273 22.188 18.328 1 81.56 111 ASN B C 1
ATOM 3623 O O . ASN B 1 111 ? 14.219 21.734 18.766 1 81.56 111 ASN B O 1
ATOM 3627 N N . SER B 1 112 ? 15.906 22.047 17.141 1 77.38 112 SER B N 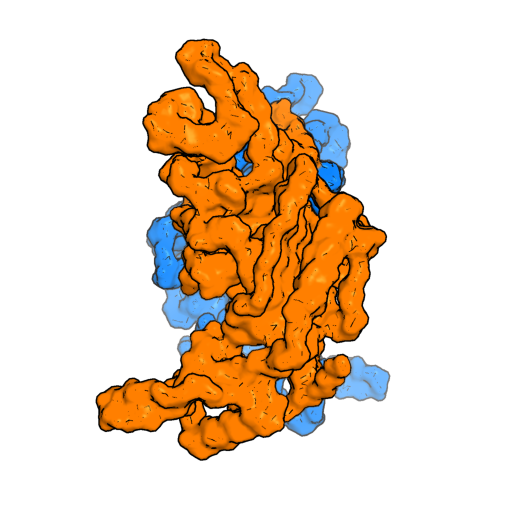1
ATOM 3628 C CA . SER B 1 112 ? 15.273 21.031 16.312 1 77.38 112 SER B CA 1
ATOM 3629 C C . SER B 1 112 ? 15.359 19.656 16.984 1 77.38 112 SER B C 1
ATOM 3631 O O . SER B 1 112 ? 16.391 19.297 17.531 1 77.38 112 SER B O 1
ATOM 3633 N N . GLN B 1 113 ? 14.195 19.016 16.953 1 79.69 113 GLN B N 1
ATOM 3634 C CA . GLN B 1 113 ? 14.133 17.719 17.594 1 79.69 113 GLN B CA 1
ATOM 3635 C C . GLN B 1 113 ? 14.047 16.594 16.562 1 79.69 113 GLN B C 1
ATOM 3637 O O . GLN B 1 113 ? 13.125 16.562 15.742 1 79.69 113 GLN B O 1
ATOM 3642 N N . TYR B 1 114 ? 14.898 15.602 16.625 1 79.75 114 TYR B N 1
ATOM 3643 C CA . TYR B 1 114 ? 14.93 14.484 15.688 1 79.75 114 TYR B CA 1
ATOM 3644 C C . TYR B 1 114 ? 13.984 13.375 16.125 1 79.75 114 TYR B C 1
ATOM 3646 O O . TYR B 1 114 ? 13.594 12.531 15.32 1 79.75 114 TYR B O 1
ATOM 3654 N N . SER B 1 115 ? 13.672 13.422 17.422 1 86.38 115 SER B N 1
ATOM 3655 C CA . SER B 1 115 ? 12.781 12.414 18 1 86.38 115 SER B CA 1
ATOM 3656 C C . SER B 1 115 ? 11.766 13.055 18.938 1 86.38 115 SER B C 1
ATOM 3658 O O . SER B 1 115 ? 11.891 14.227 19.297 1 86.38 115 SER B O 1
ATOM 3660 N N . LEU B 1 116 ? 10.75 12.305 19.219 1 91.88 116 LEU B N 1
ATOM 3661 C CA . LEU B 1 116 ? 9.812 12.719 20.266 1 91.88 116 LEU B CA 1
ATOM 3662 C C . LEU B 1 116 ? 10.484 12.75 21.625 1 91.88 116 LEU B C 1
ATOM 3664 O O . LEU B 1 116 ? 11.117 11.773 22.031 1 91.88 116 LEU B O 1
ATOM 3668 N N . THR B 1 117 ? 10.422 13.93 22.297 1 94.19 117 THR B N 1
ATOM 3669 C CA . THR B 1 117 ? 11.117 14.102 23.562 1 94.19 117 THR B CA 1
ATOM 3670 C C . THR B 1 117 ? 10.172 14.648 24.625 1 94.19 117 THR B C 1
ATOM 3672 O O . THR B 1 117 ? 9.102 15.172 24.312 1 94.19 117 THR B O 1
ATOM 3675 N N . PRO B 1 118 ? 10.57 14.547 25.891 1 95.44 118 PRO B N 1
ATOM 3676 C CA . PRO B 1 118 ? 9.781 15.156 26.969 1 95.44 118 PRO B CA 1
ATOM 3677 C C . PRO B 1 118 ? 9.617 16.656 26.797 1 95.44 118 PRO B C 1
ATOM 3679 O O . PRO B 1 118 ? 8.625 17.234 27.266 1 95.44 118 PRO B O 1
ATOM 3682 N N . GLN B 1 119 ? 10.539 17.25 26.094 1 95.56 119 GLN B N 1
ATOM 3683 C CA . GLN B 1 119 ? 10.422 18.688 25.828 1 95.56 119 GLN B CA 1
ATOM 3684 C C . GLN B 1 119 ? 9.219 18.969 24.922 1 95.56 119 GLN B C 1
ATOM 3686 O O . GLN B 1 119 ? 8.461 19.906 25.188 1 95.56 119 GLN B O 1
ATOM 3691 N N . ILE B 1 120 ? 9.07 18.188 23.922 1 96.44 120 ILE B N 1
ATOM 3692 C CA . ILE B 1 120 ? 7.902 18.312 23.047 1 96.44 120 ILE B CA 1
ATOM 3693 C C . ILE B 1 120 ? 6.629 18.109 23.859 1 96.44 120 ILE B C 1
ATOM 3695 O O . ILE B 1 120 ? 5.68 18.891 23.75 1 96.44 120 ILE B O 1
ATOM 3699 N N . SER B 1 121 ? 6.664 17.141 24.75 1 97.56 121 SER B N 1
ATOM 3700 C CA . SER B 1 121 ? 5.531 16.844 25.625 1 97.56 121 SER B CA 1
ATOM 3701 C C . SER B 1 121 ? 5.16 18.062 26.469 1 97.56 121 SER B C 1
ATOM 3703 O O . SER B 1 121 ? 3.986 18.422 26.562 1 97.56 121 SER B O 1
ATOM 3705 N N . SER B 1 122 ? 6.117 18.734 27 1 97.44 122 SER B N 1
ATOM 3706 C CA . SER B 1 122 ? 5.891 19.891 27.844 1 97.44 122 SER B CA 1
ATOM 3707 C C . SER B 1 122 ? 5.262 21.031 27.062 1 97.44 122 SER B C 1
ATOM 3709 O O . SER B 1 122 ? 4.336 21.688 27.547 1 97.44 122 SER B O 1
ATOM 3711 N N . VAL B 1 123 ? 5.781 21.25 25.906 1 97.75 123 VAL B N 1
ATOM 3712 C CA . VAL B 1 123 ? 5.281 22.344 25.094 1 97.75 123 VAL B CA 1
ATOM 3713 C C . VAL B 1 123 ? 3.855 22.047 24.625 1 97.75 123 VAL B C 1
ATOM 3715 O O . VAL B 1 123 ? 3.018 22.953 24.547 1 97.75 123 VAL B O 1
ATOM 3718 N N . VAL B 1 124 ? 3.561 20.828 24.328 1 98.12 124 VAL B N 1
ATOM 3719 C CA . VAL B 1 124 ? 2.203 20.406 24 1 98.12 124 VAL B CA 1
ATOM 3720 C C . VAL B 1 124 ? 1.273 20.672 25.172 1 98.12 124 VAL B C 1
ATOM 3722 O O . VAL B 1 124 ? 0.174 21.203 25 1 98.12 124 VAL B O 1
ATOM 3725 N N . ALA B 1 125 ? 1.71 20.297 26.375 1 98.19 125 ALA B N 1
ATOM 3726 C CA . ALA B 1 125 ? 0.927 20.531 27.594 1 98.19 125 ALA B CA 1
ATOM 3727 C C . ALA B 1 125 ? 0.583 22 27.734 1 98.19 125 ALA B C 1
ATOM 3729 O O . ALA B 1 125 ? -0.568 22.359 28.016 1 98.19 125 ALA B O 1
ATOM 3730 N N . ASP B 1 126 ? 1.57 22.812 27.5 1 97.94 126 ASP B N 1
ATOM 3731 C CA . ASP B 1 126 ? 1.381 24.25 27.609 1 97.94 126 ASP B CA 1
ATOM 3732 C C . ASP B 1 126 ? 0.401 24.766 26.562 1 97.94 126 ASP B C 1
ATOM 3734 O O . ASP B 1 126 ? -0.472 25.578 26.859 1 97.94 126 ASP B O 1
ATOM 3738 N N . ALA B 1 127 ? 0.569 24.312 25.359 1 98.31 127 ALA B N 1
ATOM 3739 C CA . ALA B 1 127 ? -0.287 24.75 24.266 1 98.31 127 ALA B CA 1
ATOM 3740 C C . ALA B 1 127 ? -1.742 24.359 24.516 1 98.31 127 ALA B C 1
ATOM 3742 O O . ALA B 1 127 ? -2.65 25.156 24.297 1 98.31 127 ALA B O 1
ATOM 3743 N N . VAL B 1 128 ? -1.954 23.141 24.969 1 98.38 128 VAL B N 1
ATOM 3744 C CA . VAL B 1 128 ? -3.305 22.656 25.234 1 98.38 128 VAL B CA 1
ATOM 3745 C C . VAL B 1 128 ? -3.916 23.422 26.406 1 98.38 128 VAL B C 1
ATOM 3747 O O . VAL B 1 128 ? -5.086 23.812 26.359 1 98.38 128 VAL B O 1
ATOM 3750 N N . ALA B 1 129 ? -3.145 23.625 27.438 1 98 129 ALA B N 1
ATOM 3751 C CA . ALA B 1 129 ? -3.623 24.406 28.578 1 98 129 ALA B CA 1
ATOM 3752 C C . ALA B 1 129 ? -4.062 25.812 28.141 1 98 129 ALA B C 1
ATOM 3754 O O . ALA B 1 129 ? -5.113 26.297 28.562 1 98 129 ALA B O 1
ATOM 3755 N N . GLU B 1 130 ? -3.256 26.422 27.344 1 97.94 130 GLU B N 1
ATOM 3756 C CA . GLU B 1 130 ? -3.59 27.734 26.812 1 97.94 130 GLU B CA 1
ATOM 3757 C C . GLU B 1 130 ? -4.906 27.703 26.031 1 97.94 130 GLU B C 1
ATOM 3759 O O . GLU B 1 130 ? -5.754 28.578 26.203 1 97.94 130 GLU B O 1
ATOM 3764 N N . ALA B 1 131 ? -5.031 26.734 25.188 1 97.88 131 ALA B N 1
ATOM 3765 C CA . ALA B 1 131 ? -6.25 26.609 24.391 1 97.88 131 ALA B CA 1
ATOM 3766 C C . ALA B 1 131 ? -7.473 26.422 25.281 1 97.88 131 ALA B C 1
ATOM 3768 O O . ALA B 1 131 ? -8.523 27 25.031 1 97.88 131 ALA B O 1
ATOM 3769 N N . LEU B 1 132 ? -7.332 25.609 26.312 1 96.88 132 LEU B N 1
ATOM 3770 C CA . LEU B 1 132 ? -8.438 25.344 27.234 1 96.88 132 LEU B CA 1
ATOM 3771 C C . LEU B 1 132 ? -8.836 26.609 27.984 1 96.88 132 LEU B C 1
ATOM 3773 O O . LEU B 1 132 ? -10.016 26.828 28.25 1 96.88 132 LEU B O 1
ATOM 3777 N N . GLU B 1 133 ? -7.879 27.406 28.281 1 96.69 133 GLU B N 1
ATOM 3778 C CA . GLU B 1 133 ? -8.148 28.672 28.953 1 96.69 133 GLU B CA 1
ATOM 3779 C C . GLU B 1 133 ? -8.945 29.609 28.062 1 96.69 133 GLU B C 1
ATOM 3781 O O . GLU B 1 133 ? -9.719 30.438 28.562 1 96.69 133 GLU B O 1
ATOM 3786 N N . LYS B 1 134 ? -8.75 29.469 26.781 1 95.12 134 LYS B N 1
ATOM 3787 C CA . LYS B 1 134 ? -9.406 30.359 25.828 1 95.12 134 LYS B CA 1
ATOM 3788 C C . LYS B 1 134 ? -10.812 29.875 25.5 1 95.12 134 LYS B C 1
ATOM 3790 O O . LYS B 1 134 ? -11.586 30.594 24.859 1 95.12 134 LYS B O 1
ATOM 3795 N N . THR B 1 135 ? -11.133 28.688 25.906 1 94.25 135 THR B N 1
ATOM 3796 C CA . THR B 1 135 ? -12.43 28.109 25.578 1 94.25 135 THR B CA 1
ATOM 3797 C C . THR B 1 135 ? -13.562 28.891 26.219 1 94.25 135 THR B C 1
ATOM 3799 O O . THR B 1 135 ? -13.453 29.312 27.375 1 94.25 135 THR B O 1
ATOM 3802 N N . GLU B 1 136 ? -14.555 29.094 25.453 1 94.56 136 GLU B N 1
ATOM 3803 C CA . GLU B 1 136 ? -15.758 29.781 25.938 1 94.56 136 GLU B CA 1
ATOM 3804 C C . GLU B 1 136 ? -16.891 28.781 26.172 1 94.56 136 GLU B C 1
ATOM 3806 O O . GLU B 1 136 ? -16.953 27.734 25.547 1 94.56 136 GLU B O 1
ATOM 3811 N N . VAL B 1 137 ? -17.797 29.172 26.984 1 90.88 137 VAL B N 1
ATOM 3812 C CA . VAL B 1 137 ? -18.906 28.297 27.375 1 90.88 137 VAL B CA 1
ATOM 3813 C C . VAL B 1 137 ? -19.781 28 26.156 1 90.88 137 VAL B C 1
ATOM 3815 O O . VAL B 1 137 ? -20.297 26.891 26.016 1 90.88 137 VAL B O 1
ATOM 3818 N N . ASP B 1 138 ? -19.891 28.891 25.328 1 93.38 138 ASP B N 1
ATOM 3819 C CA . ASP B 1 138 ? -20.797 28.766 24.203 1 93.38 138 ASP B CA 1
ATOM 3820 C C . ASP B 1 138 ? -20.203 27.906 23.094 1 93.38 138 ASP B C 1
ATOM 3822 O O . ASP B 1 138 ? -20.859 27.641 22.094 1 93.38 138 ASP B O 1
ATOM 3826 N N . TRP B 1 139 ? -18.969 27.422 23.312 1 95.25 139 TRP B N 1
ATOM 3827 C CA . TRP B 1 139 ? -18.344 26.562 22.312 1 95.25 139 TRP B CA 1
ATOM 3828 C C . TRP B 1 139 ? -18.719 25.109 22.516 1 95.25 139 TRP B C 1
ATOM 3830 O O . TRP B 1 139 ? -18.422 24.25 21.688 1 95.25 139 TRP B O 1
ATOM 3840 N N . GLY B 1 140 ? -19.5 24.812 23.594 1 94 140 GLY B N 1
ATOM 3841 C CA . GLY B 1 140 ? -19.844 23.422 23.891 1 94 140 GLY B CA 1
ATOM 3842 C C . GLY B 1 140 ? -18.656 22.609 24.375 1 94 140 GLY B C 1
ATOM 3843 O O . GLY B 1 140 ? -17.562 23.156 24.594 1 94 140 GLY B O 1
ATOM 3844 N N . PRO B 1 141 ? -18.844 21.344 24.625 1 94 141 PRO B N 1
ATOM 3845 C CA . PRO B 1 141 ? -17.781 20.5 25.203 1 94 141 PRO B CA 1
ATOM 3846 C C . PRO B 1 141 ? -16.688 20.172 24.219 1 94 141 PRO B C 1
ATOM 3848 O O . PRO B 1 141 ? -16.922 20.141 23 1 94 141 PRO B O 1
ATOM 3851 N N . LEU B 1 142 ? -15.453 19.969 24.719 1 96.38 142 LEU B N 1
ATOM 3852 C CA . LEU B 1 142 ? -14.383 19.359 23.922 1 96.38 142 LEU B CA 1
ATOM 3853 C C . LEU B 1 142 ? -14.672 17.891 23.656 1 96.38 142 LEU B C 1
ATOM 3855 O O . LEU B 1 142 ? -14.734 17.094 24.594 1 96.38 142 LEU B O 1
ATOM 3859 N N . LEU B 1 143 ? -14.805 17.531 22.391 1 95.5 143 LEU B N 1
ATOM 3860 C CA . LEU B 1 143 ? -15.305 16.188 22.078 1 95.5 143 LEU B CA 1
ATOM 3861 C C . LEU B 1 143 ? -14.164 15.258 21.703 1 95.5 143 LEU B C 1
ATOM 3863 O O . LEU B 1 143 ? -14.25 14.047 21.922 1 95.5 143 LEU B O 1
ATOM 3867 N N . ALA B 1 144 ? -13.148 15.812 21.109 1 97.5 144 ALA B N 1
ATOM 3868 C CA . ALA B 1 144 ? -12.031 14.984 20.656 1 97.5 144 ALA B CA 1
ATOM 3869 C C . ALA B 1 144 ? -10.758 15.805 20.5 1 97.5 144 ALA B C 1
ATOM 3871 O O . ALA B 1 144 ? -10.82 17.016 20.297 1 97.5 144 ALA B O 1
ATOM 3872 N N . MET B 1 145 ? -9.695 15.18 20.641 1 98.44 145 MET B N 1
ATOM 3873 C CA . MET B 1 145 ? -8.367 15.75 20.438 1 98.44 145 MET B CA 1
ATOM 3874 C C . MET B 1 145 ? -7.484 14.797 19.641 1 98.44 145 MET B C 1
ATOM 3876 O O . MET B 1 145 ? -7.484 13.586 19.875 1 98.44 145 MET B O 1
ATOM 3880 N N . VAL B 1 146 ? -6.836 15.297 18.625 1 98.75 146 VAL B N 1
ATOM 3881 C CA . VAL B 1 146 ? -5.852 14.523 17.875 1 98.75 146 VAL B CA 1
ATOM 3882 C C . VAL B 1 146 ? -4.488 15.211 17.953 1 98.75 146 VAL B C 1
ATOM 3884 O O . VAL B 1 146 ? -4.383 16.422 17.766 1 98.75 146 VAL B O 1
ATOM 3887 N N . ILE B 1 147 ? -3.477 14.461 18.281 1 98.75 147 ILE B N 1
ATOM 3888 C CA . ILE B 1 147 ? -2.1 14.938 18.328 1 98.75 147 ILE B CA 1
ATOM 3889 C C . ILE B 1 147 ? -1.268 14.211 17.266 1 98.75 147 ILE B C 1
ATOM 3891 O O . ILE B 1 147 ? -1.119 12.992 17.328 1 98.75 147 ILE B O 1
ATOM 3895 N N . ALA B 1 148 ? -0.811 14.977 16.297 1 98.38 148 ALA B N 1
ATOM 3896 C CA . ALA B 1 148 ? 0.145 14.461 15.328 1 98.38 148 ALA B CA 1
ATOM 3897 C C . ALA B 1 148 ? 1.56 14.445 15.898 1 98.38 148 ALA B C 1
ATOM 3899 O O . ALA B 1 148 ? 2.061 15.477 16.359 1 98.38 148 ALA B O 1
ATOM 3900 N N . ILE B 1 149 ? 2.186 13.312 15.867 1 97.19 149 ILE B N 1
ATOM 3901 C CA . ILE B 1 149 ? 3.51 13.203 16.469 1 97.19 149 ILE B CA 1
ATOM 3902 C C . ILE B 1 149 ? 4.5 12.664 15.445 1 97.19 149 ILE B C 1
ATOM 3904 O O . ILE B 1 149 ? 4.125 11.906 14.539 1 97.19 149 ILE B O 1
ATOM 3908 N N . PRO B 1 150 ? 5.809 13.023 15.531 1 93.94 150 PRO B N 1
ATOM 3909 C CA . PRO B 1 150 ? 6.832 12.648 14.555 1 93.94 150 PRO B CA 1
ATOM 3910 C C . PRO B 1 150 ? 7.434 11.273 14.828 1 93.94 150 PRO B C 1
ATOM 3912 O O . PRO B 1 150 ? 8.656 11.117 14.82 1 93.94 150 PRO B O 1
ATOM 3915 N N . THR B 1 151 ? 6.598 10.25 15.07 1 94.5 151 THR B N 1
ATOM 3916 C CA . THR B 1 151 ? 7.035 8.867 15.266 1 94.5 151 THR B CA 1
ATOM 3917 C C . THR B 1 151 ? 5.961 7.887 14.812 1 94.5 151 THR B C 1
ATOM 3919 O O . THR B 1 151 ? 4.867 8.297 14.422 1 94.5 151 THR B O 1
ATOM 3922 N N . ARG B 1 152 ? 6.316 6.598 14.797 1 95.38 152 ARG B N 1
ATOM 3923 C CA . ARG B 1 152 ? 5.348 5.551 14.492 1 95.38 152 ARG B CA 1
ATOM 3924 C C . ARG B 1 152 ? 4.234 5.516 15.531 1 95.38 152 ARG B C 1
ATOM 3926 O O . ARG B 1 152 ? 4.473 5.785 16.703 1 95.38 152 ARG B O 1
ATOM 3933 N N . VAL B 1 153 ? 3.053 5.238 15.078 1 97.25 153 VAL B N 1
ATOM 3934 C CA . VAL B 1 153 ? 1.907 5.133 15.977 1 97.25 153 VAL B CA 1
ATOM 3935 C C . VAL B 1 153 ? 1.19 3.805 15.742 1 97.25 153 VAL B C 1
ATOM 3937 O O . VAL B 1 153 ? 0.921 3.43 14.602 1 97.25 153 VAL B O 1
ATOM 3940 N N . VAL B 1 154 ? 0.989 3.051 16.781 1 95.25 154 VAL B N 1
ATOM 3941 C CA . VAL B 1 154 ? 0.207 1.819 16.734 1 95.25 154 VAL B CA 1
ATOM 3942 C C . VAL B 1 154 ? -0.922 1.889 17.766 1 95.25 154 VAL B C 1
ATOM 3944 O O . VAL B 1 154 ? -0.875 2.695 18.688 1 95.25 154 VAL B O 1
ATOM 3947 N N . GLY B 1 155 ? -1.963 1.147 17.5 1 90.19 155 GLY B N 1
ATOM 3948 C CA . GLY B 1 155 ? -3.062 1.077 18.453 1 90.19 155 GLY B CA 1
ATOM 3949 C C . GLY B 1 155 ? -2.709 0.329 19.719 1 90.19 155 GLY B C 1
ATOM 3950 O O . GLY B 1 155 ? -1.571 -0.114 19.891 1 90.19 155 GLY B O 1
ATOM 3951 N N . PRO B 1 156 ? -3.709 0.22 20.562 1 84.12 156 PRO B N 1
ATOM 3952 C CA . PRO B 1 156 ? -3.488 -0.421 21.859 1 84.12 156 PRO B CA 1
ATOM 3953 C C . PRO B 1 156 ? -3.061 -1.881 21.719 1 84.12 156 PRO B C 1
ATOM 3955 O O . PRO B 1 156 ? -2.385 -2.41 22.609 1 84.12 156 PRO B O 1
ATOM 3958 N N . GLU B 1 157 ? -3.469 -2.463 20.672 1 85.44 157 GLU B N 1
ATOM 3959 C CA . GLU B 1 157 ? -3.123 -3.869 20.469 1 85.44 157 GLU B CA 1
ATOM 3960 C C . GLU B 1 157 ? -1.724 -4.016 19.891 1 85.44 157 GLU B C 1
ATOM 3962 O O . GLU B 1 157 ? -1.197 -5.129 19.797 1 85.44 157 GLU B O 1
ATOM 3967 N N . GLY B 1 158 ? -1.191 -2.885 19.531 1 88.75 158 GLY B N 1
ATOM 3968 C CA . GLY B 1 158 ? 0.151 -2.912 18.969 1 88.75 158 GLY B CA 1
ATOM 3969 C C . GLY B 1 158 ? 1.234 -2.719 20.016 1 88.75 158 GLY B C 1
ATOM 3970 O O . GLY B 1 158 ? 0.94 -2.584 21.203 1 88.75 158 GLY B O 1
ATOM 3971 N N . ASP B 1 159 ? 2.518 -2.771 19.594 1 89.06 159 ASP B N 1
ATOM 3972 C CA . ASP B 1 159 ? 3.658 -2.582 20.484 1 89.06 159 ASP B CA 1
ATOM 3973 C C . ASP B 1 159 ? 3.971 -1.1 20.672 1 89.06 159 ASP B C 1
ATOM 3975 O O . ASP B 1 159 ? 4.891 -0.569 20.047 1 89.06 159 ASP B O 1
ATOM 3979 N N . THR B 1 160 ? 3.307 -0.475 21.594 1 89.44 160 THR B N 1
ATOM 3980 C CA . THR B 1 160 ? 3.443 0.961 21.812 1 89.44 160 THR B CA 1
ATOM 3981 C C . THR B 1 160 ? 4.836 1.297 22.344 1 89.44 160 THR B C 1
ATOM 3983 O O . THR B 1 160 ? 5.367 2.373 22.062 1 89.44 160 THR B O 1
ATOM 3986 N N . ALA B 1 161 ? 5.422 0.385 23.047 1 88.81 161 ALA B N 1
ATOM 3987 C CA . ALA B 1 161 ? 6.758 0.616 23.594 1 88.81 161 ALA B CA 1
ATOM 3988 C C . ALA B 1 161 ? 7.793 0.748 22.484 1 88.81 161 ALA B C 1
ATOM 3990 O O . ALA B 1 161 ? 8.711 1.563 22.578 1 88.81 161 ALA B O 1
ATOM 3991 N N . ALA B 1 162 ? 7.527 0.063 21.406 1 89.88 162 ALA B N 1
ATOM 3992 C CA . ALA B 1 162 ? 8.484 0.026 20.312 1 89.88 162 ALA B CA 1
ATOM 3993 C C . ALA B 1 162 ? 8.414 1.306 19.484 1 89.88 162 ALA B C 1
ATOM 3995 O O . ALA B 1 162 ? 9.305 1.577 18.672 1 89.88 162 ALA B O 1
ATOM 3996 N N . THR B 1 163 ? 7.418 2.154 19.656 1 92.19 163 THR B N 1
ATOM 3997 C CA . THR B 1 163 ? 7.234 3.328 18.812 1 92.19 163 THR B CA 1
ATOM 3998 C C . THR B 1 163 ? 7.656 4.598 19.547 1 92.19 163 THR B C 1
ATOM 4000 O O . THR B 1 163 ? 7.812 5.652 18.938 1 92.19 163 THR B O 1
ATOM 4003 N N . ASP B 1 164 ? 7.762 4.598 20.859 1 92.38 164 ASP B N 1
ATOM 4004 C CA . ASP B 1 164 ? 8.062 5.738 21.719 1 92.38 164 ASP B CA 1
ATOM 4005 C C . ASP B 1 164 ? 6.914 6.75 21.719 1 92.38 164 ASP B C 1
ATOM 4007 O O . ASP B 1 164 ? 7.086 7.895 22.141 1 92.38 164 ASP B O 1
ATOM 4011 N N . GLN B 1 165 ? 5.73 6.324 21.234 1 95.81 165 GLN B N 1
ATOM 4012 C CA . GLN B 1 165 ? 4.621 7.262 21.094 1 95.81 165 GLN B CA 1
ATOM 4013 C C . GLN B 1 165 ? 4.133 7.742 22.453 1 95.81 165 GLN B C 1
ATOM 4015 O O . GLN B 1 165 ? 3.623 8.859 22.578 1 95.81 165 GLN B O 1
ATOM 4020 N N . GLU B 1 166 ? 4.422 7.023 23.547 1 95.69 166 GLU B N 1
ATOM 4021 C CA . GLU B 1 166 ? 3.92 7.359 24.875 1 95.69 166 GLU B CA 1
ATOM 4022 C C . GLU B 1 166 ? 4.73 8.492 25.5 1 95.69 166 GLU B C 1
ATOM 4024 O O . GLU B 1 166 ? 4.328 9.062 26.516 1 95.69 166 GLU B O 1
ATOM 4029 N N . VAL B 1 167 ? 5.848 8.844 24.891 1 96.88 167 VAL B N 1
ATOM 4030 C CA . VAL B 1 167 ? 6.688 9.93 25.391 1 96.88 167 VAL B CA 1
ATOM 4031 C C . VAL B 1 167 ? 5.891 11.227 25.406 1 96.88 167 VAL B C 1
ATOM 4033 O O . VAL B 1 167 ? 6.121 12.094 26.266 1 96.88 167 VAL B O 1
ATOM 4036 N N . ILE B 1 168 ? 4.859 11.297 24.5 1 97.31 168 ILE B N 1
ATOM 4037 C CA . ILE B 1 168 ? 4.051 12.5 24.406 1 97.31 168 ILE B CA 1
ATOM 4038 C C . ILE B 1 168 ? 3.305 12.742 25.719 1 97.31 168 ILE B C 1
ATOM 4040 O O . ILE B 1 168 ? 2.932 13.875 26.031 1 97.31 168 ILE B O 1
ATOM 4044 N N . PHE B 1 169 ? 3.215 11.734 26.594 1 97.31 169 PHE B N 1
ATOM 4045 C CA . PHE B 1 169 ? 2.42 11.836 27.812 1 97.31 169 PHE B CA 1
ATOM 4046 C C . PHE B 1 169 ? 3.32 11.984 29.031 1 97.31 169 PHE B C 1
ATOM 4048 O O . PHE B 1 169 ? 2.846 11.93 30.172 1 97.31 169 PHE B O 1
ATOM 4055 N N . THR B 1 170 ? 4.555 12.133 28.844 1 97.69 170 THR B N 1
ATOM 4056 C CA . THR B 1 170 ? 5.488 12.297 29.953 1 97.69 170 THR B CA 1
ATOM 4057 C C . THR B 1 170 ? 5.113 13.516 30.812 1 97.69 170 THR B C 1
ATOM 4059 O O . THR B 1 170 ? 5.152 13.453 32.031 1 97.69 170 THR B O 1
ATOM 4062 N N . ASN B 1 171 ? 4.773 14.625 30.125 1 97.75 171 ASN B N 1
ATOM 4063 C CA . ASN B 1 171 ? 4.449 15.867 30.812 1 97.75 171 ASN B CA 1
ATOM 4064 C C . ASN B 1 171 ? 3.07 16.391 30.406 1 97.75 171 ASN B C 1
ATOM 4066 O O . ASN B 1 171 ? 2.691 17.5 30.766 1 97.75 171 ASN B O 1
ATOM 4070 N N . PHE B 1 172 ? 2.428 15.586 29.609 1 97.62 172 PHE B N 1
ATOM 4071 C CA . PHE B 1 172 ? 1.108 15.977 29.125 1 97.62 172 PHE B CA 1
ATOM 4072 C C . PHE B 1 172 ? 0.062 14.938 29.516 1 97.62 172 PHE B C 1
ATOM 4074 O O . PHE B 1 172 ? 0.265 13.742 29.297 1 97.62 172 PHE B O 1
ATOM 4081 N N . THR B 1 173 ? -1.037 15.344 30.062 1 97.06 173 THR B N 1
ATOM 4082 C CA . THR B 1 173 ? -2.215 14.531 30.312 1 97.06 173 THR B CA 1
ATOM 4083 C C . THR B 1 173 ? -3.443 15.109 29.625 1 97.06 173 THR B C 1
ATOM 4085 O O . THR B 1 173 ? -3.791 16.266 29.844 1 97.06 173 THR B O 1
ATOM 4088 N N . PRO B 1 174 ? -3.957 14.328 28.734 1 95.94 174 PRO B N 1
ATOM 4089 C CA . PRO B 1 174 ? -5.176 14.828 28.094 1 95.94 174 PRO B CA 1
ATOM 4090 C C . PRO B 1 174 ? -6.273 15.172 29.109 1 95.94 174 PRO B C 1
ATOM 4092 O O . PRO B 1 174 ? -6.359 14.555 30.172 1 95.94 174 PRO B O 1
ATOM 4095 N N . PRO B 1 175 ? -7.113 16.172 28.703 1 94.31 175 PRO B N 1
ATOM 4096 C CA . PRO B 1 175 ? -8.25 16.438 29.594 1 94.31 175 PRO B CA 1
ATOM 4097 C C . PRO B 1 175 ? -9.133 15.219 29.812 1 94.31 175 PRO B C 1
ATOM 4099 O O . PRO B 1 175 ? -9.273 14.383 28.922 1 94.31 175 PRO B O 1
ATOM 4102 N N . PRO B 1 176 ? -9.719 15.164 30.984 1 90.44 176 PRO B N 1
ATOM 4103 C CA . PRO B 1 176 ? -10.547 14 31.312 1 90.44 176 PRO B CA 1
ATOM 4104 C C . PRO B 1 176 ? -11.727 13.836 30.359 1 90.44 176 PRO B C 1
ATOM 4106 O O . PRO B 1 176 ? -12.305 14.828 29.906 1 90.44 176 PRO B O 1
ATOM 4109 N N . GLN B 1 177 ? -12.07 12.695 29.969 1 85.94 177 GLN B N 1
ATOM 4110 C CA . GLN B 1 177 ? -13.234 12.289 29.188 1 85.94 177 GLN B CA 1
ATOM 4111 C C . GLN B 1 177 ? -13.109 12.727 27.734 1 85.94 177 GLN B C 1
ATOM 4113 O O . GLN B 1 177 ? -14.086 12.719 26.984 1 85.94 177 GLN B O 1
ATOM 4118 N N . VAL B 1 178 ? -11.969 13.266 27.391 1 92.44 178 VAL B N 1
ATOM 4119 C CA . VAL B 1 178 ? -11.766 13.625 25.984 1 92.44 178 VAL B CA 1
ATOM 4120 C C . VAL B 1 178 ? -11.078 12.484 25.25 1 92.44 178 VAL B C 1
ATOM 4122 O O . VAL B 1 178 ? -10.125 11.891 25.766 1 92.44 178 VAL B O 1
ATOM 4125 N N . ASP B 1 179 ? -11.625 12.148 24.156 1 91.44 179 ASP B N 1
ATOM 4126 C CA . ASP B 1 179 ? -10.992 11.164 23.297 1 91.44 179 ASP B CA 1
ATOM 4127 C C . ASP B 1 179 ? -9.727 11.719 22.656 1 91.44 179 ASP B C 1
ATOM 4129 O O . ASP B 1 179 ? -9.789 12.602 21.797 1 91.44 179 ASP B O 1
ATOM 4133 N N . CYS B 1 180 ? -8.617 11.289 23.141 1 96.19 180 CYS B N 1
ATOM 4134 C CA . CYS B 1 180 ? -7.328 11.742 22.625 1 96.19 180 CYS B CA 1
ATOM 4135 C C . CYS B 1 180 ? -6.672 10.664 21.766 1 96.19 180 CYS B C 1
ATOM 4137 O O . CYS B 1 180 ? -6.387 9.57 22.25 1 96.19 180 CYS B O 1
ATOM 4139 N N . THR B 1 181 ? -6.426 10.953 20.531 1 96.56 181 THR B N 1
ATOM 4140 C CA . THR B 1 181 ? -5.852 9.992 19.594 1 96.56 181 THR B CA 1
ATOM 4141 C C . THR B 1 181 ? -4.516 10.5 19.062 1 96.56 181 THR B C 1
ATOM 4143 O O . THR B 1 181 ? -4.379 11.68 18.734 1 96.56 181 THR B O 1
ATOM 4146 N N . LEU B 1 182 ? -3.506 9.656 19.031 1 97.88 182 LEU B N 1
ATOM 4147 C CA . LEU B 1 182 ? -2.219 9.953 18.406 1 97.88 182 LEU B CA 1
ATOM 4148 C C . LEU B 1 182 ? -2.197 9.492 16.953 1 97.88 182 LEU B C 1
ATOM 4150 O O . LEU B 1 182 ? -2.734 8.43 16.625 1 97.88 182 LEU B O 1
ATOM 4154 N N . VAL B 1 183 ? -1.646 10.289 16.094 1 97.88 183 VAL B N 1
ATOM 4155 C CA . VAL B 1 183 ? -1.478 9.938 14.688 1 97.88 183 VAL B CA 1
ATOM 4156 C C . VAL B 1 183 ? -0.101 10.391 14.203 1 97.88 183 VAL B C 1
ATOM 4158 O O . VAL B 1 183 ? 0.423 11.406 14.656 1 97.88 183 VAL B O 1
ATOM 4161 N N . ASN B 1 184 ? 0.546 9.617 13.336 1 97.31 184 ASN B N 1
ATOM 4162 C CA . ASN B 1 184 ? 1.784 10.062 12.703 1 97.31 184 ASN B CA 1
ATOM 4163 C C . ASN B 1 184 ? 1.591 11.375 11.953 1 97.31 184 ASN B C 1
ATOM 4165 O O . ASN B 1 184 ? 0.59 11.555 11.258 1 97.31 184 ASN B O 1
ATOM 4169 N N . ASN B 1 185 ? 2.527 12.266 12.078 1 97.06 185 ASN B N 1
ATOM 4170 C CA . ASN B 1 185 ? 2.363 13.609 11.539 1 97.06 185 ASN B CA 1
ATOM 4171 C C . ASN B 1 185 ? 2.299 13.602 10.016 1 97.06 185 ASN B C 1
ATOM 4173 O O . ASN B 1 185 ? 1.532 14.359 9.414 1 97.06 185 ASN B O 1
ATOM 4177 N N . VAL B 1 186 ? 3.098 12.75 9.336 1 97.44 186 VAL B N 1
ATOM 4178 C CA . VAL B 1 186 ? 3.098 12.695 7.879 1 97.44 186 VAL B CA 1
ATOM 4179 C C . VAL B 1 186 ? 1.768 12.133 7.383 1 97.44 186 VAL B C 1
ATOM 4181 O O . VAL B 1 186 ? 1.237 12.586 6.363 1 97.44 186 VAL B O 1
ATOM 4184 N N . ASN B 1 187 ? 1.191 11.188 8.117 1 98.44 187 ASN B N 1
ATOM 4185 C CA . ASN B 1 187 ? -0.13 10.664 7.789 1 98.44 187 ASN B CA 1
ATOM 4186 C C . ASN B 1 187 ? -1.205 11.742 7.902 1 98.44 187 ASN B C 1
ATOM 4188 O O . ASN B 1 187 ? -2.113 11.812 7.074 1 98.44 187 ASN B O 1
ATOM 4192 N N . CYS B 1 188 ? -1.091 12.586 8.914 1 98.5 188 CYS B N 1
ATOM 4193 C CA . CYS B 1 188 ? -2.027 13.695 9.055 1 98.5 188 CYS B CA 1
ATOM 4194 C C . CYS B 1 188 ? -1.943 14.633 7.855 1 98.5 188 CYS B C 1
ATOM 4196 O O . CYS B 1 188 ? -2.969 15.078 7.336 1 98.5 188 CYS B O 1
ATOM 4198 N N . ALA B 1 189 ? -0.714 14.898 7.449 1 98.31 189 ALA B N 1
ATOM 4199 C CA . ALA B 1 189 ? -0.532 15.766 6.289 1 98.31 189 ALA B CA 1
ATOM 4200 C C . ALA B 1 189 ? -1.168 15.156 5.043 1 98.31 189 ALA B C 1
ATOM 4202 O O . ALA B 1 189 ? -1.816 15.859 4.262 1 98.31 189 ALA B O 1
ATOM 4203 N N . ALA B 1 190 ? -1.008 13.891 4.859 1 98.56 190 ALA B N 1
ATOM 4204 C CA . ALA B 1 190 ? -1.626 13.203 3.729 1 98.56 190 ALA B CA 1
ATOM 4205 C C . ALA B 1 190 ? -3.146 13.32 3.777 1 98.56 190 ALA B C 1
ATOM 4207 O O . ALA B 1 190 ? -3.789 13.555 2.75 1 98.56 190 ALA B O 1
ATOM 4208 N N . VAL B 1 191 ? -3.689 13.195 4.969 1 98.56 191 VAL B N 1
ATOM 4209 C CA . VAL B 1 191 ? -5.129 13.328 5.148 1 98.56 191 VAL B CA 1
ATOM 4210 C C . VAL B 1 191 ? -5.578 14.719 4.711 1 98.56 191 VAL B C 1
ATOM 4212 O O . VAL B 1 191 ? -6.59 14.867 4.02 1 98.56 191 VAL B O 1
ATOM 4215 N N . ALA B 1 192 ? -4.82 15.703 5.098 1 98.5 192 ALA B N 1
ATOM 4216 C CA . ALA B 1 192 ? -5.168 17.078 4.734 1 98.5 192 ALA B CA 1
ATOM 4217 C C . ALA B 1 192 ? -5.117 17.281 3.223 1 98.5 192 ALA B C 1
ATOM 4219 O O . ALA B 1 192 ? -6.02 17.875 2.639 1 98.5 192 ALA B O 1
ATOM 4220 N N . GLU B 1 193 ? -4.07 16.75 2.592 1 98.25 193 GLU B N 1
ATOM 4221 C CA . GLU B 1 193 ? -3.932 16.891 1.145 1 98.25 193 GLU B CA 1
ATOM 4222 C C . GLU B 1 193 ? -5.07 16.188 0.41 1 98.25 193 GLU B C 1
ATOM 4224 O O . GLU B 1 193 ? -5.527 16.656 -0.632 1 98.25 193 GLU B O 1
ATOM 4229 N N . TYR B 1 194 ? -5.523 15.102 0.922 1 98.06 194 TYR B N 1
ATOM 4230 C CA . TYR B 1 194 ? -6.625 14.328 0.357 1 98.06 194 TYR B CA 1
ATOM 4231 C C . TYR B 1 194 ? -7.922 15.133 0.384 1 98.06 194 TYR B C 1
ATOM 4233 O O . TYR B 1 194 ? -8.672 15.141 -0.595 1 98.06 194 TYR B O 1
ATOM 4241 N N . HIS B 1 195 ? -8.109 15.859 1.439 1 96.69 195 HIS B N 1
ATOM 4242 C CA . HIS B 1 195 ? -9.398 16.516 1.648 1 96.69 195 HIS B CA 1
ATOM 4243 C C . HIS B 1 195 ? -9.375 17.953 1.135 1 96.69 195 HIS B C 1
ATOM 4245 O O . HIS B 1 195 ? -10.383 18.453 0.629 1 96.69 195 HIS B O 1
ATOM 4251 N N . TYR B 1 196 ? -8.18 18.641 1.271 1 96.25 196 TYR B N 1
ATOM 4252 C CA . TYR B 1 196 ? -8.172 20.078 1.086 1 96.25 196 TYR B CA 1
ATOM 4253 C C . TYR B 1 196 ? -7.105 20.5 0.078 1 96.25 196 TYR B C 1
ATOM 4255 O O . TYR B 1 196 ? -7.109 21.625 -0.406 1 96.25 196 TYR B O 1
ATOM 4263 N N . GLY B 1 197 ? -6.242 19.625 -0.226 1 97.56 197 GLY B N 1
ATOM 4264 C CA . GLY B 1 197 ? -5.031 20.062 -0.898 1 97.56 197 GLY B CA 1
ATOM 4265 C C . GLY B 1 197 ? -4.887 19.516 -2.303 1 97.56 197 GLY B C 1
ATOM 4266 O O . GLY B 1 197 ? -5.879 19.359 -3.021 1 97.56 197 GLY B O 1
ATOM 4267 N N . ALA B 1 198 ? -3.631 19.297 -2.674 1 97.5 198 ALA B N 1
ATOM 4268 C CA . ALA B 1 198 ? -3.24 18.984 -4.047 1 97.5 198 ALA B CA 1
ATOM 4269 C C . ALA B 1 198 ? -3.697 17.594 -4.445 1 97.5 198 ALA B C 1
ATOM 4271 O O . ALA B 1 198 ? -3.729 17.25 -5.633 1 97.5 198 ALA B O 1
ATOM 4272 N N . ALA B 1 199 ? -4.086 16.719 -3.492 1 98.06 199 ALA B N 1
ATOM 4273 C CA . ALA B 1 199 ? -4.414 15.336 -3.805 1 98.06 199 ALA B CA 1
ATOM 4274 C C . ALA B 1 199 ? -5.926 15.141 -3.895 1 98.06 199 ALA B C 1
ATOM 4276 O O . ALA B 1 199 ? -6.402 14.016 -4.059 1 98.06 199 ALA B O 1
ATOM 4277 N N . ARG B 1 200 ? -6.699 16.219 -3.752 1 97.19 200 ARG B N 1
ATOM 4278 C CA . ARG B 1 200 ? -8.148 16.109 -3.887 1 97.19 200 ARG B CA 1
ATOM 4279 C C . ARG B 1 200 ? -8.516 15.43 -5.207 1 97.19 200 ARG B C 1
ATOM 4281 O O . ARG B 1 200 ? -7.949 15.742 -6.25 1 97.19 200 ARG B O 1
ATOM 4288 N N . GLY B 1 201 ? -9.445 14.469 -5.102 1 96.31 201 GLY B N 1
ATOM 4289 C CA . GLY B 1 201 ? -9.891 13.75 -6.285 1 96.31 201 GLY B CA 1
ATOM 4290 C C . GLY B 1 201 ? -9.102 12.484 -6.551 1 96.31 201 GLY B C 1
ATOM 4291 O O . GLY B 1 201 ? -9.469 11.688 -7.41 1 96.31 201 GLY B O 1
ATOM 4292 N N . HIS B 1 202 ? -8.008 12.289 -5.832 1 96.5 202 HIS B N 1
ATOM 4293 C CA . HIS B 1 202 ? -7.195 11.086 -5.961 1 96.5 202 HIS B CA 1
ATOM 4294 C C . HIS B 1 202 ? -7.414 10.141 -4.781 1 96.5 202 HIS B C 1
ATOM 4296 O O . HIS B 1 202 ? -7.141 10.508 -3.635 1 96.5 202 HIS B O 1
ATOM 4302 N N . GLN B 1 203 ? -7.836 8.938 -5.031 1 95.81 203 GLN B N 1
ATOM 4303 C CA . GLN B 1 203 ? -8.078 7.945 -3.986 1 95.81 203 GLN B CA 1
ATOM 4304 C C . GLN B 1 203 ? -6.773 7.293 -3.539 1 95.81 203 GLN B C 1
ATOM 4306 O O . GLN B 1 203 ? -6.711 6.699 -2.461 1 95.81 203 GLN B O 1
ATOM 4311 N N . THR B 1 204 ? -5.773 7.379 -4.453 1 96.62 204 THR B N 1
ATOM 4312 C CA . THR B 1 204 ? -4.461 6.793 -4.203 1 96.62 204 THR B CA 1
ATOM 4313 C C . THR B 1 204 ? -3.352 7.785 -4.531 1 96.62 204 THR B C 1
ATOM 4315 O O . THR B 1 204 ? -3.318 8.344 -5.633 1 96.62 204 THR B O 1
ATOM 4318 N N . PHE B 1 205 ? -2.5 8.07 -3.525 1 98.44 205 PHE B N 1
ATOM 4319 C CA . PHE B 1 205 ? -1.351 8.945 -3.727 1 98.44 205 PHE B CA 1
ATOM 4320 C C . PHE B 1 205 ? -0.359 8.812 -2.576 1 98.44 205 PHE B C 1
ATOM 4322 O O . PHE B 1 205 ? -0.633 8.117 -1.592 1 98.44 205 PHE B O 1
ATOM 4329 N N . ALA B 1 206 ? 0.788 9.375 -2.762 1 98.75 206 ALA B N 1
ATOM 4330 C CA . ALA B 1 206 ? 1.798 9.477 -1.711 1 98.75 206 ALA B CA 1
ATOM 4331 C C . ALA B 1 206 ? 2.098 10.938 -1.375 1 98.75 206 ALA B C 1
ATOM 4333 O O . ALA B 1 206 ? 2.143 11.789 -2.266 1 98.75 206 ALA B O 1
ATOM 4334 N N . PHE B 1 207 ? 2.184 11.211 -0.122 1 98.69 207 PHE B N 1
ATOM 4335 C CA . PHE B 1 207 ? 2.67 12.492 0.379 1 98.69 207 PHE B CA 1
ATOM 4336 C C . PHE B 1 207 ? 4.078 12.352 0.942 1 98.69 207 PHE B C 1
ATOM 4338 O O . PHE B 1 207 ? 4.293 11.633 1.921 1 98.69 207 PHE B O 1
ATOM 4345 N N . LEU B 1 208 ? 5.047 13.016 0.344 1 98.38 208 LEU B N 1
ATOM 4346 C CA . LEU B 1 208 ? 6.438 12.938 0.788 1 98.38 208 LEU B CA 1
ATOM 4347 C C . LEU B 1 208 ? 6.848 14.219 1.506 1 98.38 208 LEU B C 1
ATOM 4349 O O . LEU B 1 208 ? 6.879 15.289 0.901 1 98.38 208 LEU B O 1
ATOM 4353 N N . GLN B 1 209 ? 7.148 14.07 2.744 1 96.75 209 GLN B N 1
ATOM 4354 C CA . GLN B 1 209 ? 7.59 15.203 3.555 1 96.75 209 GLN B CA 1
ATOM 4355 C C . GLN B 1 209 ? 9.117 15.242 3.654 1 96.75 209 GLN B C 1
ATOM 4357 O O . GLN B 1 209 ? 9.742 14.242 3.99 1 96.75 209 GLN B O 1
ATOM 4362 N N . VAL B 1 210 ? 9.688 16.391 3.348 1 95.44 210 VAL B N 1
ATOM 4363 C CA . VAL B 1 210 ? 11.125 16.594 3.527 1 95.44 210 VAL B CA 1
ATOM 4364 C C . VAL B 1 210 ? 11.359 17.75 4.492 1 95.44 210 VAL B C 1
ATOM 4366 O O . VAL B 1 210 ? 10.969 18.891 4.219 1 95.44 210 VAL B O 1
ATOM 4369 N N . GLY B 1 211 ? 11.906 17.531 5.543 1 92.56 211 GLY B N 1
ATOM 4370 C CA . GLY B 1 211 ? 12.352 18.453 6.582 1 92.56 211 GLY B CA 1
ATOM 4371 C C . GLY B 1 211 ? 13.531 17.922 7.371 1 92.56 211 GLY B C 1
ATOM 4372 O O . GLY B 1 211 ? 14.469 17.359 6.797 1 92.56 211 GLY B O 1
ATOM 4373 N N . VAL B 1 212 ? 13.461 18.188 8.664 1 88.75 212 VAL B N 1
ATOM 4374 C CA . VAL B 1 212 ? 14.516 17.641 9.508 1 88.75 212 VAL B CA 1
ATOM 4375 C C . VAL B 1 212 ? 14.633 16.141 9.281 1 88.75 212 VAL B C 1
ATOM 4377 O O . VAL B 1 212 ? 15.742 15.609 9.141 1 88.75 212 VAL B O 1
ATOM 4380 N N . LYS B 1 213 ? 13.461 15.531 9.156 1 91 213 LYS B N 1
ATOM 4381 C CA . LYS B 1 213 ? 13.344 14.125 8.781 1 91 213 LYS B CA 1
ATOM 4382 C C . LYS B 1 213 ? 12.594 13.969 7.461 1 91 213 LYS B C 1
ATOM 4384 O O . LYS B 1 213 ? 12.055 14.945 6.926 1 91 213 LYS B O 1
ATOM 4389 N N . ILE B 1 214 ? 12.664 12.805 6.938 1 95.12 214 ILE B N 1
ATOM 4390 C CA . ILE B 1 214 ? 11.859 12.523 5.754 1 95.12 214 ILE B CA 1
ATOM 4391 C C . ILE B 1 214 ? 10.836 11.43 6.07 1 95.12 214 ILE B C 1
ATOM 4393 O O . ILE B 1 214 ? 11.086 10.562 6.914 1 95.12 214 ILE B O 1
ATOM 4397 N N . GLY B 1 215 ? 9.664 11.547 5.508 1 96.81 215 GLY B N 1
ATOM 4398 C CA . GLY B 1 215 ? 8.602 10.578 5.715 1 96.81 215 GLY B CA 1
ATOM 4399 C C . GLY B 1 215 ? 7.613 10.516 4.562 1 96.81 215 GLY B C 1
ATOM 4400 O O . GLY B 1 215 ? 7.586 11.414 3.715 1 96.81 215 GLY B O 1
ATOM 4401 N N . LEU B 1 216 ? 6.906 9.508 4.566 1 98.31 216 LEU B N 1
ATOM 4402 C CA . LEU B 1 216 ? 5.938 9.25 3.506 1 98.31 216 LEU B CA 1
ATOM 4403 C C . LEU B 1 216 ? 4.574 8.898 4.094 1 98.31 216 LEU B C 1
ATOM 4405 O O . LEU B 1 216 ? 4.48 8.086 5.012 1 98.31 216 LEU B O 1
ATOM 4409 N N . GLY B 1 217 ? 3.531 9.586 3.709 1 98.69 217 GLY B N 1
ATOM 4410 C CA . GLY B 1 217 ? 2.156 9.164 3.936 1 98.69 217 GLY B CA 1
ATOM 4411 C C . GLY B 1 217 ? 1.519 8.523 2.721 1 98.69 217 GLY B C 1
ATOM 4412 O O . GLY B 1 217 ? 1.593 9.062 1.614 1 98.69 217 GLY B O 1
ATOM 4413 N N . LEU B 1 218 ? 0.933 7.363 2.924 1 98.38 218 LEU B N 1
ATOM 4414 C CA . LEU B 1 218 ? 0.351 6.625 1.808 1 98.38 218 LEU B CA 1
ATOM 4415 C C . LEU B 1 218 ? -1.166 6.547 1.94 1 98.38 218 LEU B C 1
ATOM 4417 O O . LEU B 1 218 ? -1.68 6.043 2.941 1 98.38 218 LEU B O 1
ATOM 4421 N N . MET B 1 219 ? -1.818 7.145 1.007 1 97.94 219 MET B N 1
ATOM 4422 C CA . MET B 1 219 ? -3.266 7.012 0.863 1 97.94 219 MET B CA 1
ATOM 4423 C C . MET B 1 219 ? -3.611 5.984 -0.211 1 97.94 219 MET B C 1
ATOM 4425 O O . MET B 1 219 ? -3.219 6.137 -1.369 1 97.94 219 MET B O 1
ATOM 4429 N N . LEU B 1 220 ? -4.297 4.914 0.167 1 95.62 220 LEU B N 1
ATOM 4430 C CA . LEU B 1 220 ? -4.723 3.867 -0.756 1 95.62 220 LEU B CA 1
ATOM 4431 C C . LEU B 1 220 ? -6.234 3.691 -0.717 1 95.62 220 LEU B C 1
ATOM 4433 O O . LEU B 1 220 ? -6.797 3.338 0.323 1 95.62 220 LEU B O 1
ATOM 4437 N N . ASN B 1 221 ? -6.875 3.969 -1.779 1 92.5 221 ASN B N 1
ATOM 4438 C CA . ASN B 1 221 ? -8.328 3.879 -1.877 1 92.5 221 ASN B CA 1
ATOM 4439 C C . ASN B 1 221 ? -9.016 4.715 -0.802 1 92.5 221 ASN B C 1
ATOM 4441 O O . ASN B 1 221 ? -9.922 4.234 -0.116 1 92.5 221 ASN B O 1
ATOM 4445 N N . GLY B 1 222 ? -8.461 5.801 -0.554 1 94.94 222 GLY B N 1
ATOM 4446 C CA . GLY B 1 222 ? -9.07 6.773 0.336 1 94.94 222 GLY B CA 1
ATOM 4447 C C . GLY B 1 222 ? -8.75 6.527 1.799 1 94.94 222 GLY B C 1
ATOM 4448 O O . GLY B 1 222 ? -9.344 7.156 2.682 1 94.94 222 GLY B O 1
ATOM 4449 N N . GLN B 1 223 ? -7.852 5.605 2.045 1 95.31 223 GLN B N 1
ATOM 4450 C CA . GLN B 1 223 ? -7.504 5.289 3.426 1 95.31 223 GLN B CA 1
ATOM 4451 C C . GLN B 1 223 ? -5.992 5.344 3.641 1 95.31 223 GLN B C 1
ATOM 4453 O O . GLN B 1 223 ? -5.223 4.922 2.777 1 95.31 223 GLN B O 1
ATOM 4458 N N . ILE B 1 224 ? -5.629 5.824 4.766 1 97.44 224 ILE B N 1
ATOM 4459 C CA . ILE B 1 224 ? -4.219 5.859 5.141 1 97.44 224 ILE B CA 1
ATOM 4460 C C . ILE B 1 224 ? -3.715 4.438 5.379 1 97.44 224 ILE B C 1
ATOM 4462 O O . ILE B 1 224 ? -4.402 3.625 6 1 97.44 224 ILE B O 1
ATOM 4466 N N . LEU B 1 225 ? -2.529 4.16 4.91 1 96.5 225 LEU B N 1
ATOM 4467 C CA . LEU B 1 225 ? -1.851 2.906 5.219 1 96.5 225 LEU B CA 1
ATOM 4468 C C . LEU B 1 225 ? -0.9 3.08 6.398 1 96.5 225 LEU B C 1
ATOM 4470 O O . LEU B 1 225 ? 0.191 3.633 6.246 1 96.5 225 LEU B O 1
ATOM 4474 N N . PRO B 1 226 ? -1.234 2.621 7.539 1 95 226 PRO B N 1
ATOM 4475 C CA . PRO B 1 226 ? -0.335 2.789 8.68 1 95 226 PRO B CA 1
ATOM 4476 C C . PRO B 1 226 ? 0.799 1.766 8.695 1 95 226 PRO B C 1
ATOM 4478 O O . PRO B 1 226 ? 1.895 2.059 9.18 1 95 226 PRO B O 1
ATOM 4481 N N . GLY B 1 227 ? 0.526 0.533 8.078 1 95.44 227 GLY B N 1
ATOM 4482 C CA . GLY B 1 227 ? 1.452 -0.583 8.18 1 95.44 227 GLY B CA 1
ATOM 4483 C C . GLY B 1 227 ? 1.21 -1.444 9.406 1 95.44 227 GLY B C 1
ATOM 4484 O O . GLY B 1 227 ? 0.522 -1.025 10.344 1 95.44 227 GLY B O 1
ATOM 4485 N N . VAL B 1 228 ? 1.745 -2.607 9.445 1 94.06 228 VAL B N 1
ATOM 4486 C CA . VAL B 1 228 ? 1.504 -3.586 10.5 1 94.06 228 VAL B CA 1
ATOM 4487 C C . VAL B 1 228 ? 2.084 -3.076 11.82 1 94.06 228 VAL B C 1
ATOM 4489 O O . VAL B 1 228 ? 1.486 -3.264 12.883 1 94.06 228 VAL B O 1
ATOM 4492 N N . ASN B 1 229 ? 3.223 -2.332 11.758 1 94.81 229 ASN B N 1
ATOM 4493 C CA . ASN B 1 229 ? 3.893 -1.817 12.945 1 94.81 229 ASN B CA 1
ATOM 4494 C C . ASN B 1 229 ? 3.789 -0.298 13.039 1 94.81 229 ASN B C 1
ATOM 4496 O O . ASN B 1 229 ? 4.543 0.338 13.773 1 94.81 229 ASN B O 1
ATOM 4500 N N . GLY B 1 230 ? 2.896 0.245 12.195 1 96.31 230 GLY B N 1
ATOM 4501 C CA . GLY B 1 230 ? 2.822 1.695 12.125 1 96.31 230 GLY B CA 1
ATOM 4502 C C . GLY B 1 230 ? 3.994 2.318 11.391 1 96.31 230 GLY B C 1
ATOM 4503 O O . GLY B 1 230 ? 4.289 3.5 11.57 1 96.31 230 GLY B O 1
ATOM 4504 N N . ALA B 1 231 ? 4.68 1.516 10.555 1 97.19 231 ALA B N 1
ATOM 4505 C CA . ALA B 1 231 ? 5.961 1.96 10.008 1 97.19 231 ALA B CA 1
ATOM 4506 C C . ALA B 1 231 ? 5.855 2.207 8.5 1 97.19 231 ALA B C 1
ATOM 4508 O O . ALA B 1 231 ? 6.863 2.484 7.844 1 97.19 231 ALA B O 1
ATOM 4509 N N . ALA B 1 232 ? 4.613 2.08 7.938 1 97.81 232 ALA B N 1
ATOM 4510 C CA . ALA B 1 232 ? 4.488 2.414 6.523 1 97.81 232 ALA B CA 1
ATOM 4511 C C . ALA B 1 232 ? 4.898 3.861 6.262 1 97.81 232 ALA B C 1
ATOM 4513 O O . ALA B 1 232 ? 4.434 4.777 6.945 1 97.81 232 ALA B O 1
ATOM 4514 N N . GLY B 1 233 ? 5.828 4.031 5.355 1 98.06 233 GLY B N 1
ATOM 4515 C CA . GLY B 1 233 ? 6.254 5.371 4.98 1 98.06 233 GLY B CA 1
ATOM 4516 C C . GLY B 1 233 ? 7.469 5.848 5.754 1 98.06 233 GLY B C 1
ATOM 4517 O O . GLY B 1 233 ? 7.879 7.004 5.617 1 98.06 233 GLY B O 1
ATOM 4518 N N . GLU B 1 234 ? 8.078 4.965 6.574 1 97.25 234 GLU B N 1
ATOM 4519 C CA . GLU B 1 234 ? 9.32 5.316 7.258 1 97.25 234 GLU B CA 1
ATOM 4520 C C . GLU B 1 234 ? 10.508 5.23 6.309 1 97.25 234 GLU B C 1
ATOM 4522 O O . GLU B 1 234 ? 11.492 4.543 6.594 1 97.25 234 GLU B O 1
ATOM 4527 N N . ILE B 1 235 ? 10.484 6.055 5.293 1 97.5 235 ILE B N 1
ATOM 4528 C CA . ILE B 1 235 ? 11.414 5.961 4.172 1 97.5 235 ILE B CA 1
ATOM 4529 C C . ILE B 1 235 ? 12.789 6.461 4.598 1 97.5 235 ILE B C 1
ATOM 4531 O O . ILE B 1 235 ? 13.766 6.312 3.861 1 97.5 235 ILE B O 1
ATOM 4535 N N . GLY B 1 236 ? 12.898 7.062 5.758 1 95.56 236 GLY B N 1
ATOM 4536 C CA . GLY B 1 236 ? 14.203 7.328 6.328 1 95.56 236 GLY B CA 1
ATOM 4537 C C . GLY B 1 236 ? 15.016 6.066 6.57 1 95.56 236 GLY B C 1
ATOM 4538 O O . GLY B 1 236 ? 16.234 6.133 6.762 1 95.56 236 GLY B O 1
ATOM 4539 N N . HIS B 1 237 ? 14.352 4.918 6.488 1 95.81 237 HIS B N 1
ATOM 4540 C CA . HIS B 1 237 ? 14.992 3.641 6.777 1 95.81 237 HIS B CA 1
ATOM 4541 C C . HIS B 1 237 ? 15.164 2.812 5.512 1 95.81 237 HIS B C 1
ATOM 4543 O O . HIS B 1 237 ? 15.492 1.624 5.578 1 95.81 237 HIS B O 1
ATOM 4549 N N . ILE B 1 238 ? 14.945 3.404 4.363 1 98.06 238 ILE B N 1
ATOM 4550 C CA . ILE B 1 238 ? 15.266 2.656 3.154 1 98.06 238 ILE B CA 1
ATOM 4551 C C . ILE B 1 238 ? 16.75 2.303 3.146 1 98.06 238 ILE B C 1
ATOM 4553 O O . ILE B 1 238 ? 17.578 3.02 3.727 1 98.06 238 ILE B O 1
ATOM 4557 N N . THR B 1 239 ? 17.078 1.231 2.514 1 98.38 239 THR B N 1
ATOM 4558 C CA . THR B 1 239 ? 18.453 0.762 2.408 1 98.38 239 THR B CA 1
ATOM 4559 C C . THR B 1 239 ? 19.344 1.836 1.792 1 98.38 239 THR B C 1
ATOM 4561 O O . THR B 1 239 ? 19.125 2.25 0.651 1 98.38 239 THR B O 1
ATOM 4564 N N . PHE B 1 240 ? 20.359 2.262 2.588 1 98.25 240 PHE B N 1
ATOM 4565 C CA . PHE B 1 240 ? 21.281 3.293 2.135 1 98.25 240 PHE B CA 1
ATOM 4566 C C . PHE B 1 240 ? 22.609 3.195 2.885 1 98.25 240 PHE B C 1
ATOM 4568 O O . PHE B 1 240 ? 22.625 3.119 4.113 1 98.25 240 PHE B O 1
ATOM 4575 N N . PRO B 1 241 ? 23.766 3.148 2.156 1 98.25 241 PRO B N 1
ATOM 4576 C CA . PRO B 1 241 ? 23.859 3.094 0.697 1 98.25 241 PRO B CA 1
ATOM 4577 C C . PRO B 1 241 ? 23.422 1.742 0.128 1 98.25 241 PRO B C 1
ATOM 4579 O O . PRO B 1 241 ? 23.438 0.737 0.844 1 98.25 241 PRO B O 1
ATOM 4582 N N . PHE B 1 242 ? 22.953 1.708 -1.054 1 98.25 242 PHE B N 1
ATOM 4583 C CA . PHE B 1 242 ? 22.609 0.483 -1.762 1 98.25 242 PHE B CA 1
ATOM 4584 C C . PHE B 1 242 ? 23.312 0.415 -3.111 1 98.25 242 PHE B C 1
ATOM 4586 O O . PHE B 1 242 ? 22.797 0.921 -4.109 1 98.25 242 PHE B O 1
ATOM 4593 N N . ALA B 1 243 ? 24.422 -0.14 -3.186 1 97.75 243 ALA B N 1
ATOM 4594 C CA . ALA B 1 243 ? 25.281 -0.264 -4.355 1 97.75 243 ALA B CA 1
ATOM 4595 C C . ALA B 1 243 ? 26.281 -1.405 -4.176 1 97.75 243 ALA B C 1
ATOM 4597 O O . ALA B 1 243 ? 26.531 -1.858 -3.055 1 97.75 243 ALA B O 1
ATOM 4598 N N . PRO B 1 244 ? 26.781 -1.917 -5.316 1 94.94 244 PRO B N 1
ATOM 4599 C CA . PRO B 1 244 ? 27.781 -2.979 -5.203 1 94.94 244 PRO B CA 1
ATOM 4600 C C . PRO B 1 244 ? 28.953 -2.586 -4.32 1 94.94 244 PRO B C 1
ATOM 4602 O O . PRO B 1 244 ? 29.5 -1.487 -4.465 1 94.94 244 PRO B O 1
ATOM 4605 N N . GLY B 1 245 ? 29.25 -3.473 -3.393 1 93.44 245 GLY B N 1
ATOM 4606 C CA . GLY B 1 245 ? 30.453 -3.293 -2.594 1 93.44 245 GLY B CA 1
ATOM 4607 C C . GLY B 1 245 ? 30.25 -2.402 -1.385 1 93.44 245 GLY B C 1
ATOM 4608 O O . GLY B 1 245 ? 31.156 -2.211 -0.58 1 93.44 245 GLY B O 1
ATOM 4609 N N . LEU B 1 246 ? 29.078 -1.793 -1.189 1 96.69 246 LEU B N 1
ATOM 4610 C CA . LEU B 1 246 ? 28.781 -0.927 -0.052 1 96.69 246 LEU B CA 1
ATOM 4611 C C . LEU B 1 246 ? 27.859 -1.623 0.938 1 96.69 246 LEU B C 1
ATOM 4613 O O . LEU B 1 246 ? 27.031 -2.445 0.546 1 96.69 246 LEU B O 1
ATOM 4617 N N . THR B 1 247 ? 28.016 -1.332 2.223 1 96.56 247 THR B N 1
ATOM 4618 C CA . THR B 1 247 ? 27.203 -1.905 3.289 1 96.56 247 THR B CA 1
ATOM 4619 C C . THR B 1 247 ? 26.172 -0.896 3.783 1 96.56 247 THR B C 1
ATOM 4621 O O . THR B 1 247 ? 26.531 0.183 4.262 1 96.56 247 THR B O 1
ATOM 4624 N N . PRO B 1 248 ? 24.938 -1.243 3.672 1 97.94 248 PRO B N 1
ATOM 4625 C CA . PRO B 1 248 ? 23.922 -0.308 4.152 1 97.94 248 PRO B CA 1
ATOM 4626 C C . PRO B 1 248 ? 23.953 -0.13 5.668 1 97.94 248 PRO B C 1
ATOM 4628 O O . PRO B 1 248 ? 24.375 -1.031 6.391 1 97.94 248 PRO B O 1
ATOM 4631 N N . VAL B 1 249 ? 23.484 1.052 6.141 1 97.38 249 VAL B N 1
ATOM 4632 C CA . VAL B 1 249 ? 23.453 1.413 7.551 1 97.38 249 VAL B CA 1
ATOM 4633 C C . VAL B 1 249 ? 22.031 1.781 7.961 1 97.38 249 VAL B C 1
ATOM 4635 O O . VAL B 1 249 ? 21.359 2.562 7.273 1 97.38 249 VAL B O 1
ATOM 4638 N N . PRO B 1 250 ? 21.547 1.173 9.055 1 96.12 250 PRO B N 1
ATOM 4639 C CA . PRO B 1 250 ? 20.188 1.469 9.5 1 96.12 250 PRO B CA 1
ATOM 4640 C C . PRO B 1 250 ? 19.938 2.963 9.695 1 96.12 250 PRO B C 1
ATOM 4642 O O . PRO B 1 250 ? 20.703 3.635 10.383 1 96.12 250 PRO B O 1
ATOM 4645 N N . GLY B 1 251 ? 18.891 3.479 9.078 1 94.25 251 GLY B N 1
ATOM 4646 C CA . GLY B 1 251 ? 18.453 4.852 9.281 1 94.25 251 GLY B CA 1
ATOM 4647 C C . GLY B 1 251 ? 19.312 5.863 8.555 1 94.25 251 GLY B C 1
ATOM 4648 O O . GLY B 1 251 ? 19.125 7.07 8.703 1 94.25 251 GLY B O 1
ATOM 4649 N N . GLU B 1 252 ? 20.25 5.426 7.711 1 95.56 252 GLU B N 1
ATOM 4650 C CA . GLU B 1 252 ? 21.234 6.305 7.098 1 95.56 252 GLU B CA 1
ATOM 4651 C C . GLU B 1 252 ? 20.594 7.191 6.031 1 95.56 252 GLU B C 1
ATOM 4653 O O . GLU B 1 252 ? 21.047 8.312 5.801 1 95.56 252 GLU B O 1
ATOM 4658 N N . ALA B 1 253 ? 19.547 6.727 5.383 1 95.62 253 ALA B N 1
ATOM 4659 C CA . ALA B 1 253 ? 18.875 7.539 4.367 1 95.62 253 ALA B CA 1
ATOM 4660 C C . ALA B 1 253 ? 18.375 8.852 4.957 1 95.62 253 ALA B C 1
ATOM 4662 O O . ALA B 1 253 ? 18.531 9.914 4.352 1 95.62 253 ALA B O 1
ATOM 4663 N N . GLU B 1 254 ? 17.812 8.773 6.137 1 92.25 254 GLU B N 1
ATOM 4664 C CA . GLU B 1 254 ? 17.312 9.969 6.816 1 92.25 254 GLU B CA 1
ATOM 4665 C C . GLU B 1 254 ? 18.453 10.906 7.191 1 92.25 254 GLU B C 1
ATOM 4667 O O . GLU B 1 254 ? 18.344 12.125 7.039 1 92.25 254 GLU B O 1
ATOM 4672 N N . ARG B 1 255 ? 19.531 10.328 7.645 1 93 255 ARG B N 1
ATOM 4673 C CA . ARG B 1 255 ? 20.688 11.117 8.078 1 93 255 ARG B CA 1
ATOM 4674 C C . ARG B 1 255 ? 21.438 11.688 6.879 1 93 255 ARG B C 1
ATOM 4676 O O . ARG B 1 255 ? 22.359 12.5 7.039 1 93 255 ARG B O 1
ATOM 4683 N N . TYR B 1 256 ? 21.062 11.273 5.777 1 95.94 256 TYR B N 1
ATOM 4684 C CA . TYR B 1 256 ? 21.719 11.781 4.57 1 95.94 256 TYR B CA 1
ATOM 4685 C C . TYR B 1 256 ? 20.812 12.773 3.85 1 95.94 256 TYR B C 1
ATOM 4687 O O . TYR B 1 256 ? 21.266 13.852 3.445 1 95.94 256 TYR B O 1
ATOM 4695 N N . ILE B 1 257 ? 19.547 12.484 3.746 1 96.38 257 ILE B N 1
ATOM 4696 C CA . ILE B 1 257 ? 18.641 13.258 2.912 1 96.38 257 ILE B CA 1
ATOM 4697 C C . ILE B 1 257 ? 17.984 14.367 3.744 1 96.38 257 ILE B C 1
ATOM 4699 O O . ILE B 1 257 ? 17.578 15.398 3.207 1 96.38 257 ILE B O 1
ATOM 4703 N N . GLY B 1 258 ? 17.828 14.188 5.043 1 94.62 258 GLY B N 1
ATOM 4704 C CA . GLY B 1 258 ? 17.25 15.203 5.902 1 94.62 258 GLY B CA 1
ATOM 4705 C C . GLY B 1 258 ? 17.953 16.547 5.816 1 94.62 258 GLY B C 1
ATOM 4706 O O . GLY B 1 258 ? 19.125 16.609 5.426 1 94.62 258 GLY B O 1
ATOM 4707 N N . THR B 1 259 ? 17.328 17.578 6.211 1 94 259 THR B N 1
ATOM 4708 C CA . THR B 1 259 ? 17.812 18.922 5.934 1 94 259 THR B CA 1
ATOM 4709 C C . THR B 1 259 ? 19.031 19.25 6.785 1 94 259 THR B C 1
ATOM 4711 O O . THR B 1 259 ? 19.891 20.047 6.375 1 94 259 THR B O 1
ATOM 4714 N N . GLU B 1 260 ? 19.141 18.688 7.996 1 91.38 260 GLU B N 1
ATOM 4715 C CA . GLU B 1 260 ? 20.312 18.969 8.812 1 91.38 260 GLU B CA 1
ATOM 4716 C C . GLU B 1 260 ? 21.578 18.453 8.156 1 91.38 260 GLU B C 1
ATOM 4718 O O . GLU B 1 260 ? 22.578 19.156 8.055 1 91.38 260 GLU B O 1
ATOM 4723 N N . ALA B 1 261 ? 21.5 17.219 7.73 1 93.31 261 ALA B N 1
ATOM 4724 C CA . ALA B 1 261 ? 22.641 16.625 7.043 1 93.31 261 ALA B CA 1
ATOM 4725 C C . ALA B 1 261 ? 22.906 17.328 5.715 1 93.31 261 ALA B C 1
ATOM 4727 O O . ALA B 1 261 ? 24.062 17.562 5.352 1 93.31 261 ALA B O 1
ATOM 4728 N N . PHE B 1 262 ? 21.891 17.672 5.039 1 96.81 262 PHE B N 1
ATOM 4729 C CA . PHE B 1 262 ? 22 18.391 3.775 1 96.81 262 PHE B CA 1
ATOM 4730 C C . PHE B 1 262 ? 22.719 19.719 3.965 1 96.81 262 PHE B C 1
ATOM 4732 O O . PHE B 1 262 ? 23.688 20.016 3.252 1 96.81 262 PHE B O 1
ATOM 4739 N N . MET B 1 263 ? 22.328 20.469 4.977 1 96.69 263 MET B N 1
ATOM 4740 C CA . MET B 1 263 ? 22.922 21.781 5.219 1 96.69 263 MET B CA 1
ATOM 4741 C C . MET B 1 263 ? 24.375 21.641 5.656 1 96.69 263 MET B C 1
ATOM 4743 O O . MET B 1 263 ? 25.203 22.5 5.34 1 96.69 263 MET B O 1
ATOM 4747 N N . ALA B 1 264 ? 24.688 20.594 6.391 1 96.44 264 ALA B N 1
ATOM 4748 C CA . ALA B 1 264 ? 26.078 20.344 6.734 1 96.44 264 ALA B CA 1
ATOM 4749 C C . ALA B 1 264 ? 26.938 20.156 5.48 1 96.44 264 ALA B C 1
ATOM 4751 O O . ALA B 1 264 ? 28.031 20.703 5.383 1 96.44 264 ALA B O 1
ATOM 4752 N N . ARG B 1 265 ? 26.391 19.438 4.504 1 96.81 265 ARG B N 1
ATOM 4753 C CA . ARG B 1 265 ? 27.094 19.234 3.246 1 96.81 265 ARG B CA 1
ATOM 4754 C C . ARG B 1 265 ? 27.172 20.531 2.455 1 96.81 265 ARG B C 1
ATOM 4756 O O . ARG B 1 265 ? 28.203 20.812 1.831 1 96.81 265 ARG B O 1
ATOM 4763 N N . VAL B 1 266 ? 26.125 21.328 2.465 1 97.75 266 VAL B N 1
ATOM 4764 C CA . VAL B 1 266 ? 26.125 22.641 1.8 1 97.75 266 VAL B CA 1
ATOM 4765 C C . VAL B 1 266 ? 27.266 23.5 2.35 1 97.75 266 VAL B C 1
ATOM 4767 O O . VAL B 1 266 ? 28.031 24.078 1.584 1 97.75 266 VAL B O 1
ATOM 4770 N N . ARG B 1 267 ? 27.359 23.547 3.646 1 97.06 267 ARG B N 1
ATOM 4771 C CA . ARG B 1 267 ? 28.375 24.375 4.281 1 97.06 267 ARG B CA 1
ATOM 4772 C C . ARG B 1 267 ? 29.766 23.875 3.938 1 97.06 267 ARG B C 1
ATOM 4774 O O . ARG B 1 267 ? 30.672 24.672 3.66 1 97.06 267 ARG B O 1
ATOM 4781 N N . ALA B 1 268 ? 29.953 22.625 3.922 1 96.25 268 ALA B N 1
ATOM 4782 C CA . ALA B 1 268 ? 31.25 22.016 3.654 1 96.25 268 ALA B CA 1
ATOM 4783 C C . ALA B 1 268 ? 31.688 22.266 2.213 1 96.25 268 ALA B C 1
ATOM 4785 O O . ALA B 1 268 ? 32.875 22.438 1.939 1 96.25 268 ALA B O 1
ATOM 4786 N N . ASP B 1 269 ? 30.688 22.344 1.33 1 95.81 269 ASP B N 1
ATOM 4787 C CA . ASP B 1 269 ? 31.016 22.406 -0.093 1 95.81 269 ASP B CA 1
ATOM 4788 C C . ASP B 1 269 ? 30.781 23.812 -0.646 1 95.81 269 ASP B C 1
ATOM 4790 O O . ASP B 1 269 ? 30.828 24.016 -1.86 1 95.81 269 ASP B O 1
ATOM 4794 N N . TRP B 1 270 ? 30.484 24.719 0.223 1 96.38 270 TRP B N 1
ATOM 4795 C CA . TRP B 1 270 ? 30.203 26.078 -0.244 1 96.38 270 TRP B CA 1
ATOM 4796 C C . TRP B 1 270 ? 31.438 26.719 -0.844 1 96.38 270 TRP B C 1
ATOM 4798 O O . TRP B 1 270 ? 32.5 26.734 -0.222 1 96.38 270 TRP B O 1
ATOM 4808 N N . PRO B 1 271 ? 31.297 27.297 -2 1 94.38 271 PRO B N 1
ATOM 4809 C CA . PRO B 1 271 ? 32.469 27.875 -2.646 1 94.38 271 PRO B CA 1
ATOM 4810 C C . PRO B 1 271 ? 33 29.109 -1.916 1 94.38 271 PRO B C 1
ATOM 4812 O O . PRO B 1 271 ? 32.219 29.938 -1.46 1 94.38 271 PRO B O 1
ATOM 4815 N N . LYS B 1 272 ? 34.25 29.297 -1.793 1 89.56 272 LYS B N 1
ATOM 4816 C CA . LYS B 1 272 ? 34.906 30.406 -1.093 1 89.56 272 LYS B CA 1
ATOM 4817 C C . LYS B 1 272 ? 34.531 31.75 -1.722 1 89.56 272 LYS B C 1
ATOM 4819 O O . LYS B 1 272 ? 34.406 32.75 -1.021 1 89.56 272 LYS B O 1
ATOM 4824 N N . GLY B 1 273 ? 34.219 31.844 -3.014 1 86.88 273 GLY B N 1
ATOM 4825 C CA . GLY B 1 273 ? 33.969 33.094 -3.719 1 86.88 273 GLY B CA 1
ATOM 4826 C C . GLY B 1 273 ? 32.5 33.469 -3.73 1 86.88 273 GLY B C 1
ATOM 4827 O O . GLY B 1 273 ? 32.125 34.531 -4.254 1 86.88 273 GLY B O 1
ATOM 4828 N N . SER B 1 274 ? 31.672 32.719 -2.971 1 88.81 274 SER B N 1
ATOM 4829 C CA . SER B 1 274 ? 30.234 32.938 -3.064 1 88.81 274 SER B CA 1
ATOM 4830 C C . SER B 1 274 ? 29.672 33.531 -1.771 1 88.81 274 SER B C 1
ATOM 4832 O O . SER B 1 274 ? 28.5 33.344 -1.446 1 88.81 274 SER B O 1
ATOM 4834 N N . GLY B 1 275 ? 30.562 34.188 -0.93 1 90.5 275 GLY B N 1
ATOM 4835 C CA . GLY B 1 275 ? 30.109 34.75 0.34 1 90.5 275 GLY B CA 1
ATOM 4836 C C . GLY B 1 275 ? 29.938 33.688 1.409 1 90.5 275 GLY B C 1
ATOM 4837 O O . GLY B 1 275 ? 30.438 32.562 1.273 1 90.5 275 GLY B O 1
ATOM 4838 N N . ARG B 1 276 ? 29.219 34.062 2.484 1 94.38 276 ARG B N 1
ATOM 4839 C CA . ARG B 1 276 ? 28.984 33.125 3.574 1 94.38 276 ARG B CA 1
ATOM 4840 C C . ARG B 1 276 ? 27.938 32.094 3.18 1 94.38 276 ARG B C 1
ATOM 4842 O O . ARG B 1 276 ? 27 32.375 2.441 1 94.38 276 ARG B O 1
ATOM 4849 N N . PRO B 1 277 ? 28.125 30.922 3.652 1 96.25 277 PRO B N 1
ATOM 4850 C CA . PRO B 1 277 ? 27.094 29.906 3.4 1 96.25 277 PRO B CA 1
ATOM 4851 C C . PRO B 1 277 ? 25.75 30.266 4.031 1 96.25 277 PRO B C 1
ATOM 4853 O O . PRO B 1 277 ? 25.703 30.984 5.031 1 96.25 277 PRO B O 1
ATOM 4856 N N . PRO B 1 278 ? 24.688 29.797 3.375 1 97 278 PRO B N 1
ATOM 4857 C CA . PRO B 1 278 ? 23.375 30.016 3.996 1 97 278 PRO B CA 1
ATOM 4858 C C . PRO B 1 278 ? 23.266 29.391 5.383 1 97 278 PRO B C 1
ATOM 4860 O O . PRO B 1 278 ? 23.812 28.312 5.613 1 97 278 PRO B O 1
ATOM 4863 N N . ALA B 1 279 ? 22.531 29.984 6.289 1 94.5 279 ALA B N 1
ATOM 4864 C CA . ALA B 1 279 ? 22.422 29.547 7.68 1 94.5 279 ALA B CA 1
ATOM 4865 C C . ALA B 1 279 ? 21.469 28.359 7.797 1 94.5 279 ALA B C 1
ATOM 4867 O O . ALA B 1 279 ? 21.625 27.531 8.703 1 94.5 279 ALA B O 1
ATOM 4868 N N . ASP B 1 280 ? 20.469 28.344 6.984 1 93.81 280 ASP B N 1
ATOM 4869 C CA . ASP B 1 280 ? 19.469 27.281 7.004 1 93.81 280 ASP B CA 1
ATOM 4870 C C . ASP B 1 280 ? 18.828 27.094 5.629 1 93.81 280 ASP B C 1
ATOM 4872 O O . ASP B 1 280 ? 19.234 27.75 4.66 1 93.81 280 ASP B O 1
ATOM 4876 N N . THR B 1 281 ? 17.922 26.203 5.535 1 95.19 281 THR B N 1
ATOM 4877 C CA . THR B 1 281 ? 17.328 25.859 4.25 1 95.19 281 THR B CA 1
ATOM 4878 C C . THR B 1 281 ? 16.484 27.031 3.717 1 95.19 281 THR B C 1
ATOM 4880 O O . THR B 1 281 ? 16.359 27.203 2.502 1 95.19 281 THR B O 1
ATOM 4883 N N . TYR B 1 282 ? 15.969 27.828 4.621 1 93.38 282 TYR B N 1
ATOM 4884 C CA . TYR B 1 282 ? 15.195 28.984 4.191 1 93.38 282 TYR B CA 1
ATOM 4885 C C . TYR B 1 282 ? 16.078 29.984 3.436 1 93.38 282 TYR B C 1
ATOM 4887 O O . TYR B 1 282 ? 15.719 30.422 2.342 1 93.38 282 TYR B O 1
ATOM 4895 N N . GLU B 1 283 ? 17.156 30.234 3.998 1 96.94 283 GLU B N 1
ATOM 4896 C CA . GLU B 1 283 ? 18.078 31.156 3.342 1 96.94 283 GLU B CA 1
ATOM 4897 C C . GLU B 1 283 ? 18.625 30.562 2.051 1 96.94 283 GLU B C 1
ATOM 4899 O O . GLU B 1 283 ? 18.797 31.266 1.055 1 96.94 283 GLU B O 1
ATOM 4904 N N . LEU B 1 284 ? 18.953 29.297 2.096 1 98.06 284 LEU B N 1
ATOM 4905 C CA . LEU B 1 284 ? 19.438 28.609 0.902 1 98.06 284 LEU B CA 1
ATOM 4906 C C . LEU B 1 284 ? 18.438 28.734 -0.245 1 98.06 284 LEU B C 1
ATOM 4908 O O . LEU B 1 284 ? 18.828 29.109 -1.359 1 98.06 284 LEU B O 1
ATOM 4912 N N . LEU B 1 285 ? 17.188 28.5 0.021 1 97.56 285 LEU B N 1
ATOM 4913 C CA . LEU B 1 285 ? 16.141 28.578 -0.989 1 97.56 285 LEU B CA 1
ATOM 4914 C C . LEU B 1 285 ? 15.938 30 -1.479 1 97.56 285 LEU B C 1
ATOM 4916 O O . LEU B 1 285 ? 15.703 30.234 -2.666 1 97.56 285 LEU B O 1
ATOM 4920 N N . ALA B 1 286 ? 16 30.891 -0.528 1 97.25 286 ALA B N 1
ATOM 4921 C CA . ALA B 1 286 ? 15.883 32.312 -0.908 1 97.25 286 ALA B CA 1
ATOM 4922 C C . ALA B 1 286 ? 16.984 32.688 -1.893 1 97.25 286 ALA B C 1
ATOM 4924 O O . ALA B 1 286 ? 16.703 33.312 -2.92 1 97.25 286 ALA B O 1
ATOM 4925 N N . ARG B 1 287 ? 18.156 32.344 -1.619 1 97.38 287 ARG B N 1
ATOM 4926 C CA . ARG B 1 287 ? 19.281 32.625 -2.492 1 97.38 287 ARG B CA 1
ATOM 4927 C C . ARG B 1 287 ? 19.141 31.938 -3.84 1 97.38 287 ARG B C 1
ATOM 4929 O O . ARG B 1 287 ? 19.422 32.531 -4.887 1 97.38 287 ARG B O 1
ATOM 4936 N N . ALA B 1 288 ? 18.766 30.703 -3.818 1 97.88 288 ALA B N 1
ATOM 4937 C CA . ALA B 1 288 ? 18.516 29.969 -5.062 1 97.88 288 ALA B CA 1
ATOM 4938 C C . ALA B 1 288 ? 17.453 30.672 -5.902 1 97.88 288 ALA B C 1
ATOM 4940 O O . ALA B 1 288 ? 17.609 30.812 -7.121 1 97.88 288 ALA B O 1
ATOM 4941 N N . GLY B 1 289 ? 16.406 31.125 -5.254 1 96.75 289 GLY B N 1
ATOM 4942 C CA . GLY B 1 289 ? 15.336 31.844 -5.934 1 96.75 289 GLY B CA 1
ATOM 4943 C C . GLY B 1 289 ? 15.789 33.125 -6.57 1 96.75 289 GLY B C 1
ATOM 4944 O O . GLY B 1 289 ? 15.203 33.594 -7.559 1 96.75 289 GLY B O 1
ATOM 4945 N N . GLU B 1 290 ? 16.812 33.625 -6.02 1 96.44 290 GLU B N 1
ATOM 4946 C CA . GLU B 1 290 ? 17.359 34.906 -6.527 1 96.44 290 GLU B CA 1
ATOM 4947 C C . GLU B 1 290 ? 18.422 34.625 -7.605 1 96.44 290 GLU B C 1
ATOM 4949 O O . GLU B 1 290 ? 19.016 35.594 -8.117 1 96.44 290 GLU B O 1
ATOM 4954 N N . GLY B 1 291 ? 18.688 33.344 -7.871 1 95.75 291 GLY B N 1
ATOM 4955 C CA . GLY B 1 291 ? 19.562 33.031 -8.984 1 95.75 291 GLY B CA 1
ATOM 4956 C C . GLY B 1 291 ? 21 32.75 -8.562 1 95.75 291 GLY B C 1
ATOM 4957 O O . GLY B 1 291 ? 21.891 32.688 -9.406 1 95.75 291 GLY B O 1
ATOM 4958 N N . ASP B 1 292 ? 21.234 32.688 -7.227 1 96.31 292 ASP B N 1
ATOM 4959 C CA . ASP B 1 292 ? 22.562 32.312 -6.75 1 96.31 292 ASP B CA 1
ATOM 4960 C C . ASP B 1 292 ? 22.984 30.953 -7.273 1 96.31 292 ASP B C 1
ATOM 4962 O O . ASP B 1 292 ? 22.359 29.938 -6.926 1 96.31 292 ASP B O 1
ATOM 4966 N N . ALA B 1 293 ? 24.031 30.938 -8.023 1 96 293 ALA B N 1
ATOM 4967 C CA . ALA B 1 293 ? 24.422 29.719 -8.742 1 96 293 ALA B CA 1
ATOM 4968 C C . ALA B 1 293 ? 24.812 28.609 -7.77 1 96 293 ALA B C 1
ATOM 4970 O O . ALA B 1 293 ? 24.484 27.438 -7.988 1 96 293 ALA B O 1
ATOM 4971 N N . ALA B 1 294 ? 25.531 28.984 -6.738 1 96.94 294 ALA B N 1
ATOM 4972 C CA . ALA B 1 294 ? 25.953 28 -5.75 1 96.94 294 ALA B CA 1
ATOM 4973 C C . ALA B 1 294 ? 24.734 27.391 -5.035 1 96.94 294 ALA B C 1
ATOM 4975 O O . ALA B 1 294 ? 24.641 26.172 -4.879 1 96.94 294 ALA B O 1
ATOM 4976 N N . ALA B 1 295 ? 23.828 28.203 -4.633 1 97.81 295 ALA B N 1
ATOM 4977 C CA . ALA B 1 295 ? 22.609 27.75 -3.961 1 97.81 295 ALA B CA 1
ATOM 4978 C C . ALA B 1 295 ? 21.781 26.844 -4.875 1 97.81 295 ALA B C 1
ATOM 4980 O O . ALA B 1 295 ? 21.312 25.797 -4.453 1 97.81 295 ALA B O 1
ATOM 4981 N N . LEU B 1 296 ? 21.703 27.219 -6.102 1 97.5 296 LEU B N 1
ATOM 4982 C CA . LEU B 1 296 ? 20.922 26.469 -7.078 1 97.5 296 LEU B CA 1
ATOM 4983 C C . LEU B 1 296 ? 21.5 25.078 -7.277 1 97.5 296 LEU B C 1
ATOM 4985 O O . LEU B 1 296 ? 20.75 24.094 -7.363 1 97.5 296 LEU B O 1
ATOM 4989 N N . ARG B 1 297 ? 22.766 25.016 -7.352 1 97.25 297 ARG B N 1
ATOM 4990 C CA . ARG B 1 297 ? 23.422 23.719 -7.527 1 97.25 297 ARG B CA 1
ATOM 4991 C C . ARG B 1 297 ? 23.109 22.781 -6.375 1 97.25 297 ARG B C 1
ATOM 4993 O O . ARG B 1 297 ? 22.812 21.609 -6.594 1 97.25 297 ARG B O 1
ATOM 5000 N N . HIS B 1 298 ? 23.156 23.297 -5.18 1 97.94 298 HIS B N 1
ATOM 500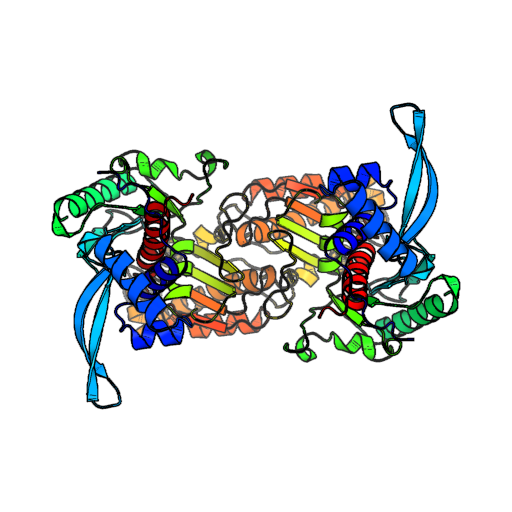1 C CA . HIS B 1 298 ? 22.859 22.469 -4.008 1 97.94 298 HIS B CA 1
ATOM 5002 C C . HIS B 1 298 ? 21.391 22.078 -3.975 1 97.94 298 HIS B C 1
ATOM 5004 O O . HIS B 1 298 ? 21.062 20.906 -3.697 1 97.94 298 HIS B O 1
ATOM 5010 N N . VAL B 1 299 ? 20.531 22.984 -4.316 1 98.38 299 VAL B N 1
ATOM 5011 C CA . VAL B 1 299 ? 19.094 22.703 -4.305 1 98.38 299 VAL B CA 1
ATOM 5012 C C . VAL B 1 299 ? 18.766 21.656 -5.359 1 98.38 299 VAL B C 1
ATOM 5014 O O . VAL B 1 299 ? 18.031 20.703 -5.086 1 98.38 299 VAL B O 1
ATOM 5017 N N . GLU B 1 300 ? 19.344 21.766 -6.508 1 98.06 300 GLU B N 1
ATOM 5018 C CA . GLU B 1 300 ? 19.109 20.812 -7.582 1 98.06 300 GLU B CA 1
ATOM 5019 C C . GLU B 1 300 ? 19.656 19.422 -7.234 1 98.06 300 GLU B C 1
ATOM 5021 O O . GLU B 1 300 ? 19.047 18.406 -7.539 1 98.06 300 GLU B O 1
ATOM 5026 N N . GLY B 1 301 ? 20.844 19.469 -6.664 1 97.94 301 GLY B N 1
ATOM 5027 C CA . GLY B 1 301 ? 21.422 18.219 -6.223 1 97.94 301 GLY B CA 1
ATOM 5028 C C . GLY B 1 301 ? 20.547 17.484 -5.219 1 97.94 301 GLY B C 1
ATOM 5029 O O . GLY B 1 301 ? 20.328 16.281 -5.355 1 97.94 301 GLY B O 1
ATOM 5030 N N . HIS B 1 302 ? 20.062 18.219 -4.238 1 98.19 302 HIS B N 1
ATOM 5031 C CA . HIS B 1 302 ? 19.188 17.609 -3.232 1 98.19 302 HIS B CA 1
ATOM 5032 C C . HIS B 1 302 ? 17.875 17.156 -3.844 1 98.19 302 HIS B C 1
ATOM 5034 O O . HIS B 1 302 ? 17.344 16.094 -3.5 1 98.19 302 HIS B O 1
ATOM 5040 N N . ALA B 1 303 ? 17.359 17.953 -4.762 1 98.62 303 ALA B N 1
ATOM 5041 C CA . ALA B 1 303 ? 16.125 17.594 -5.469 1 98.62 303 ALA B CA 1
ATOM 5042 C C . ALA B 1 303 ? 16.281 16.281 -6.227 1 98.62 303 ALA B C 1
ATOM 5044 O O . ALA B 1 303 ? 15.352 15.469 -6.277 1 98.62 303 ALA B O 1
ATOM 5045 N N . ALA B 1 304 ? 17.422 16.062 -6.805 1 98.56 304 ALA B N 1
ATOM 5046 C CA . ALA B 1 304 ? 17.688 14.82 -7.512 1 98.56 304 ALA B CA 1
ATOM 5047 C C . ALA B 1 304 ? 17.656 13.633 -6.555 1 98.56 304 ALA B C 1
ATOM 5049 O O . ALA B 1 304 ? 17.109 12.57 -6.891 1 98.56 304 ALA B O 1
ATOM 5050 N N . GLU B 1 305 ? 18.203 13.844 -5.383 1 98.19 305 GLU B N 1
ATOM 5051 C CA . GLU B 1 305 ? 18.188 12.797 -4.375 1 98.19 305 GLU B CA 1
ATOM 5052 C C . GLU B 1 305 ? 16.766 12.5 -3.906 1 98.19 305 GLU B C 1
ATOM 5054 O O . GLU B 1 305 ? 16.391 11.336 -3.725 1 98.19 305 GLU B O 1
ATOM 5059 N N . ILE B 1 306 ? 15.984 13.531 -3.723 1 98.44 306 ILE B N 1
ATOM 5060 C CA . ILE B 1 306 ? 14.586 13.367 -3.359 1 98.44 306 ILE B CA 1
ATOM 5061 C C . ILE B 1 306 ? 13.844 12.609 -4.461 1 98.44 306 ILE B C 1
ATOM 5063 O O . ILE B 1 306 ? 13.07 11.695 -4.18 1 98.44 306 ILE B O 1
ATOM 5067 N N . GLY B 1 307 ? 14.117 12.992 -5.715 1 98.69 307 GLY B N 1
ATOM 5068 C CA . GLY B 1 307 ? 13.547 12.281 -6.844 1 98.69 307 GLY B CA 1
ATOM 5069 C C . GLY B 1 307 ? 13.891 10.805 -6.855 1 98.69 307 GLY B C 1
ATOM 5070 O O . GLY B 1 307 ? 13.047 9.961 -7.176 1 98.69 307 GLY B O 1
ATOM 5071 N N . ALA B 1 308 ? 15.109 10.492 -6.496 1 98.56 308 ALA B N 1
ATOM 5072 C CA . ALA B 1 308 ? 15.562 9.109 -6.426 1 98.56 308 ALA B CA 1
ATOM 5073 C C . ALA B 1 308 ? 14.789 8.336 -5.363 1 98.56 308 ALA B C 1
ATOM 5075 O O . ALA B 1 308 ? 14.445 7.168 -5.566 1 98.56 308 ALA B O 1
ATOM 5076 N N . VAL B 1 309 ? 14.5 8.961 -4.223 1 98.56 309 VAL B N 1
ATOM 5077 C CA . VAL B 1 309 ? 13.711 8.344 -3.162 1 98.56 309 VAL B CA 1
ATOM 5078 C C . VAL B 1 309 ? 12.289 8.102 -3.646 1 98.56 309 VAL B C 1
ATOM 5080 O O . VAL B 1 309 ? 11.719 7.031 -3.424 1 98.56 309 VAL B O 1
ATOM 5083 N N . ILE B 1 310 ? 11.75 9.078 -4.344 1 98.69 310 ILE B N 1
ATOM 5084 C CA . ILE B 1 310 ? 10.398 8.969 -4.871 1 98.69 310 ILE B CA 1
ATOM 5085 C C . ILE B 1 310 ? 10.328 7.816 -5.875 1 98.69 310 ILE B C 1
ATOM 5087 O O . ILE B 1 310 ? 9.352 7.059 -5.891 1 98.69 310 ILE B O 1
ATOM 5091 N N . ALA B 1 311 ? 11.359 7.672 -6.672 1 98.75 311 ALA B N 1
ATOM 5092 C CA . ALA B 1 311 ? 11.383 6.59 -7.652 1 98.75 311 ALA B CA 1
ATOM 5093 C C . ALA B 1 311 ? 11.312 5.227 -6.969 1 98.75 311 ALA B C 1
ATOM 5095 O O . ALA B 1 311 ? 10.688 4.301 -7.484 1 98.75 311 ALA B O 1
ATOM 5096 N N . ILE B 1 312 ? 11.93 5.086 -5.812 1 98.69 312 ILE B N 1
ATOM 5097 C CA . ILE B 1 312 ? 11.828 3.863 -5.023 1 98.69 312 ILE B CA 1
ATOM 5098 C C . ILE B 1 312 ? 10.367 3.633 -4.621 1 98.69 312 ILE B C 1
ATOM 5100 O O . ILE B 1 312 ? 9.828 2.541 -4.816 1 98.69 312 ILE B O 1
ATOM 5104 N N . CYS B 1 313 ? 9.734 4.672 -4.145 1 98.44 313 CYS B N 1
ATOM 5105 C CA . CYS B 1 313 ? 8.352 4.574 -3.688 1 98.44 313 CYS B CA 1
ATOM 5106 C C . CYS B 1 313 ? 7.422 4.203 -4.836 1 98.44 313 CYS B C 1
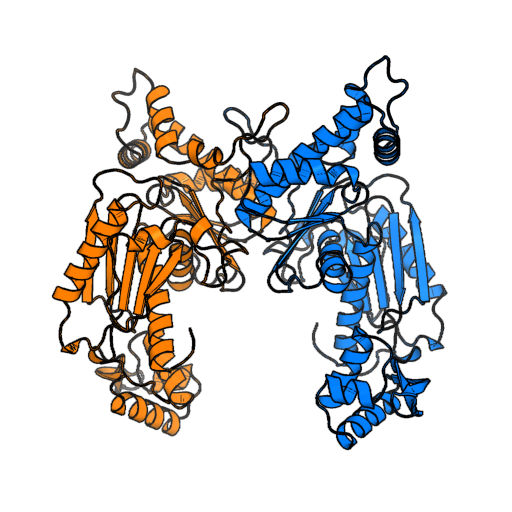ATOM 5108 O O . CYS B 1 313 ? 6.52 3.379 -4.668 1 98.44 313 CYS B O 1
ATOM 5110 N N . VAL B 1 314 ? 7.68 4.789 -6.008 1 98.44 314 VAL B N 1
ATOM 5111 C CA . VAL B 1 314 ? 6.875 4.5 -7.191 1 98.44 314 VAL B CA 1
ATOM 5112 C C . VAL B 1 314 ? 7.039 3.035 -7.582 1 98.44 314 VAL B C 1
ATOM 5114 O O . VAL B 1 314 ? 6.062 2.359 -7.914 1 98.44 314 VAL B O 1
ATOM 5117 N N . SER B 1 315 ? 8.219 2.523 -7.484 1 98.38 315 SER B N 1
ATOM 5118 C CA . SER B 1 315 ? 8.477 1.135 -7.844 1 98.38 315 SER B CA 1
ATOM 5119 C C . SER B 1 315 ? 7.766 0.175 -6.898 1 98.38 315 SER B C 1
ATOM 5121 O O . SER B 1 315 ? 7.297 -0.885 -7.316 1 98.38 315 SER B O 1
ATOM 5123 N N . VAL B 1 316 ? 7.637 0.561 -5.66 1 98.38 316 VAL B N 1
ATOM 5124 C CA . VAL B 1 316 ? 7.082 -0.337 -4.652 1 98.38 316 VAL B CA 1
ATOM 5125 C C . VAL B 1 316 ? 5.555 -0.249 -4.668 1 98.38 316 VAL B C 1
ATOM 5127 O O . VAL B 1 316 ? 4.867 -1.273 -4.656 1 98.38 316 VAL B O 1
ATOM 5130 N N . ILE B 1 317 ? 4.996 1.012 -4.855 1 97.88 317 ILE B N 1
ATOM 5131 C CA . ILE B 1 317 ? 3.578 1.126 -4.535 1 97.88 317 ILE B CA 1
ATOM 5132 C C . ILE B 1 317 ? 2.826 1.698 -5.734 1 97.88 317 ILE B C 1
ATOM 5134 O O . ILE B 1 317 ? 1.595 1.631 -5.793 1 97.88 317 ILE B O 1
ATOM 5138 N N . ASP B 1 318 ? 3.467 2.389 -6.672 1 97.94 318 ASP B N 1
ATOM 5139 C CA . ASP B 1 318 ? 2.852 2.986 -7.855 1 97.94 318 ASP B CA 1
ATOM 5140 C C . ASP B 1 318 ? 1.642 3.836 -7.473 1 97.94 318 ASP B C 1
ATOM 5142 O O . ASP B 1 318 ? 0.521 3.561 -7.906 1 97.94 318 ASP B O 1
ATOM 5146 N N . PRO B 1 319 ? 1.899 4.957 -6.805 1 97.81 319 PRO B N 1
ATOM 5147 C CA . PRO B 1 319 ? 0.792 5.742 -6.254 1 97.81 319 PRO B CA 1
ATOM 5148 C C . PRO B 1 319 ? 0.113 6.621 -7.301 1 97.81 319 PRO B C 1
ATOM 5150 O O . PRO B 1 319 ? -0.966 7.164 -7.051 1 97.81 319 PRO B O 1
ATOM 5153 N N . GLY B 1 320 ? 0.729 6.816 -8.469 1 97.5 320 GLY B N 1
ATOM 5154 C CA . GLY B 1 320 ? 0.176 7.656 -9.523 1 97.5 320 GLY B CA 1
ATOM 5155 C C . GLY B 1 320 ? 0.423 9.133 -9.297 1 97.5 320 GLY B C 1
ATOM 5156 O O . GLY B 1 320 ? 0.718 9.875 -10.242 1 97.5 320 GLY B O 1
ATOM 5157 N N . LEU B 1 321 ? 0.396 9.594 -8.023 1 98.62 321 LEU B N 1
ATOM 5158 C CA . LEU B 1 321 ? 0.618 10.984 -7.621 1 98.62 321 LEU B CA 1
ATOM 5159 C C . LEU B 1 321 ? 1.475 11.055 -6.359 1 98.62 321 LEU B C 1
ATOM 5161 O O . LEU B 1 321 ? 1.264 10.289 -5.418 1 98.62 321 LEU B O 1
ATOM 5165 N N . VAL B 1 322 ? 2.451 11.906 -6.438 1 98.81 322 VAL B N 1
ATOM 5166 C CA . VAL B 1 322 ? 3.256 12.211 -5.258 1 98.81 322 VAL B CA 1
ATOM 5167 C C . VAL B 1 322 ? 3.193 13.703 -4.961 1 98.81 322 VAL B C 1
ATOM 5169 O O . VAL B 1 322 ? 3.469 14.531 -5.84 1 98.81 322 VAL B O 1
ATOM 5172 N N . VAL B 1 323 ? 2.793 14.062 -3.756 1 98.75 323 VAL B N 1
ATOM 5173 C CA . VAL B 1 323 ? 2.74 15.445 -3.293 1 98.75 323 VAL B CA 1
ATOM 5174 C C . VAL B 1 323 ? 3.963 15.742 -2.43 1 98.75 323 VAL B C 1
ATOM 5176 O O . VAL B 1 323 ? 4.195 15.078 -1.42 1 98.75 323 VAL B O 1
ATOM 5179 N N . LEU B 1 324 ? 4.73 16.734 -2.82 1 98.25 324 LEU B N 1
ATOM 5180 C CA . LEU B 1 324 ? 5.887 17.172 -2.047 1 98.25 324 LEU B CA 1
ATOM 5181 C C . LEU B 1 324 ? 5.469 18.141 -0.949 1 98.25 324 LEU B C 1
ATOM 5183 O O . LEU B 1 324 ? 4.793 19.141 -1.22 1 98.25 324 LEU B O 1
ATOM 5187 N N . GLY B 1 325 ? 5.848 17.75 0.261 1 96.75 325 GLY B N 1
ATOM 5188 C CA . GLY B 1 325 ? 5.492 18.609 1.382 1 96.75 325 GLY B CA 1
ATOM 5189 C C . GLY B 1 325 ? 6.594 18.719 2.418 1 96.75 325 GLY B C 1
ATOM 5190 O O . GLY B 1 325 ? 7.691 18.203 2.227 1 96.75 325 GLY B O 1
ATOM 5191 N N . GLY B 1 326 ? 6.27 19.453 3.537 1 92.81 326 GLY B N 1
ATOM 5192 C CA . GLY B 1 326 ? 7.25 19.812 4.555 1 92.81 326 GLY B CA 1
ATOM 5193 C C . GLY B 1 326 ? 7.848 21.188 4.355 1 92.81 326 GLY B C 1
ATOM 5194 O O . GLY B 1 326 ? 7.703 21.797 3.287 1 92.81 326 GLY B O 1
ATOM 5195 N N . GLY B 1 327 ? 8.461 21.703 5.414 1 88.31 327 GLY B N 1
ATOM 5196 C CA . GLY B 1 327 ? 9.016 23.047 5.34 1 88.31 327 GLY B CA 1
ATOM 5197 C C . GLY B 1 327 ? 9.93 23.25 4.145 1 88.31 327 GLY B C 1
ATOM 5198 O O . GLY B 1 327 ? 9.812 24.25 3.43 1 88.31 327 GLY B O 1
ATOM 5199 N N . TYR B 1 328 ? 10.789 22.297 3.855 1 93.25 328 TYR B N 1
ATOM 5200 C CA . TYR B 1 328 ? 11.719 22.344 2.736 1 93.25 328 TYR B CA 1
ATOM 5201 C C . TYR B 1 328 ? 11.109 21.719 1.486 1 93.25 328 TYR B C 1
ATOM 5203 O O . TYR B 1 328 ? 11.188 22.297 0.398 1 93.25 328 TYR B O 1
ATOM 5211 N N . GLY B 1 329 ? 10.422 20.609 1.647 1 94.88 329 GLY B N 1
ATOM 5212 C CA . GLY B 1 329 ? 9.922 19.797 0.549 1 94.88 329 GLY B CA 1
ATOM 5213 C C . GLY B 1 329 ? 8.844 20.484 -0.262 1 94.88 329 GLY B C 1
ATOM 5214 O O . GLY B 1 329 ? 8.641 20.172 -1.436 1 94.88 329 GLY B O 1
ATOM 5215 N N . ALA B 1 330 ? 8.219 21.469 0.335 1 94.19 330 ALA B N 1
ATOM 5216 C CA . ALA B 1 330 ? 7.105 22.141 -0.338 1 94.19 330 ALA B CA 1
ATOM 5217 C C . ALA B 1 330 ? 7.609 23.25 -1.245 1 94.19 330 ALA B C 1
ATOM 5219 O O . ALA B 1 330 ? 6.816 23.922 -1.919 1 94.19 330 ALA B O 1
ATOM 5220 N N . SER B 1 331 ? 8.883 23.5 -1.309 1 94.94 331 SER B N 1
ATOM 5221 C CA . SER B 1 331 ? 9.406 24.547 -2.178 1 94.94 331 SER B CA 1
ATOM 5222 C C . SER B 1 331 ? 9.195 24.203 -3.648 1 94.94 331 SER B C 1
ATOM 5224 O O . SER B 1 331 ? 9.586 23.125 -4.098 1 94.94 331 SER B O 1
ATOM 5226 N N . PRO B 1 332 ? 8.688 25.125 -4.367 1 94.38 332 PRO B N 1
ATOM 5227 C CA . PRO B 1 332 ? 8.477 24.875 -5.793 1 94.38 332 PRO B CA 1
ATOM 5228 C C . PRO B 1 332 ? 9.789 24.719 -6.562 1 94.38 332 PRO B C 1
ATOM 5230 O O . PRO B 1 332 ? 9.797 24.203 -7.68 1 94.38 332 PRO B O 1
ATOM 5233 N N . LEU B 1 333 ? 10.906 25.141 -5.977 1 96.94 333 LEU B N 1
ATOM 5234 C CA . LEU B 1 333 ? 12.203 25.078 -6.645 1 96.94 333 LEU B CA 1
ATOM 5235 C C . LEU B 1 333 ? 12.656 23.641 -6.812 1 96.94 333 LEU B C 1
ATOM 5237 O O . LEU B 1 333 ? 13.531 23.344 -7.633 1 96.94 333 LEU B O 1
ATOM 5241 N N . LEU B 1 334 ? 12.062 22.75 -6.051 1 98 334 LEU B N 1
ATOM 5242 C CA . LEU B 1 334 ? 12.516 21.359 -6.051 1 98 334 LEU B CA 1
ATOM 5243 C C . LEU B 1 334 ? 11.852 20.578 -7.18 1 98 334 LEU B C 1
ATOM 5245 O O . LEU B 1 334 ? 12.445 19.641 -7.719 1 98 334 LEU B O 1
ATOM 5249 N N . ARG B 1 335 ? 10.656 20.969 -7.562 1 98 335 ARG B N 1
ATOM 5250 C CA . ARG B 1 335 ? 9.742 20.125 -8.328 1 98 335 ARG B CA 1
ATOM 5251 C C . ARG B 1 335 ? 10.32 19.797 -9.703 1 98 335 ARG B C 1
ATOM 5253 O O . ARG B 1 335 ? 10.289 18.656 -10.141 1 98 335 ARG B O 1
ATOM 5260 N N . PRO B 1 336 ? 10.883 20.797 -10.445 1 98.31 336 PRO B N 1
ATOM 5261 C CA . PRO B 1 336 ? 11.336 20.5 -11.805 1 98.31 336 PRO B CA 1
ATOM 5262 C C . PRO B 1 336 ? 12.375 19.375 -11.836 1 98.31 336 PRO B C 1
ATOM 5264 O O . PRO B 1 336 ? 12.258 18.438 -12.633 1 98.31 336 PRO B O 1
ATOM 5267 N N . LYS B 1 337 ? 13.383 19.453 -10.984 1 98.69 337 LYS B N 1
ATOM 5268 C CA . LYS B 1 337 ? 14.422 18.438 -10.977 1 98.69 337 LYS B CA 1
ATOM 5269 C C . LYS B 1 337 ? 13.891 17.109 -10.43 1 98.69 337 LYS B C 1
ATOM 5271 O O . LYS B 1 337 ? 14.258 16.047 -10.93 1 98.69 337 LYS B O 1
ATOM 5276 N N . VAL B 1 338 ? 13.023 17.141 -9.422 1 98.81 338 VAL B N 1
ATOM 5277 C CA . VAL B 1 338 ? 12.391 15.938 -8.898 1 98.81 338 VAL B CA 1
ATOM 5278 C C . VAL B 1 338 ? 11.641 15.219 -10.016 1 98.81 338 VAL B C 1
ATOM 5280 O O . VAL B 1 338 ? 11.805 14.016 -10.211 1 98.81 338 VAL B O 1
ATOM 5283 N N . GLU B 1 339 ? 10.859 15.969 -10.773 1 98.62 339 GLU B N 1
ATOM 5284 C CA . GLU B 1 339 ? 10.086 15.414 -11.883 1 98.62 339 GLU B CA 1
ATOM 5285 C C . GLU B 1 339 ? 11 14.766 -12.922 1 98.62 339 GLU B C 1
ATOM 5287 O O . GLU B 1 339 ? 10.711 13.672 -13.414 1 98.62 339 GLU B O 1
ATOM 5292 N N . GLU B 1 340 ? 12 15.469 -13.227 1 98.62 340 GLU B N 1
ATOM 5293 C CA . GLU B 1 340 ? 12.961 14.977 -14.211 1 98.62 340 GLU B CA 1
ATOM 5294 C C . GLU B 1 340 ? 13.547 13.633 -13.781 1 98.62 340 GLU B C 1
ATOM 5296 O O . GLU B 1 340 ? 13.57 12.688 -14.57 1 98.62 340 GLU B O 1
ATOM 5301 N N . VAL B 1 341 ? 13.977 13.531 -12.547 1 98.62 341 VAL B N 1
ATOM 5302 C CA . VAL B 1 341 ? 14.625 12.328 -12.031 1 98.62 341 VAL B CA 1
ATOM 5303 C C . VAL B 1 341 ? 13.609 11.188 -11.961 1 98.62 341 VAL B C 1
ATOM 5305 O O . VAL B 1 341 ? 13.906 10.062 -12.367 1 98.62 341 VAL B O 1
ATOM 5308 N N . VAL B 1 342 ? 12.391 11.461 -11.484 1 98.62 342 VAL B N 1
ATOM 5309 C CA . VAL B 1 342 ? 11.359 10.438 -11.367 1 98.62 342 VAL B CA 1
ATOM 5310 C C . VAL B 1 342 ? 10.984 9.922 -12.75 1 98.62 342 VAL B C 1
ATOM 5312 O O . VAL B 1 342 ? 10.867 8.711 -12.961 1 98.62 342 VAL B O 1
ATOM 5315 N N . ARG B 1 343 ? 10.836 10.812 -13.703 1 97.94 343 ARG B N 1
ATOM 5316 C CA . ARG B 1 343 ? 10.508 10.43 -15.07 1 97.94 343 ARG B CA 1
ATOM 5317 C C . ARG B 1 343 ? 11.57 9.508 -15.656 1 97.94 343 ARG B C 1
ATOM 5319 O O . ARG B 1 343 ? 11.25 8.57 -16.391 1 97.94 343 ARG B O 1
ATOM 5326 N N . HIS B 1 344 ? 12.773 9.734 -15.312 1 98.12 344 HIS B N 1
ATOM 5327 C CA . HIS B 1 344 ? 13.898 8.969 -15.828 1 98.12 344 HIS B CA 1
ATOM 5328 C C . HIS B 1 344 ? 13.977 7.594 -15.172 1 98.12 344 HIS B C 1
ATOM 5330 O O . HIS B 1 344 ? 14.234 6.594 -15.844 1 98.12 344 HIS B O 1
ATOM 5336 N N . LEU B 1 345 ? 13.711 7.48 -13.867 1 98 345 LEU B N 1
ATOM 5337 C CA . LEU B 1 345 ? 14.055 6.297 -13.094 1 98 345 LEU B CA 1
ATOM 5338 C C . LEU B 1 345 ? 12.844 5.391 -12.914 1 98 345 LEU B C 1
ATOM 5340 O O . LEU B 1 345 ? 12.984 4.191 -12.672 1 98 345 LEU B O 1
ATOM 5344 N N . ALA B 1 346 ? 11.625 5.988 -12.992 1 96.62 346 ALA B N 1
ATOM 5345 C CA . ALA B 1 346 ? 10.461 5.242 -12.516 1 96.62 346 ALA B CA 1
ATOM 5346 C C . ALA B 1 346 ? 9.359 5.219 -13.57 1 96.62 346 ALA B C 1
ATOM 5348 O O . ALA B 1 346 ? 9.469 5.875 -14.609 1 96.62 346 ALA B O 1
ATOM 5349 N N . PHE B 1 347 ? 8.344 4.395 -13.367 1 95.31 347 PHE B N 1
ATOM 5350 C CA . PHE B 1 347 ? 7.113 4.445 -14.148 1 95.31 347 PHE B CA 1
ATOM 5351 C C . PHE B 1 347 ? 6.375 5.758 -13.906 1 95.31 347 PHE B C 1
ATOM 5353 O O . PHE B 1 347 ? 6.691 6.488 -12.961 1 95.31 347 PHE B O 1
ATOM 5360 N N . PRO B 1 348 ? 5.414 6.09 -14.727 1 94.94 348 PRO B N 1
ATOM 5361 C CA . PRO B 1 348 ? 4.805 7.422 -14.688 1 94.94 348 PRO B CA 1
ATOM 5362 C C . PRO B 1 348 ? 4.18 7.742 -13.328 1 94.94 348 PRO B C 1
ATOM 5364 O O . PRO B 1 348 ? 3.443 6.926 -12.773 1 94.94 348 PRO B O 1
ATOM 5367 N N . ALA B 1 349 ? 4.477 8.844 -12.812 1 97.31 349 ALA B N 1
ATOM 5368 C CA . ALA B 1 349 ? 3.902 9.422 -11.602 1 97.31 349 ALA B CA 1
ATOM 5369 C C . ALA B 1 349 ? 3.861 10.945 -11.688 1 97.31 349 ALA B C 1
ATOM 5371 O O . ALA B 1 349 ? 4.855 11.578 -12.047 1 97.31 349 ALA B O 1
ATOM 5372 N N . GLU B 1 350 ? 2.779 11.469 -11.406 1 98.19 350 GLU B N 1
ATOM 5373 C CA . GLU B 1 350 ? 2.654 12.922 -11.328 1 98.19 350 GLU B CA 1
ATOM 5374 C C . GLU B 1 350 ? 3.285 13.461 -10.047 1 98.19 350 GLU B C 1
ATOM 5376 O O . GLU B 1 350 ? 3.129 12.875 -8.977 1 98.19 350 GLU B O 1
ATOM 5381 N N . ILE B 1 351 ? 4.039 14.555 -10.172 1 98.62 351 ILE B N 1
ATOM 5382 C CA . ILE B 1 351 ? 4.637 15.227 -9.023 1 98.62 351 ILE B CA 1
ATOM 5383 C C . ILE B 1 351 ? 4 16.594 -8.836 1 98.62 351 ILE B C 1
ATOM 5385 O O . ILE B 1 351 ? 3.92 17.391 -9.781 1 98.62 351 ILE B O 1
ATOM 5389 N N . THR B 1 352 ? 3.512 16.859 -7.652 1 97.94 352 THR B N 1
ATOM 5390 C CA . THR B 1 352 ? 2.984 18.188 -7.344 1 97.94 352 THR B CA 1
ATOM 5391 C C . THR B 1 352 ? 3.463 18.656 -5.973 1 97.94 352 THR B C 1
ATOM 5393 O O . THR B 1 352 ? 4.102 17.891 -5.242 1 97.94 352 THR B O 1
ATOM 5396 N N . THR B 1 353 ? 3.295 19.922 -5.695 1 97.38 353 THR B N 1
ATOM 5397 C CA . THR B 1 353 ? 3.691 20.516 -4.426 1 97.38 353 THR B CA 1
ATOM 5398 C C . THR B 1 353 ? 2.473 20.781 -3.547 1 97.38 353 THR B C 1
ATOM 5400 O O . THR B 1 353 ? 1.42 21.188 -4.043 1 97.38 353 THR B O 1
ATOM 5403 N N . SER B 1 354 ? 2.676 20.5 -2.299 1 97.12 354 SER B N 1
ATOM 5404 C CA . SER B 1 354 ? 1.607 20.766 -1.341 1 97.12 354 SER B CA 1
ATOM 5405 C C . SER B 1 354 ? 1.113 22.203 -1.446 1 97.12 354 SER B C 1
ATOM 5407 O O . SER B 1 354 ? 1.912 23.125 -1.589 1 97.12 354 SER B O 1
ATOM 5409 N N . THR B 1 355 ? -0.166 22.359 -1.344 1 93.81 355 THR B N 1
ATOM 5410 C CA . THR B 1 355 ? -0.758 23.688 -1.345 1 93.81 355 THR B CA 1
ATOM 5411 C C . THR B 1 355 ? -1.072 24.141 0.078 1 93.81 355 THR B C 1
ATOM 5413 O O . THR B 1 355 ? -1.477 25.281 0.295 1 93.81 355 THR B O 1
ATOM 5416 N N . LEU B 1 356 ? -0.898 23.281 1.024 1 93.88 356 LEU B N 1
ATOM 5417 C CA . LEU B 1 356 ? -1.228 23.547 2.42 1 93.88 356 LEU B CA 1
ATOM 5418 C C . LEU B 1 356 ? 0.024 23.906 3.215 1 93.88 356 LEU B C 1
ATOM 5420 O O . LEU B 1 356 ? -0.069 24.453 4.312 1 93.88 356 LEU B O 1
ATOM 5424 N N . ALA B 1 357 ? 1.151 23.594 2.668 1 82 357 ALA B N 1
ATOM 5425 C CA . ALA B 1 357 ? 2.477 23.922 3.189 1 82 357 ALA B CA 1
ATOM 5426 C C . ALA B 1 357 ? 2.57 23.609 4.68 1 82 357 ALA B C 1
ATOM 5428 O O . ALA B 1 357 ? 2.318 22.484 5.105 1 82 357 ALA B O 1
ATOM 5429 N N . ALA B 1 358 ? 2.721 24.672 5.504 1 82.31 358 ALA B N 1
ATOM 5430 C CA . ALA B 1 358 ? 3.051 24.516 6.918 1 82.31 358 ALA B CA 1
ATOM 5431 C C . ALA B 1 358 ? 1.832 24.062 7.719 1 82.31 358 ALA B C 1
ATOM 5433 O O . ALA B 1 358 ? 1.964 23.594 8.852 1 82.31 358 ALA B O 1
ATOM 5434 N N . GLU B 1 359 ? 0.72 24.078 7.113 1 92.5 359 GLU B N 1
ATOM 5435 C CA . GLU B 1 359 ? -0.489 23.797 7.883 1 92.5 359 GLU B CA 1
ATOM 5436 C C . GLU B 1 359 ? -1.033 22.406 7.578 1 92.5 359 GLU B C 1
ATOM 5438 O O . GLU B 1 359 ? -2.029 21.969 8.164 1 92.5 359 GLU B O 1
ATOM 5443 N N . ALA B 1 360 ? -0.391 21.672 6.715 1 96.25 360 ALA B N 1
ATOM 5444 C CA . ALA B 1 360 ? -0.942 20.406 6.258 1 96.25 360 ALA B CA 1
ATOM 5445 C C . ALA B 1 360 ? -1.182 19.453 7.434 1 96.25 360 ALA B C 1
ATOM 5447 O O . ALA B 1 360 ? -2.285 18.938 7.602 1 96.25 360 ALA B O 1
ATOM 5448 N N . THR B 1 361 ? -0.23 19.328 8.281 1 97.94 361 THR B N 1
ATOM 5449 C CA . THR B 1 361 ? -0.292 18.359 9.367 1 97.94 361 THR B CA 1
ATOM 5450 C C . THR B 1 361 ? -1.4 18.719 10.352 1 97.94 361 THR B C 1
ATOM 5452 O O . THR B 1 361 ? -2.236 17.875 10.688 1 97.94 361 THR B O 1
ATOM 5455 N N . VAL B 1 362 ? -1.483 19.953 10.805 1 98.38 362 VAL B N 1
ATOM 5456 C CA . VAL B 1 362 ? -2.463 20.328 11.812 1 98.38 362 VAL B CA 1
ATOM 5457 C C . VAL B 1 362 ? -3.867 20.281 11.219 1 98.38 362 VAL B C 1
ATOM 5459 O O . VAL B 1 362 ? -4.832 19.953 11.906 1 98.38 362 VAL B O 1
ATOM 5462 N N . LEU B 1 363 ? -3.959 20.609 9.945 1 98.25 363 LEU B N 1
ATOM 5463 C CA . LEU B 1 363 ? -5.254 20.531 9.273 1 98.25 363 LEU B CA 1
ATOM 5464 C C . LEU B 1 363 ? -5.719 19.078 9.156 1 98.25 363 LEU B C 1
ATOM 5466 O O . LEU B 1 363 ? -6.91 18.797 9.297 1 98.25 363 LEU B O 1
ATOM 5470 N N . GLY B 1 364 ? -4.75 18.219 8.867 1 98.62 364 GLY B N 1
ATOM 5471 C CA . GLY B 1 364 ? -5.082 16.812 8.875 1 98.62 364 GLY B CA 1
ATOM 5472 C C . GLY B 1 364 ? -5.52 16.297 10.234 1 98.62 364 GLY B C 1
ATOM 5473 O O . GLY B 1 364 ? -6.492 15.547 10.336 1 98.62 364 GLY B O 1
ATOM 5474 N N . ALA B 1 365 ? -4.797 16.703 11.242 1 98.75 365 ALA B N 1
ATOM 5475 C CA . ALA B 1 365 ? -5.168 16.344 12.609 1 98.75 365 ALA B CA 1
ATOM 5476 C C . ALA B 1 365 ? -6.562 16.844 12.953 1 98.75 365 ALA B C 1
ATOM 5478 O O . ALA B 1 365 ? -7.352 16.141 13.594 1 98.75 365 ALA B O 1
ATOM 5479 N N . GLU B 1 366 ? -6.863 18.047 12.531 1 98.62 366 GLU B N 1
ATOM 5480 C CA . GLU B 1 366 ? -8.18 18.641 12.766 1 98.62 366 GLU B CA 1
ATOM 5481 C C . GLU B 1 366 ? -9.273 17.812 12.102 1 98.62 366 GLU B C 1
ATOM 5483 O O . GLU B 1 366 ? -10.305 17.516 12.719 1 98.62 366 GLU B O 1
ATOM 5488 N N . ARG B 1 367 ? -9.008 17.438 10.875 1 98.12 367 ARG B N 1
ATOM 5489 C CA . ARG B 1 367 ? -9.969 16.609 10.148 1 98.12 367 ARG B CA 1
ATOM 5490 C C . ARG B 1 367 ? -10.258 15.312 10.898 1 98.12 367 ARG B C 1
ATOM 5492 O O . ARG B 1 367 ? -11.414 14.922 11.062 1 98.12 367 ARG B O 1
ATOM 5499 N N . LEU B 1 368 ? -9.273 14.688 11.344 1 98.25 368 LEU B N 1
ATOM 5500 C CA . LEU B 1 368 ? -9.414 13.43 12.062 1 98.25 368 LEU B CA 1
ATOM 5501 C C . LEU B 1 368 ? -10.117 13.641 13.398 1 98.25 368 LEU B C 1
ATOM 5503 O O . LEU B 1 368 ? -10.914 12.805 13.828 1 98.25 368 LEU B O 1
ATOM 5507 N N . ALA B 1 369 ? -9.797 14.727 14.047 1 98.44 369 ALA B N 1
ATOM 5508 C CA . ALA B 1 369 ? -10.445 15.047 15.32 1 98.44 369 ALA B CA 1
ATOM 5509 C C . ALA B 1 369 ? -11.953 15.242 15.125 1 98.44 369 ALA B C 1
ATOM 5511 O O . ALA B 1 369 ? -12.75 14.789 15.945 1 98.44 369 ALA B O 1
ATOM 5512 N N . VAL B 1 370 ? -12.305 15.898 14.094 1 97.75 370 VAL B N 1
ATOM 5513 C CA . VAL B 1 370 ? -13.711 16.125 13.789 1 97.75 370 VAL B CA 1
ATOM 5514 C C . VAL B 1 370 ? -14.406 14.789 13.531 1 97.75 370 VAL B C 1
ATOM 5516 O O . VAL B 1 370 ? -15.508 14.547 14.039 1 97.75 370 VAL B O 1
ATOM 5519 N N . ASP B 1 371 ? -13.797 13.945 12.734 1 96.25 371 ASP B N 1
ATOM 5520 C CA . ASP B 1 371 ? -14.359 12.625 12.477 1 96.25 371 ASP B CA 1
ATOM 5521 C C . ASP B 1 371 ? -14.602 11.867 13.789 1 96.25 371 ASP B C 1
ATOM 5523 O O . ASP B 1 371 ? -15.656 11.258 13.969 1 96.25 371 ASP B O 1
ATOM 5527 N N . ARG B 1 372 ? -13.648 11.945 14.648 1 96 372 ARG B N 1
ATOM 5528 C CA . ARG B 1 372 ? -13.758 11.281 15.945 1 96 372 ARG B CA 1
ATOM 5529 C C . ARG B 1 372 ? -14.875 11.898 16.781 1 96 372 ARG B C 1
ATOM 5531 O O . ARG B 1 372 ? -15.625 11.188 17.453 1 96 372 ARG B O 1
ATOM 5538 N N . ALA B 1 373 ? -14.953 13.188 16.75 1 95.62 373 ALA B N 1
ATOM 5539 C CA . ALA B 1 373 ? -15.977 13.898 17.516 1 95.62 373 ALA B CA 1
ATOM 5540 C C . ALA B 1 373 ? -17.375 13.484 17.094 1 95.62 373 ALA B C 1
ATOM 5542 O O . ALA B 1 373 ? -18.266 13.289 17.922 1 95.62 373 ALA B O 1
ATOM 5543 N N . VAL B 1 374 ? -17.562 13.367 15.797 1 93.31 374 VAL B N 1
ATOM 5544 C CA . VAL B 1 374 ? -18.859 12.961 15.273 1 93.31 374 VAL B CA 1
ATOM 5545 C C . VAL B 1 374 ? -19.172 11.539 15.734 1 93.31 374 VAL B C 1
ATOM 5547 O O . VAL B 1 374 ? -20.312 11.242 16.125 1 93.31 374 VAL B O 1
ATOM 5550 N N . SER B 1 375 ? -18.203 10.703 15.695 1 91.62 375 SER B N 1
ATOM 5551 C CA . SER B 1 375 ? -18.375 9.344 16.188 1 91.62 375 SER B CA 1
ATOM 5552 C C . SER B 1 375 ? -18.766 9.336 17.656 1 91.62 375 SER B C 1
ATOM 5554 O O . SER B 1 375 ? -19.641 8.57 18.078 1 91.62 375 SER B O 1
ATOM 5556 N N . VAL B 1 376 ? -18.094 10.156 18.406 1 88.81 376 VAL B N 1
ATOM 5557 C CA . VAL B 1 376 ? -18.359 10.266 19.828 1 88.81 376 VAL B CA 1
ATOM 5558 C C . VAL B 1 376 ? -19.797 10.734 20.047 1 88.81 376 VAL B C 1
ATOM 5560 O O . VAL B 1 376 ? -20.516 10.188 20.891 1 88.81 376 VAL B O 1
ATOM 5563 N N . LEU B 1 377 ? -20.203 11.68 19.297 1 88.06 377 LEU B N 1
ATOM 5564 C CA . LEU B 1 377 ? -21.547 12.227 19.422 1 88.06 377 LEU B CA 1
ATOM 5565 C C . LEU B 1 377 ? -22.609 11.164 19.156 1 88.06 377 LEU B C 1
ATOM 5567 O O . LEU B 1 377 ? -23.688 11.18 19.75 1 88.06 377 LEU B O 1
ATOM 5571 N N . LEU B 1 378 ? -22.188 10.234 18.266 1 86.44 378 LEU B N 1
ATOM 5572 C CA . LEU B 1 378 ? -23.156 9.227 17.844 1 86.44 378 LEU B CA 1
ATOM 5573 C C . LEU B 1 378 ? -23 7.949 18.656 1 86.44 378 LEU B C 1
ATOM 5575 O O . LEU B 1 378 ? -23.766 6.996 18.469 1 86.44 378 LEU B O 1
ATOM 5579 N N . GLY B 1 379 ? -22.062 7.93 19.547 1 80.62 379 GLY B N 1
ATOM 5580 C CA . GLY B 1 379 ? -21.812 6.746 20.359 1 80.62 379 GLY B CA 1
ATOM 5581 C C . GLY B 1 379 ? -21.203 5.602 19.562 1 80.62 379 GLY B C 1
ATOM 5582 O O . GLY B 1 379 ? -21.453 4.434 19.859 1 80.62 379 GLY B O 1
ATOM 5583 N N . LEU B 1 380 ? -20.688 5.973 18.5 1 75.44 380 LEU B N 1
ATOM 5584 C CA . LEU B 1 380 ? -20.031 4.961 17.672 1 75.44 380 LEU B CA 1
ATOM 5585 C C . LEU B 1 380 ? -18.609 4.691 18.156 1 75.44 380 LEU B C 1
ATOM 5587 O O . LEU B 1 380 ? -17.984 5.57 18.75 1 75.44 380 LEU B O 1
ATOM 5591 N N . PRO B 1 381 ? -18.344 3.447 18.109 1 68.38 381 PRO B N 1
ATOM 5592 C CA . PRO B 1 381 ? -16.969 3.158 18.484 1 68.38 381 PRO B CA 1
ATOM 5593 C C . PRO B 1 381 ? -15.945 3.873 17.594 1 68.38 381 PRO B C 1
ATOM 5595 O O . PRO B 1 381 ? -16.266 4.246 16.469 1 68.38 381 PRO B O 1
ATOM 5598 N N . ALA B 1 382 ? -14.945 4.148 18.172 1 59.94 382 ALA B N 1
ATOM 5599 C CA . ALA B 1 382 ? -13.844 4.758 17.438 1 59.94 382 ALA B CA 1
ATOM 5600 C C . ALA B 1 382 ? -13.305 3.809 16.375 1 59.94 382 ALA B C 1
ATOM 5602 O O . ALA B 1 382 ? -13.359 2.588 16.531 1 59.94 382 ALA B O 1
#

Nearest PDB structures (foldseek):
  3vov-assembly1_B  TM=7.143E-01  e=4.410E-19  Thermus thermophilus HB8
  3r8e-assembly1_A-2  TM=7.346E-01  e=5.232E-19  Cytophaga hutchinsonii ATCC 33406
  3vov-assembly1_D  TM=7.269E-01  e=3.631E-18  Thermus thermophilus HB8
  7rhe-assembly1_A-2  TM=6.964E-01  e=2.302E-18  Burkholderia vietnamiensis G4
  4htl-assembly1_A  TM=7.827E-01  e=1.852E-16  Listeria monocytogenes EGD-e

pLDDT: mean 94.33, std 7.12, range [41.84, 98.88]

Sequence (764 aa):
MTRKPLTLTGSALAVLRALVERGPSTRPQLGQDLGLSRPTMSAAMAELMEAGLVEPIGSVQGGMGRRAVEYRVATHAGHVIAVDAGSTHIRLRLSTLDRRLLHASLHPLPNSQYSLTPQISSVVADAVAEALEKTEVDWGPLLAMVIAIPTRVVGPEGDTAATDQEVIFTNFTPPPQVDCTLVNNVNCAAVAEYHYGAARGHQTFAFLQVGVKIGLGLMLNGQILPGVNGAAGEIGHITFPFAPGLTPVPGEAERYIGTEAFMARVRADWPKGSGRPPADTYELLARAGEGDAAALRHVEGHAAEIGAVIAICVSVIDPGLVVLGGGYGASPLLRPKVEEVVRHLAFPAEITTSTLAAEATVLGAERLAVDRAVSVLLGLPAMTRKPLTLTGSALAVLRALVERGPSTRPQLGQDLGLSRPTMSAAMAELMEAGLVEPIGSVQGGMGRRAVEYRVATHAGHVIAVDAGSTHIRLRLSTLDRRLLHASLHPLPNSQYSLTPQISSVVADAVAEALEKTEVDWGPLLAMVIAIPTRVVGPEGDTAATDQEVIFTNFTPPPQVDCTLVNNVNCAAVAEYHYGAARGHQTFAFLQVGVKIGLGLMLNGQILPGVNGAAGEIGHITFPFAPGLTPVPGEAERYIGTEAFMARVRADWPKGSGRPPADTYELLARAGEGDAAALRHVEGHAAEIGAVIAICVSVIDPGLVVLGGGYGASPLLRPKVEEVVRHLAFPAEITTSTLAAEATVLGAERLAVDRAVSVLLGLPA

Foldseek 3Di:
DQFDADAADPLLLQLLVCQLQPNKDFLVVSCVVVVHDSVSSVVSVVVCVVVQQKDWDAWDQDDVRDITTIMHTFQQNAWEKFWELAQFKIKIFIAALSRHTDDIDIGGDPDGHPAQALSSLQVVQVVVVVVVVSDDNSNHYHAEYEYAGQWFDDDPVADRVVTCQCNSPVNHDDDPPHHYYYDHLQQLLVLLCCRPKDCPPAQWEKEWEAAQFIWIWTGHRNDTDLDPRNCVTVLLQPFPPDDPPDHTDGSVSRCCLHFVNLLVVLQVPPDPPQPHGDPGLVRLVVCVVVVRPSSLVSLLVSLLVVLVSVQVVCVVPVRQEYEFAYQNRQDPSSQVSSQVNNVVRHDDHHYYHIPCHPCSRRSSSSNVRSVSSSCSNNVHDD/DQFPADAADPLLLQLLVCQLQPNKDFLVVSCVVVVHDSVSSVVSVVVCVVVQQKDWDAWDQDDVRDITTIMHTFQQNAWEKFWELAQFKIKIFIAALSRHTDDIDIGGDPDGHPAQALSSLQVVQVVVVVVVVSDDNSNHYHAEYEYAGQWFDDDPVADRVVTCQCNSPVNHDDDPPHHYYYDHLQQLLVLLCCRPKDCPPAQWEKEWEAAQFIWIWTGHRNDTDCDPRNCVTVLLQPFPPDDPPDHTDGSVSRCCLHFVNLLVVLQVPPDPPQPHGDPGLVRLVVCVVVVRPSSLVSLLVSLLSVLVSVQVVCVVPVRQEYEQAYQNRQDPSSQVSSQVNNVVRHPDHHYYHIPCHPCSRRSSSSNVRSVSSSCSNNVHDD

Organism: Cereibacter sphaeroides (strain ATCC 17023 / DSM 158 / JCM 6121 / CCUG 31486 / LMG 2827 / NBRC 12203 / NCIMB 8253 / ATH 2.4.1.) (NCBI:txid272943)

InterPro domains:
  IPR000600 ROK family [PF00480] (81-369)
  IPR000600 ROK family [PTHR18964] (14-369)
  IPR000835 MarR-type HTH domain [PF12802] (8-57)
  IPR036388 Winged helix-like DNA-binding domain superfamily [G3DSA:1.10.10.10] (9-74)
  IPR036390 Winged helix DNA-binding domain superfamily [SSF46785] (9-72)
  IPR043129 ATPase, nucleotide binding domain [SSF53067] (78-372)